Protein AF-A0AAV5B3T5-F1 (afdb_monomer)

pLDDT: mean 85.15, std 16.17, range [28.59, 98.69]

Mean predicted aligned error: 7.11 Å

Radius of gyration: 20.89 Å; Cα contacts (8 Å, |Δi|>4): 760; chains: 1; bounding box: 66×47×52 Å

Sequence (385 aa):
MLENDIAQLVRENAPTVASQIRRQPKLWEKVLDLYREVEPDVNALVGRARAAAGVLGGDTPEDGVDGTLTVVLTGSGSALDAAVSAAEGLSVSGVGGCDYLCAAAEDLARAPKDTLRDAEHVLLVALSCGDDAALGQAVAAVRANVKGLFVLGLTCDPADGIASAVVPDEDGLVIALPDVASAADGRATAEASLEPADLAGFTCLTLMANLCLGADDLRAKDNWTRIAVRMGEMVVMRETALSSLVLEPFDSLVFLASGTHFQGVAREAVVQAANFAGLGRGGVSPQVSRGDLVSAAGDGDVTHDALAVAFIGGSDDEKASQVASLKSLDGAENGCTPVAVQQDVAPVYPGRAFSFDGFAAIPAAYLALPYLMAAQVLLLMASVK

Foldseek 3Di:
DVVVVLLVVLVVQLVVLLVLLLCQLVLLVQLLVLCVVCVVVLCVLVVVLCVVQQQDDAQDPPGDGPGAEEEEEEEDDLSLLLSLQLLLQCVPFFRPRYDYYYDYLQCLLPPVCVGCVPHQGYEYEYAEAAAGPSNLSSLVSVVVPHNYYAYEAEYCDPPHCVCVSQDPDPRGDYDHRPCQPPPPPPDPDDPPDQDQDRLNSSLSSLLNSCSSTGPDDSVLSVQLSVLLSVLSVVCSVVLVLLLVLVDDDFQAEEEEEADSFCPSLRSSLLSSLVSRRQEPDDDPAHDYYYDHLQVCLPPVPVFASYAYEYEADDDQVRNVVSLVSLVSQCPDPRNGDYEYEEEPDPPDNPPHYDYNPPGDDDHSSSVSNSSSSSSSSNSSSSSSD

Secondary structure (DSSP, 8-state):
-HHHHHHHHHHHHHHHHHHHHHHHHHHHHHHHHHHHHHHHHHHHHHHHHHHHTT--S-SSTTS-----EEEEEEESHHHHHHHHHHHHHHHHHBPTTEEEEEEEHHHHHH-HHHHHTT-SEEEEEEEESS--HHHHHHHHHHHTT-SEEEEEEEES-TT-THHHHH-SSTTEEEEEPTT-S--TTS---S-TT-PPP-SSHHHHHHHHHHHHHB-S-HHHHHHHHHHHHHHHHHHHHTHHHHHHHH-S--SEEEEEEBTTBSHHHHHHHHHHGGGSTTSSSSSSSPEEEEEEHHHHHHH-GGGTTEEEEEE--SSHHHHHHHHHHHHHHHT-SS--EEEEEEESSSS---SSEEEE-S-----HHHHHHHHHHHHHHHHHHHH--

Organism: NCBI:txid2894155

Solvent-accessible surface area (backbone atoms only — not comparable to full-atom values): 20347 Å² total; per-residue (Å²): 110,70,68,64,52,50,62,45,52,27,64,69,47,47,62,58,54,50,50,50,61,66,46,38,37,61,44,48,52,52,49,52,56,50,44,70,72,46,42,68,59,45,52,51,50,54,49,51,46,31,51,75,22,44,36,47,63,69,83,49,94,85,42,77,64,84,29,58,21,38,33,38,25,19,12,60,73,56,23,26,26,17,23,40,34,25,34,42,31,38,69,79,43,31,44,65,54,51,48,67,40,63,50,48,15,61,49,31,39,74,44,32,57,80,76,49,62,86,50,45,29,37,40,38,37,42,31,37,66,48,78,58,72,43,47,40,42,15,49,53,37,42,54,76,70,36,80,40,70,29,32,44,37,39,27,28,31,84,82,31,62,55,56,71,53,43,55,86,56,97,51,35,49,74,47,64,49,74,82,50,54,79,72,85,76,79,71,93,66,98,69,89,84,77,77,81,70,72,75,40,41,35,48,48,50,24,48,51,50,42,67,70,43,36,56,67,54,71,69,59,52,50,53,41,52,56,48,30,29,54,45,33,49,44,46,64,78,40,43,68,62,49,44,60,74,49,68,66,91,54,61,24,40,28,28,22,15,48,89,72,43,48,53,17,39,26,51,37,50,42,61,52,38,73,72,31,48,63,34,76,64,84,92,81,40,40,42,66,41,63,50,47,38,61,60,39,42,72,71,38,77,86,35,53,36,11,39,32,41,32,59,53,56,66,54,59,69,52,19,45,51,52,39,50,28,48,54,46,36,60,71,43,97,46,64,35,46,52,29,39,41,33,53,65,53,80,55,64,69,87,67,57,59,53,63,50,65,98,60,79,93,65,59,48,56,48,48,42,41,33,50,39,52,46,48,53,51,44,45,51,47,59,26,72,108

Nearest PDB structures (foldseek):
  3i0z-assembly1_B  TM=8.600E-01  e=6.010E-16  Streptococcus pneumoniae TIGR4
  3c3j-assembly2_C  TM=8.311E-01  e=1.260E-15  Escherichia coli K-12
  3c3j-assembly1_A  TM=8.392E-01  e=5.251E-15  Escherichia coli K-12
  3odp-assembly1_A-2  TM=7.655E-01  e=7.969E-13  Clostridium novyi NT
  3eua-assembly4_G  TM=6.597E-01  e=1.604E-07  Bacillus subtilis

Structure (mmCIF, N/CA/C/O backbone):
data_AF-A0AAV5B3T5-F1
#
_entry.id   AF-A0AAV5B3T5-F1
#
loop_
_atom_site.group_PDB
_atom_site.id
_atom_site.type_symbol
_atom_site.label_atom_id
_atom_site.label_alt_id
_atom_site.label_comp_id
_atom_site.label_asym_id
_atom_site.label_entity_id
_atom_site.label_seq_id
_atom_site.pdbx_PDB_ins_code
_atom_site.Cartn_x
_atom_site.Cartn_y
_atom_site.Cartn_z
_atom_site.occupancy
_atom_site.B_iso_or_equiv
_atom_site.auth_seq_id
_atom_site.auth_comp_id
_atom_site.auth_asym_id
_atom_site.auth_atom_id
_atom_site.pdbx_PDB_model_num
ATOM 1 N N . MET A 1 1 ? 38.968 -11.006 -4.827 1.00 41.09 1 MET A N 1
ATOM 2 C CA . MET A 1 1 ? 38.400 -11.988 -3.877 1.00 41.09 1 MET A CA 1
ATOM 3 C C . MET A 1 1 ? 36.997 -11.532 -3.491 1.00 41.09 1 MET A C 1
ATOM 5 O O . MET A 1 1 ? 36.078 -12.171 -3.964 1.00 41.09 1 MET A O 1
ATOM 9 N N . LEU A 1 2 ? 36.824 -10.345 -2.884 1.00 48.16 2 LEU A N 1
ATOM 10 C CA . LEU A 1 2 ? 35.496 -9.795 -2.537 1.00 48.16 2 LEU A CA 1
ATOM 11 C C . LEU A 1 2 ? 34.464 -9.697 -3.685 1.00 48.16 2 LEU A C 1
ATOM 13 O O . LEU A 1 2 ? 33.303 -10.009 -3.460 1.00 48.16 2 LEU A O 1
ATOM 17 N N . GLU A 1 3 ? 34.838 -9.293 -4.905 1.00 49.03 3 GLU A N 1
ATOM 18 C CA . GLU A 1 3 ? 33.875 -9.182 -6.027 1.00 49.03 3 GLU A CA 1
ATOM 19 C C . GLU A 1 3 ? 33.295 -10.537 -6.467 1.00 49.03 3 GLU A C 1
ATOM 21 O O . GLU A 1 3 ? 32.104 -10.642 -6.753 1.00 49.03 3 GLU A O 1
ATOM 26 N N . ASN A 1 4 ? 34.116 -11.594 -6.466 1.00 53.38 4 ASN A N 1
ATOM 27 C CA . ASN A 1 4 ? 33.656 -12.947 -6.792 1.00 53.38 4 ASN A CA 1
ATOM 28 C C . ASN A 1 4 ? 32.729 -13.500 -5.700 1.00 53.38 4 ASN A C 1
ATOM 30 O O . ASN A 1 4 ? 31.787 -14.223 -6.019 1.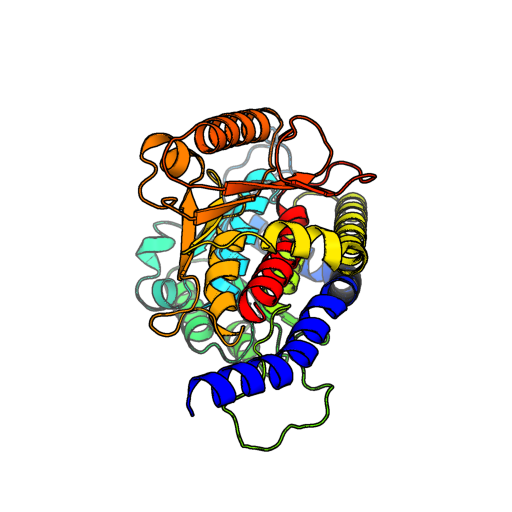00 53.38 4 ASN A O 1
ATOM 34 N N . ASP A 1 5 ? 32.971 -13.118 -4.443 1.00 59.97 5 ASP A N 1
ATOM 35 C CA . ASP A 1 5 ? 32.159 -13.521 -3.294 1.00 59.97 5 ASP A CA 1
ATOM 36 C C . ASP A 1 5 ? 30.789 -12.810 -3.312 1.00 59.97 5 ASP A C 1
ATOM 38 O O . ASP A 1 5 ? 29.760 -13.441 -3.078 1.00 59.97 5 ASP A O 1
ATOM 42 N N . ILE A 1 6 ? 30.738 -11.525 -3.693 1.00 59.88 6 ILE A N 1
ATOM 43 C CA . ILE A 1 6 ? 29.480 -10.771 -3.866 1.00 59.88 6 ILE A CA 1
ATOM 44 C C . ILE A 1 6 ? 28.654 -11.341 -5.027 1.00 59.88 6 ILE A C 1
ATOM 46 O O . ILE A 1 6 ? 27.474 -11.636 -4.851 1.00 59.88 6 ILE A O 1
ATOM 50 N N . ALA A 1 7 ? 29.265 -11.581 -6.192 1.00 61.72 7 ALA A N 1
ATOM 51 C CA . ALA A 1 7 ? 28.571 -12.157 -7.349 1.00 61.72 7 ALA A CA 1
ATOM 52 C C . ALA A 1 7 ? 28.059 -13.592 -7.103 1.00 61.72 7 ALA A C 1
ATOM 54 O O . ALA A 1 7 ? 27.155 -14.076 -7.794 1.00 61.72 7 ALA A O 1
ATOM 55 N N . GLN A 1 8 ? 28.656 -14.314 -6.154 1.00 63.12 8 GLN A N 1
ATOM 56 C CA . GLN A 1 8 ? 28.164 -15.614 -5.709 1.00 63.12 8 GLN A CA 1
ATOM 57 C C . GLN A 1 8 ? 26.963 -15.464 -4.762 1.00 63.12 8 GLN A C 1
ATOM 59 O O . GLN A 1 8 ? 25.930 -16.081 -5.014 1.00 63.12 8 GLN A O 1
ATOM 64 N N . LEU A 1 9 ? 27.049 -14.585 -3.758 1.00 59.78 9 LEU A N 1
ATOM 65 C CA . LEU A 1 9 ? 25.951 -14.299 -2.820 1.00 59.78 9 LEU A CA 1
ATOM 66 C C . LEU A 1 9 ? 24.681 -13.807 -3.531 1.00 59.78 9 LEU A C 1
ATOM 68 O O . LEU A 1 9 ? 23.573 -14.228 -3.205 1.00 59.78 9 LEU A O 1
ATOM 72 N N . VAL A 1 10 ? 24.844 -12.964 -4.553 1.00 64.00 10 VAL A N 1
ATOM 73 C CA . VAL A 1 10 ? 23.752 -12.495 -5.419 1.00 64.00 10 VAL A CA 1
ATOM 74 C C . VAL A 1 10 ? 23.033 -13.664 -6.098 1.00 64.00 10 VAL A C 1
ATOM 76 O O . VAL A 1 10 ? 21.804 -13.738 -6.077 1.00 64.00 10 VAL A O 1
ATOM 79 N N . ARG A 1 11 ? 23.786 -14.619 -6.657 1.00 64.44 11 ARG A N 1
ATOM 80 C CA . ARG A 1 11 ? 23.222 -15.796 -7.338 1.00 64.44 11 ARG A CA 1
ATOM 81 C C . ARG A 1 11 ? 22.541 -16.774 -6.385 1.00 64.44 11 ARG A C 1
ATOM 83 O O . ARG A 1 11 ? 21.599 -17.444 -6.797 1.00 64.44 11 ARG A O 1
ATOM 90 N N . GLU A 1 12 ? 23.006 -16.859 -5.144 1.00 68.06 12 GLU A N 1
ATOM 91 C CA . GLU A 1 12 ? 22.436 -17.746 -4.127 1.00 68.06 12 GLU A CA 1
ATOM 92 C C . GLU A 1 12 ? 21.145 -17.173 -3.511 1.00 68.06 12 GLU A C 1
ATOM 94 O O . GLU A 1 12 ? 20.224 -17.939 -3.237 1.00 68.06 12 GLU A O 1
ATOM 99 N N . ASN A 1 13 ? 21.028 -15.844 -3.367 1.00 70.31 13 ASN A N 1
ATOM 100 C CA . ASN A 1 13 ? 19.851 -15.196 -2.768 1.00 70.31 13 ASN A CA 1
ATOM 101 C C . ASN A 1 13 ? 18.724 -14.866 -3.775 1.00 70.31 13 ASN A C 1
ATOM 103 O O . ASN A 1 13 ? 17.543 -14.864 -3.418 1.00 70.31 13 ASN A O 1
ATOM 107 N N . ALA A 1 14 ? 19.060 -14.617 -5.047 1.00 74.88 14 ALA A N 1
ATOM 108 C CA . ALA A 1 14 ? 18.089 -14.238 -6.079 1.00 74.88 14 ALA A CA 1
ATOM 109 C C . ALA A 1 14 ? 16.910 -15.225 -6.261 1.00 74.88 14 ALA A C 1
ATOM 111 O O . ALA A 1 14 ? 15.781 -14.753 -6.415 1.00 74.88 14 ALA A O 1
ATOM 112 N N . PRO A 1 15 ? 17.088 -16.565 -6.214 1.00 78.38 15 PRO A N 1
ATOM 113 C CA . PRO A 1 15 ? 15.971 -17.503 -6.343 1.00 78.38 15 PRO A CA 1
ATOM 114 C C . PRO A 1 15 ? 14.927 -17.371 -5.229 1.00 78.38 15 PRO A C 1
ATOM 116 O O . PRO A 1 15 ? 13.728 -17.451 -5.504 1.00 78.38 15 PRO A O 1
ATOM 119 N N . THR A 1 16 ? 15.361 -17.148 -3.985 1.00 78.81 16 THR A N 1
ATOM 120 C CA . THR A 1 16 ? 14.446 -17.027 -2.843 1.00 78.81 16 THR A CA 1
ATOM 121 C C . THR A 1 16 ? 13.659 -15.724 -2.918 1.00 78.81 16 THR A C 1
ATOM 123 O O . THR A 1 16 ? 12.435 -15.738 -2.812 1.00 78.81 16 THR A O 1
ATOM 126 N N . VAL A 1 17 ? 14.337 -14.613 -3.217 1.00 81.94 17 VAL A N 1
ATOM 127 C CA . VAL A 1 17 ? 13.705 -13.305 -3.449 1.00 81.94 17 VAL A CA 1
ATOM 128 C C . VAL A 1 17 ? 12.710 -13.361 -4.615 1.00 81.94 17 VAL A C 1
ATOM 130 O O . VAL A 1 17 ? 11.571 -12.917 -4.481 1.00 81.94 17 VAL A O 1
ATOM 133 N N . ALA A 1 18 ? 13.081 -13.985 -5.736 1.00 84.88 18 ALA A N 1
ATOM 134 C CA . ALA A 1 18 ? 12.178 -14.176 -6.870 1.00 84.88 18 ALA A CA 1
ATOM 135 C C . ALA A 1 18 ? 10.935 -15.000 -6.491 1.00 84.88 18 ALA A C 1
ATOM 137 O O . ALA A 1 18 ? 9.829 -14.686 -6.932 1.00 84.88 18 ALA A O 1
ATOM 138 N N . SER A 1 19 ? 11.089 -16.035 -5.657 1.00 85.94 19 SER A N 1
ATOM 139 C CA . SER A 1 19 ? 9.964 -16.825 -5.138 1.00 85.94 19 SER A CA 1
ATOM 140 C C . SER A 1 19 ? 9.009 -15.976 -4.286 1.00 85.94 19 SER A C 1
ATOM 142 O O . SER A 1 19 ? 7.792 -16.028 -4.480 1.00 85.94 19 SER A O 1
ATOM 144 N N . GLN A 1 20 ? 9.554 -15.128 -3.404 1.00 86.12 20 GLN A N 1
ATOM 145 C CA . GLN A 1 20 ? 8.779 -14.203 -2.566 1.00 86.12 20 GLN A CA 1
ATOM 146 C C . GLN A 1 20 ? 8.002 -13.172 -3.398 1.00 86.12 20 GLN A C 1
ATOM 148 O O . GLN A 1 20 ? 6.838 -12.896 -3.109 1.00 86.12 20 GLN A O 1
ATOM 153 N N . ILE A 1 21 ? 8.593 -12.654 -4.477 1.00 90.62 21 ILE A N 1
ATOM 154 C CA . ILE A 1 21 ? 7.890 -11.767 -5.415 1.00 90.62 21 ILE A CA 1
ATOM 155 C C . ILE A 1 21 ? 6.753 -12.530 -6.111 1.00 90.62 21 ILE A C 1
ATOM 157 O O . ILE A 1 21 ? 5.603 -12.096 -6.100 1.00 90.62 21 ILE A O 1
ATOM 161 N N . ARG A 1 22 ? 7.042 -13.712 -6.669 1.00 92.50 22 ARG A N 1
ATOM 162 C CA . ARG A 1 22 ? 6.087 -14.491 -7.480 1.00 92.50 22 ARG A CA 1
ATOM 163 C C . ARG A 1 22 ? 4.849 -14.961 -6.722 1.00 92.50 22 ARG A C 1
ATOM 165 O O . ARG A 1 22 ? 3.810 -15.159 -7.346 1.00 92.50 22 ARG A O 1
ATOM 172 N N . ARG A 1 23 ? 4.938 -15.159 -5.405 1.00 91.62 23 ARG A N 1
ATOM 173 C CA . ARG A 1 23 ? 3.804 -15.636 -4.596 1.00 91.62 23 ARG A CA 1
ATOM 174 C C . ARG A 1 23 ? 2.812 -14.539 -4.193 1.00 91.62 23 ARG A C 1
ATOM 176 O O . ARG A 1 23 ? 1.702 -14.876 -3.787 1.00 91.62 23 ARG A O 1
ATOM 183 N N . GLN A 1 24 ? 3.173 -13.258 -4.304 1.00 94.75 24 GLN A N 1
ATOM 184 C CA . GLN A 1 24 ? 2.336 -12.142 -3.840 1.00 94.75 24 GLN A CA 1
ATOM 185 C C . GLN A 1 24 ? 0.917 -12.113 -4.429 1.00 94.75 24 GLN A C 1
ATOM 187 O O . GLN A 1 24 ? -0.017 -11.999 -3.636 1.00 94.75 24 GLN A O 1
ATOM 192 N N . PRO A 1 25 ? 0.687 -12.329 -5.742 1.00 97.19 25 PRO A N 1
ATOM 193 C CA . PRO A 1 25 ? -0.670 -12.357 -6.289 1.00 97.19 25 PRO A CA 1
ATOM 194 C C . PRO A 1 25 ? -1.559 -13.397 -5.602 1.00 97.19 25 PRO A C 1
ATOM 196 O O . PRO A 1 25 ? -2.713 -13.124 -5.281 1.00 97.19 25 PRO A O 1
ATOM 199 N N . LYS A 1 26 ? -0.997 -14.571 -5.283 1.00 95.38 26 LYS A N 1
ATOM 200 C CA . LYS A 1 26 ? -1.725 -15.621 -4.569 1.00 95.38 26 LYS A CA 1
ATOM 201 C C . LYS A 1 26 ? -2.009 -15.247 -3.116 1.00 95.38 26 LYS A C 1
ATOM 203 O O . LYS A 1 26 ? -3.057 -15.621 -2.594 1.00 95.38 26 LYS A O 1
ATOM 208 N N . LEU A 1 27 ? -1.097 -14.531 -2.460 1.00 94.94 27 LEU A N 1
ATOM 209 C CA . LEU A 1 27 ? -1.323 -14.015 -1.109 1.00 94.94 27 LEU A CA 1
ATOM 210 C C . LEU A 1 27 ? -2.450 -12.979 -1.095 1.00 94.94 27 LEU A C 1
ATOM 212 O O . LEU A 1 27 ? -3.307 -13.043 -0.222 1.00 94.94 27 LEU A O 1
ATOM 216 N N . TRP A 1 28 ? -2.526 -12.096 -2.090 1.00 97.94 28 TRP A N 1
ATOM 217 C CA . TRP A 1 28 ? -3.606 -11.109 -2.184 1.00 97.94 28 TRP A CA 1
ATOM 218 C C . TRP A 1 28 ? -4.984 -11.748 -2.364 1.00 97.94 28 TRP A C 1
ATOM 220 O O . TRP A 1 28 ? -5.955 -11.275 -1.780 1.00 97.94 28 TRP A O 1
ATOM 230 N N . GLU A 1 29 ? -5.080 -12.852 -3.114 1.00 97.69 29 GLU A N 1
ATOM 231 C CA . GLU A 1 29 ? -6.317 -13.640 -3.171 1.00 97.69 29 GLU A CA 1
ATOM 232 C C . GLU A 1 29 ? -6.713 -14.169 -1.789 1.00 97.69 29 GLU A C 1
ATOM 234 O O . GLU A 1 29 ? -7.870 -14.040 -1.399 1.00 97.69 29 GLU A O 1
ATOM 239 N N . LYS A 1 30 ? -5.755 -14.709 -1.022 1.00 96.31 30 LYS A N 1
ATOM 240 C CA . LYS A 1 30 ? -6.018 -15.191 0.341 1.00 96.31 30 LYS A CA 1
ATOM 241 C C . LYS A 1 30 ? -6.422 -14.058 1.289 1.00 96.31 30 LYS A C 1
ATOM 243 O O . LYS A 1 30 ? -7.293 -14.259 2.125 1.00 96.31 30 LYS A O 1
ATOM 248 N N . VAL A 1 31 ? -5.812 -12.878 1.161 1.00 97.38 31 VAL A N 1
ATOM 249 C CA . VAL A 1 31 ? -6.181 -11.675 1.928 1.00 97.38 31 VAL A CA 1
ATOM 250 C C . VAL A 1 31 ? -7.615 -11.253 1.610 1.00 97.38 31 VAL A C 1
ATOM 252 O O . VAL A 1 31 ? -8.373 -10.946 2.526 1.00 97.38 31 VAL A O 1
ATOM 255 N N . LEU A 1 32 ? -8.012 -11.281 0.334 1.00 97.81 32 LEU A N 1
ATOM 256 C CA . LEU A 1 32 ? -9.388 -10.996 -0.071 1.00 97.81 32 LEU A CA 1
ATOM 257 C C . LEU A 1 32 ? -10.372 -12.031 0.481 1.00 97.81 32 LEU A C 1
ATOM 259 O O . LEU A 1 32 ? -11.436 -11.656 0.966 1.00 97.81 32 LEU A O 1
ATOM 263 N N . ASP A 1 33 ? -10.030 -13.318 0.406 1.00 97.31 33 ASP A N 1
ATOM 264 C CA . ASP A 1 33 ? -10.860 -14.392 0.953 1.00 97.31 33 ASP A CA 1
ATOM 265 C C . ASP A 1 33 ? -11.033 -14.227 2.473 1.00 97.31 33 ASP A C 1
ATOM 267 O O . ASP A 1 33 ? -12.165 -14.251 2.950 1.00 97.31 33 ASP A O 1
ATOM 271 N N . LEU A 1 34 ? -9.949 -13.935 3.204 1.00 96.50 34 LEU A N 1
ATOM 272 C CA . LEU A 1 34 ? -9.994 -13.625 4.635 1.00 96.50 34 LEU A CA 1
ATOM 273 C C . LEU A 1 34 ? -10.870 -12.401 4.925 1.00 96.50 34 LEU A C 1
ATOM 275 O O . LEU A 1 34 ? -11.690 -12.444 5.837 1.00 96.50 34 LEU A O 1
ATOM 279 N N . TYR A 1 35 ? -10.736 -11.320 4.149 1.00 97.81 35 TYR A N 1
ATOM 280 C CA . TYR A 1 35 ? -11.566 -10.130 4.334 1.00 97.81 35 TYR A CA 1
ATOM 281 C C . TYR A 1 35 ? -13.059 -10.456 4.233 1.00 97.81 35 TYR A C 1
ATOM 283 O O . TYR A 1 35 ? -13.827 -9.998 5.070 1.00 97.81 35 TYR A O 1
ATOM 291 N N . ARG A 1 36 ? -13.481 -11.298 3.277 1.00 97.00 36 ARG A N 1
ATOM 292 C CA . ARG A 1 36 ? -14.895 -11.710 3.165 1.00 97.00 36 ARG A CA 1
ATOM 293 C C . ARG A 1 36 ? -15.409 -12.429 4.413 1.00 97.00 36 ARG A C 1
ATOM 295 O O . ARG A 1 36 ? -16.601 -12.369 4.695 1.00 97.00 36 ARG A O 1
ATOM 302 N N . GLU A 1 37 ? -14.538 -13.130 5.130 1.00 96.44 37 GLU A N 1
ATOM 303 C CA . GLU A 1 37 ? -14.900 -13.836 6.361 1.00 96.44 37 GLU A CA 1
ATOM 304 C C . GLU A 1 37 ? -15.0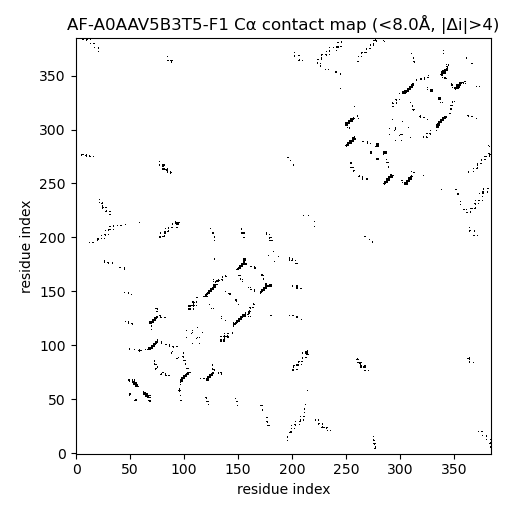44 -12.872 7.545 1.00 96.44 37 GLU A C 1
ATOM 306 O O . GLU A 1 37 ? -15.986 -13.002 8.325 1.00 96.44 37 GLU A O 1
ATOM 311 N N . VAL A 1 38 ? -14.146 -11.887 7.654 1.00 95.94 38 VAL A N 1
ATOM 312 C CA . VAL A 1 38 ? -14.077 -10.951 8.795 1.00 95.94 38 VAL A CA 1
ATOM 313 C C . VAL A 1 38 ? -14.789 -9.615 8.553 1.00 95.94 38 VAL A C 1
ATOM 315 O O . VAL A 1 38 ? -14.893 -8.801 9.470 1.00 95.94 38 VAL A O 1
ATOM 318 N N . GLU A 1 39 ? -15.305 -9.371 7.346 1.00 95.94 39 GLU A N 1
ATOM 319 C CA . GLU A 1 39 ? -16.017 -8.142 6.968 1.00 95.94 39 GLU A CA 1
ATOM 320 C C . GLU A 1 39 ? -17.121 -7.756 7.972 1.00 95.94 39 GLU A C 1
ATOM 322 O O . GLU A 1 39 ? -17.173 -6.582 8.349 1.00 95.94 39 GLU A O 1
ATOM 327 N N . PRO A 1 40 ? -17.980 -8.675 8.467 1.00 95.50 40 PRO A N 1
ATOM 328 C CA . PRO A 1 40 ? -18.997 -8.315 9.453 1.00 95.50 40 PRO A CA 1
ATOM 329 C C . PRO A 1 40 ? -18.407 -7.753 10.754 1.00 95.50 40 PRO A C 1
ATOM 331 O O . PRO A 1 40 ? -18.936 -6.778 11.291 1.00 95.50 40 PRO A O 1
ATOM 334 N N . ASP A 1 41 ? -17.303 -8.327 11.235 1.00 94.94 41 ASP A N 1
ATOM 335 C CA . ASP A 1 41 ? -16.643 -7.912 12.477 1.00 94.94 41 ASP A CA 1
ATOM 336 C C . ASP A 1 41 ? -15.933 -6.566 12.304 1.00 94.94 41 ASP A C 1
ATOM 338 O O . ASP A 1 41 ? -16.018 -5.694 13.174 1.00 94.94 41 ASP A O 1
ATOM 342 N N . VAL A 1 42 ? -15.298 -6.360 11.146 1.00 95.56 42 VAL A N 1
ATOM 343 C CA . VAL A 1 42 ? -14.691 -5.079 10.764 1.00 95.56 42 VAL A CA 1
ATOM 344 C C . VAL A 1 42 ? -15.754 -3.987 10.692 1.00 95.56 42 VAL A C 1
ATOM 346 O O . VAL A 1 42 ? -15.612 -2.946 11.336 1.00 95.56 42 VAL A O 1
ATOM 349 N N . ASN A 1 43 ? -16.851 -4.234 9.974 1.00 94.25 43 ASN A N 1
ATOM 350 C CA . ASN A 1 43 ? -17.950 -3.279 9.841 1.00 94.25 43 ASN A CA 1
ATOM 351 C C . ASN A 1 43 ? -18.582 -2.963 11.202 1.00 94.25 43 ASN A C 1
ATOM 353 O O . ASN A 1 43 ? -18.910 -1.808 11.481 1.00 94.25 43 ASN A O 1
ATOM 357 N N . ALA A 1 44 ? -18.707 -3.961 12.081 1.00 93.62 44 ALA A N 1
ATOM 358 C CA . ALA A 1 44 ? -19.187 -3.754 13.439 1.00 93.62 44 ALA A CA 1
ATOM 359 C C . ALA A 1 44 ? -18.227 -2.882 14.265 1.00 93.62 44 ALA A C 1
ATOM 361 O O . ALA A 1 44 ? -18.693 -1.989 14.974 1.00 93.62 44 ALA A O 1
ATOM 362 N N . LEU A 1 45 ? -16.911 -3.114 14.199 1.00 95.00 45 LEU A N 1
ATOM 363 C CA . LEU A 1 45 ? -15.916 -2.305 14.912 1.00 95.00 45 LEU A CA 1
ATOM 364 C C . LEU A 1 45 ? -15.916 -0.854 14.413 1.00 95.00 45 LEU A C 1
ATOM 366 O O . LEU A 1 45 ? -16.056 0.071 15.213 1.00 95.00 45 LEU A O 1
ATOM 370 N N . VAL A 1 46 ? -15.802 -0.656 13.097 1.00 94.00 46 VAL A N 1
ATOM 371 C CA . VAL A 1 46 ? -15.775 0.677 12.474 1.00 94.00 46 VAL A CA 1
ATOM 372 C C . VAL A 1 46 ? -17.083 1.421 12.745 1.00 94.00 46 VAL A C 1
ATOM 374 O O . VAL A 1 46 ? -17.062 2.601 13.092 1.00 94.00 46 VAL A O 1
ATOM 377 N N . GLY A 1 47 ? -18.226 0.731 12.672 1.00 92.38 47 GLY A N 1
ATOM 378 C CA . GLY A 1 47 ? -19.531 1.296 13.009 1.00 92.38 47 GLY A CA 1
ATOM 379 C C . GLY A 1 47 ? -19.620 1.770 14.462 1.00 92.38 47 GLY A C 1
ATOM 380 O O . GLY A 1 47 ? -20.098 2.877 14.710 1.00 92.38 47 GLY A O 1
ATOM 381 N N . ARG A 1 48 ? -19.110 0.985 15.425 1.00 92.62 48 ARG A N 1
ATOM 382 C CA . ARG A 1 48 ? -19.038 1.404 16.839 1.00 92.62 48 ARG A CA 1
ATOM 383 C C . ARG A 1 48 ? -18.120 2.610 17.030 1.00 92.62 48 ARG A C 1
ATOM 385 O O . ARG A 1 48 ? -18.509 3.541 17.732 1.00 92.62 48 ARG A O 1
ATOM 392 N N . ALA A 1 49 ? -16.961 2.631 16.371 1.00 93.50 49 ALA A N 1
ATOM 393 C CA . ALA A 1 49 ? -16.030 3.755 16.436 1.00 93.50 49 ALA A CA 1
ATOM 394 C C . ALA A 1 49 ? -16.653 5.057 15.910 1.00 93.50 49 ALA A C 1
ATOM 396 O O . ALA A 1 49 ? -16.594 6.090 16.577 1.00 93.50 49 ALA A O 1
ATOM 397 N N . ARG A 1 50 ? -17.323 4.990 14.754 1.00 92.44 50 ARG A N 1
ATOM 398 C CA . ARG A 1 50 ? -18.042 6.125 14.155 1.00 92.44 50 ARG A CA 1
ATOM 399 C C . ARG A 1 50 ? -19.182 6.609 15.051 1.00 92.44 50 ARG A C 1
ATOM 401 O O . ARG A 1 50 ? -19.284 7.804 15.317 1.00 92.44 50 ARG A O 1
ATOM 408 N N . ALA A 1 51 ? -19.989 5.688 15.579 1.00 90.88 51 ALA A N 1
ATOM 409 C CA . ALA A 1 51 ? -21.083 6.024 16.486 1.00 90.88 51 ALA A CA 1
ATOM 410 C C . ALA A 1 51 ? -20.581 6.693 17.777 1.00 90.88 51 ALA A C 1
ATOM 412 O O . ALA A 1 51 ? -21.165 7.680 18.222 1.00 90.88 51 ALA A O 1
ATOM 413 N N . ALA A 1 52 ? -19.481 6.200 18.355 1.00 90.88 52 ALA A N 1
ATOM 414 C CA . ALA A 1 52 ? -18.864 6.796 19.538 1.00 90.88 52 ALA A CA 1
ATOM 415 C C . ALA A 1 52 ? -18.345 8.219 19.275 1.00 90.88 52 ALA A C 1
ATOM 417 O O . ALA A 1 52 ? -18.439 9.067 20.156 1.00 90.88 52 ALA A O 1
ATOM 418 N N . ALA A 1 53 ? -17.855 8.487 18.062 1.00 91.19 53 ALA A N 1
ATOM 419 C CA . ALA A 1 53 ? -17.417 9.810 17.624 1.00 91.19 53 ALA A CA 1
ATOM 420 C C . ALA A 1 53 ? -18.570 10.755 17.223 1.00 91.19 53 ALA A C 1
ATOM 422 O O . ALA A 1 53 ? -18.312 11.876 16.796 1.00 91.19 53 ALA A O 1
ATOM 423 N N . GLY A 1 54 ? -19.835 10.328 17.335 1.00 87.75 54 GLY A N 1
ATOM 424 C CA . GLY A 1 54 ? -20.990 11.145 16.951 1.00 87.75 54 GLY A CA 1
ATOM 425 C C . GLY A 1 54 ? -21.175 11.300 15.438 1.00 87.75 54 GLY A C 1
ATOM 426 O O . GLY A 1 54 ? -21.908 12.186 15.002 1.00 87.75 54 GLY A O 1
ATOM 427 N N . VAL A 1 55 ? -20.543 10.441 14.632 1.00 85.06 55 VAL A N 1
ATOM 428 C CA . VAL A 1 55 ? -20.743 10.400 13.178 1.00 85.06 55 VAL A CA 1
ATOM 429 C C . VAL A 1 55 ? -22.115 9.767 12.908 1.00 85.06 55 VAL A C 1
ATOM 431 O O . VAL A 1 55 ? -22.267 8.544 12.928 1.00 85.06 55 VAL A O 1
ATOM 434 N N . LEU A 1 56 ? -23.136 10.608 12.719 1.00 65.50 56 LEU A N 1
ATOM 435 C CA . LEU A 1 56 ? -24.522 10.221 12.437 1.00 65.50 56 LEU A CA 1
ATOM 436 C C . LEU A 1 56 ? -24.851 10.549 10.969 1.00 65.50 56 LEU A C 1
ATOM 438 O O . LEU A 1 56 ? -24.843 11.715 10.602 1.00 65.50 56 LEU A O 1
ATOM 442 N N . GLY A 1 57 ? -25.140 9.543 10.136 1.00 58.91 57 GLY A N 1
ATOM 443 C CA . GLY A 1 57 ? -25.468 9.729 8.708 1.00 58.91 57 GLY A CA 1
ATOM 444 C C . GLY A 1 57 ? -24.770 8.727 7.778 1.00 58.91 57 GLY A C 1
ATOM 445 O O . GLY A 1 57 ? -23.815 8.062 8.186 1.00 58.91 57 GLY A O 1
ATOM 446 N N . GLY A 1 58 ? -25.286 8.566 6.551 1.00 52.84 58 GLY A N 1
ATOM 447 C CA . GLY A 1 58 ? -24.712 7.687 5.517 1.00 52.84 58 GLY A CA 1
ATOM 448 C C . GLY A 1 58 ? -23.402 8.217 4.909 1.00 52.84 58 GLY A C 1
ATOM 449 O O . GLY A 1 58 ? -22.865 9.226 5.351 1.00 52.84 58 GLY A O 1
ATOM 450 N N . ASP A 1 59 ? -22.879 7.559 3.867 1.00 50.78 59 ASP A N 1
ATOM 451 C CA . ASP A 1 59 ? -21.614 7.942 3.197 1.00 50.78 59 ASP A CA 1
ATOM 452 C C . ASP A 1 59 ? -21.714 9.228 2.344 1.00 50.78 59 ASP A C 1
ATOM 454 O O . ASP A 1 59 ? -20.771 9.596 1.643 1.00 50.78 59 ASP A O 1
ATOM 458 N N . THR A 1 60 ? -22.853 9.927 2.388 1.00 46.59 60 THR A N 1
ATOM 459 C CA . THR A 1 60 ? -23.099 11.164 1.638 1.00 46.59 60 THR A CA 1
ATOM 460 C C . THR A 1 60 ? -23.137 12.392 2.555 1.00 46.59 60 THR A C 1
ATOM 462 O O . THR A 1 60 ? -23.827 12.349 3.572 1.00 46.59 60 THR A O 1
ATOM 465 N N . PRO A 1 61 ? -22.507 13.523 2.174 1.00 46.66 61 PRO A N 1
ATOM 466 C CA . PRO A 1 61 ? -22.390 14.733 3.006 1.00 46.66 61 PRO A CA 1
ATOM 467 C C . PRO A 1 61 ? -23.698 15.449 3.403 1.00 46.66 61 PRO A C 1
ATOM 469 O O . PRO A 1 61 ? -23.636 16.466 4.089 1.00 46.66 61 PRO A O 1
ATOM 472 N N . GLU A 1 62 ? -24.865 14.996 2.933 1.00 49.12 62 GLU A N 1
ATOM 473 C CA . GLU A 1 62 ? -26.148 15.697 3.112 1.00 49.12 62 GLU A CA 1
ATOM 474 C C . GLU A 1 62 ? -26.918 15.294 4.386 1.00 49.12 62 GLU A C 1
ATOM 476 O O . GLU A 1 62 ? -27.840 16.008 4.784 1.00 49.12 62 GLU A O 1
ATOM 481 N N . ASP A 1 63 ? -26.511 14.225 5.076 1.00 50.28 63 ASP A N 1
ATOM 482 C CA . ASP A 1 63 ? -27.071 13.848 6.378 1.00 50.28 63 ASP A CA 1
ATOM 483 C C . ASP A 1 63 ? -26.218 14.469 7.494 1.00 50.28 63 ASP A C 1
ATOM 485 O O . ASP A 1 63 ? -25.051 14.126 7.647 1.00 50.28 63 ASP A O 1
ATOM 489 N N . GLY A 1 64 ? -26.785 15.425 8.238 1.00 48.44 64 GLY A N 1
ATOM 490 C CA . GLY A 1 64 ? -26.081 16.274 9.208 1.00 48.44 64 GLY A CA 1
ATOM 491 C C . GLY A 1 64 ? -25.108 15.539 10.140 1.00 48.44 64 GLY A C 1
ATOM 492 O O . GLY A 1 64 ? -25.525 14.869 11.082 1.00 48.44 64 GLY A O 1
ATOM 493 N N . VAL A 1 65 ? -23.810 15.739 9.895 1.00 57.19 65 VAL A N 1
ATOM 494 C CA . VAL A 1 65 ? -22.709 15.210 10.705 1.00 57.19 65 VAL A CA 1
ATOM 495 C C . VAL A 1 65 ? -22.336 16.228 11.786 1.00 57.19 65 VAL A C 1
ATOM 497 O O . VAL A 1 65 ? -21.878 17.321 11.461 1.00 57.19 65 VAL A O 1
ATOM 500 N N . ASP A 1 66 ? -22.486 15.858 13.062 1.00 66.94 66 ASP A N 1
ATOM 501 C CA . ASP A 1 66 ? -22.071 16.683 14.212 1.00 66.94 66 ASP A CA 1
ATOM 502 C C . ASP A 1 66 ? -20.742 16.207 14.860 1.00 66.94 66 ASP A C 1
ATOM 504 O O . ASP A 1 66 ? -20.275 16.823 15.819 1.00 66.94 66 ASP A O 1
ATOM 508 N N . GLY A 1 67 ? -20.083 15.157 14.341 1.00 75.81 67 GLY A N 1
ATOM 509 C CA . GLY A 1 67 ? -18.808 14.643 14.873 1.00 75.81 67 GLY A CA 1
ATOM 510 C C . GLY A 1 67 ? -17.880 14.014 13.824 1.00 75.81 67 GLY A C 1
ATOM 511 O O . GLY A 1 67 ? -18.327 13.634 12.747 1.00 75.81 67 GLY A O 1
ATOM 512 N N . THR A 1 68 ? -16.588 13.893 14.143 1.00 88.62 68 THR A N 1
ATOM 513 C CA . THR A 1 68 ? -15.553 13.330 13.253 1.00 88.62 68 THR A CA 1
ATOM 514 C C . THR A 1 68 ? -14.753 12.263 13.991 1.00 88.62 68 THR A C 1
ATOM 516 O O . THR A 1 68 ? -14.285 12.496 15.107 1.00 88.62 68 THR A O 1
ATOM 519 N N . LEU A 1 69 ? -14.565 11.097 13.368 1.00 93.38 69 LEU A N 1
ATOM 520 C CA . LEU A 1 69 ? -13.684 10.046 13.879 1.00 93.38 69 LEU A CA 1
ATOM 521 C C . LEU A 1 69 ? -12.256 10.265 13.369 1.00 93.38 69 LEU A C 1
ATOM 523 O O . LEU A 1 69 ? -12.027 10.297 12.164 1.00 93.38 69 LEU A O 1
ATOM 527 N N . THR A 1 70 ? -11.269 10.344 14.259 1.00 96.00 70 THR A N 1
ATOM 528 C CA . THR A 1 70 ? -9.863 10.335 13.835 1.00 96.00 70 THR A CA 1
ATOM 529 C C . THR A 1 70 ? -9.402 8.893 13.628 1.00 96.00 70 THR A C 1
ATOM 531 O O . THR A 1 70 ? -9.406 8.092 14.563 1.00 96.00 70 THR A O 1
ATOM 534 N N . VAL A 1 71 ? -8.991 8.551 12.410 1.00 97.50 71 VAL A N 1
ATOM 535 C CA . VAL A 1 71 ? -8.448 7.233 12.065 1.00 97.50 71 VAL A CA 1
ATOM 536 C C . VAL A 1 71 ? -6.939 7.359 11.916 1.00 97.50 71 VAL A C 1
ATOM 538 O O . VAL A 1 71 ? -6.455 8.034 11.011 1.00 97.50 71 VAL A O 1
ATOM 541 N N . VAL A 1 72 ? -6.182 6.714 12.799 1.00 97.94 72 VAL A N 1
ATOM 542 C CA . VAL A 1 72 ? -4.715 6.760 12.775 1.00 97.94 72 VAL A CA 1
ATOM 543 C C . VAL A 1 72 ? -4.184 5.411 12.326 1.00 97.94 72 VAL A C 1
ATOM 545 O O . VAL A 1 72 ? -4.321 4.425 13.045 1.00 97.94 72 VAL A O 1
ATOM 548 N N . LEU A 1 73 ? -3.560 5.368 11.154 1.00 98.12 73 LEU A N 1
ATOM 549 C CA . LEU A 1 73 ? -2.810 4.209 10.690 1.00 98.12 73 LEU A CA 1
ATOM 550 C C . LEU A 1 73 ? -1.386 4.280 11.246 1.00 98.12 73 LEU A C 1
ATOM 552 O O . LEU A 1 73 ? -0.738 5.327 11.190 1.00 98.12 73 LEU A O 1
ATOM 556 N N . THR A 1 74 ? -0.903 3.180 11.812 1.00 97.38 74 THR A N 1
ATOM 557 C CA . THR A 1 74 ? 0.400 3.141 12.477 1.00 97.38 74 THR A CA 1
ATOM 558 C C . THR A 1 74 ? 1.093 1.795 12.320 1.00 97.38 74 THR A C 1
ATOM 560 O O . THR A 1 74 ? 0.447 0.785 12.064 1.00 97.38 74 THR A O 1
ATOM 563 N N . GLY A 1 75 ? 2.411 1.800 12.477 1.00 94.44 75 GLY A N 1
ATOM 564 C CA . GLY A 1 75 ? 3.310 0.655 12.385 1.00 94.44 75 GLY A CA 1
ATOM 565 C C . GLY A 1 75 ? 4.759 1.132 12.459 1.00 94.44 75 GLY A C 1
ATOM 566 O O . GLY A 1 75 ? 5.006 2.339 12.592 1.00 94.44 75 GLY A O 1
ATOM 567 N N . SER A 1 76 ? 5.696 0.200 12.303 1.00 90.75 76 SER A N 1
ATOM 568 C CA . SER A 1 76 ? 7.131 0.477 12.171 1.00 90.75 76 SER A CA 1
ATOM 569 C C . SER A 1 76 ? 7.713 -0.148 10.898 1.00 90.75 76 SER A C 1
ATOM 571 O O . SER A 1 76 ? 7.186 -1.120 10.354 1.00 90.75 76 SER A O 1
ATOM 573 N N . GLY A 1 77 ? 8.802 0.432 10.380 1.00 89.75 77 GLY A N 1
ATOM 574 C CA . GLY A 1 77 ? 9.480 -0.060 9.170 1.00 89.75 77 GLY A CA 1
ATOM 575 C C . GLY A 1 77 ? 8.531 -0.227 7.974 1.00 89.75 77 GLY A C 1
ATOM 576 O O . GLY A 1 77 ? 7.755 0.677 7.667 1.00 89.75 77 GLY A O 1
ATOM 577 N N . SER A 1 78 ? 8.548 -1.399 7.333 1.00 90.44 78 SER A N 1
ATOM 578 C CA . SER A 1 78 ? 7.668 -1.707 6.194 1.00 90.44 78 SER A CA 1
ATOM 579 C C . SER A 1 78 ? 6.174 -1.648 6.526 1.00 90.44 78 SER A C 1
ATOM 581 O O . SER A 1 78 ? 5.363 -1.317 5.662 1.00 90.44 78 SER A O 1
ATOM 583 N N . ALA A 1 79 ? 5.781 -1.915 7.777 1.00 93.06 79 ALA A N 1
ATOM 584 C CA . ALA A 1 79 ? 4.387 -1.776 8.194 1.00 93.06 79 ALA A CA 1
ATOM 585 C C . ALA A 1 79 ? 3.960 -0.298 8.275 1.00 93.06 79 ALA A C 1
ATOM 587 O O . ALA A 1 79 ? 2.820 0.031 7.946 1.00 93.06 79 ALA A O 1
ATOM 588 N N . LEU A 1 80 ? 4.881 0.609 8.629 1.00 95.56 80 LEU A N 1
ATOM 589 C CA . LEU A 1 80 ? 4.644 2.053 8.538 1.00 95.56 80 LEU A CA 1
ATOM 590 C C . LEU A 1 80 ? 4.502 2.499 7.082 1.00 95.56 80 LEU A C 1
ATOM 592 O O . LEU A 1 80 ? 3.602 3.270 6.763 1.00 95.56 80 LEU A O 1
ATOM 596 N N . ASP A 1 81 ? 5.362 2.018 6.188 1.00 95.56 81 ASP A N 1
ATOM 597 C CA . ASP A 1 81 ? 5.262 2.369 4.770 1.00 95.56 81 ASP A CA 1
ATOM 598 C C . ASP A 1 81 ? 3.947 1.834 4.162 1.00 95.56 81 ASP A C 1
ATOM 600 O O . ASP A 1 81 ? 3.292 2.539 3.385 1.00 95.56 81 ASP A O 1
ATOM 604 N N . ALA A 1 82 ? 3.484 0.656 4.599 1.00 96.69 82 ALA A N 1
ATOM 605 C CA . ALA A 1 82 ? 2.169 0.116 4.254 1.00 96.69 82 ALA A CA 1
ATOM 606 C C . ALA A 1 82 ? 1.016 0.980 4.794 1.00 96.69 82 ALA A C 1
ATOM 608 O O . ALA A 1 82 ? 0.041 1.222 4.075 1.00 96.69 82 ALA A O 1
ATOM 609 N N . ALA A 1 83 ? 1.143 1.481 6.030 1.00 97.38 83 ALA A N 1
ATOM 610 C CA . ALA A 1 83 ? 0.203 2.414 6.650 1.00 97.38 83 ALA A CA 1
ATOM 611 C C . ALA A 1 83 ? 0.143 3.750 5.896 1.00 97.38 83 ALA A C 1
ATOM 613 O O . ALA A 1 83 ? -0.949 4.263 5.661 1.00 97.38 83 ALA A O 1
ATOM 614 N N . VAL A 1 84 ? 1.289 4.287 5.454 1.00 96.56 84 VAL A N 1
ATOM 615 C CA . VAL A 1 84 ? 1.349 5.470 4.579 1.00 96.56 84 VAL A CA 1
ATOM 616 C C . VAL A 1 84 ? 0.590 5.194 3.283 1.00 96.56 84 VAL A C 1
ATOM 618 O O . VAL A 1 84 ? -0.324 5.942 2.952 1.00 96.56 84 VAL A O 1
ATOM 621 N N . SER A 1 85 ? 0.893 4.090 2.592 1.00 96.44 85 SER A N 1
ATOM 622 C CA . SER A 1 85 ? 0.225 3.751 1.328 1.00 96.44 85 SER A CA 1
ATOM 623 C C . SER A 1 85 ? -1.287 3.554 1.482 1.00 96.44 85 SER A C 1
ATOM 625 O O . SER A 1 85 ? -2.047 3.890 0.575 1.00 96.44 85 SER A O 1
ATOM 627 N N . ALA A 1 86 ? -1.740 2.995 2.606 1.00 96.62 86 ALA A N 1
ATOM 628 C CA . ALA A 1 86 ? -3.161 2.844 2.890 1.00 96.62 86 ALA A CA 1
ATOM 629 C C . ALA A 1 86 ? -3.821 4.195 3.205 1.00 96.62 86 ALA A C 1
ATOM 631 O O . ALA A 1 86 ? -4.875 4.494 2.651 1.00 96.62 86 ALA A O 1
ATOM 632 N N . ALA A 1 87 ? -3.190 5.042 4.023 1.00 95.56 87 ALA A N 1
ATOM 633 C CA . ALA A 1 87 ? -3.706 6.369 4.359 1.00 95.56 87 ALA A CA 1
ATOM 634 C C . ALA A 1 87 ? -3.882 7.259 3.116 1.00 95.56 87 ALA A C 1
ATOM 636 O O . ALA A 1 87 ? -4.890 7.951 2.996 1.00 95.56 87 ALA A O 1
ATOM 637 N N . GLU A 1 88 ? -2.947 7.196 2.163 1.00 93.44 88 GLU A N 1
ATOM 638 C CA . GLU A 1 88 ? -3.049 7.875 0.865 1.00 93.44 88 GLU A CA 1
ATOM 639 C C . GLU A 1 88 ? -4.332 7.486 0.116 1.00 93.44 88 GLU A C 1
ATOM 641 O O . GLU A 1 88 ? -5.096 8.350 -0.312 1.00 93.44 88 GLU A O 1
ATOM 646 N N . GLY A 1 89 ? -4.606 6.183 0.002 1.00 91.38 89 GLY A N 1
ATOM 647 C CA . GLY A 1 89 ? -5.806 5.670 -0.662 1.00 91.38 89 GLY A CA 1
ATOM 648 C C . GLY A 1 89 ? -7.102 6.019 0.073 1.00 91.38 89 GLY A C 1
ATOM 649 O O . GLY A 1 89 ? -8.089 6.443 -0.540 1.00 91.38 89 GLY A O 1
ATOM 650 N N . LEU A 1 90 ? -7.090 5.885 1.398 1.00 94.06 90 LEU A N 1
ATOM 651 C CA . LEU A 1 90 ? -8.240 6.138 2.265 1.00 94.06 90 LEU A CA 1
ATOM 652 C C . LEU A 1 90 ? -8.571 7.626 2.398 1.00 94.06 90 LEU A C 1
ATOM 654 O O . LEU A 1 90 ? -9.726 7.968 2.622 1.00 94.06 90 LEU A O 1
ATOM 658 N N . SER A 1 91 ? -7.608 8.521 2.170 1.00 89.81 91 SER A N 1
ATOM 659 C CA . SER A 1 91 ? -7.885 9.961 2.105 1.00 89.81 91 SER A CA 1
ATOM 660 C C . SER A 1 91 ? -8.841 10.338 0.962 1.00 89.81 91 SER A C 1
ATOM 662 O O . SER A 1 91 ? -9.505 11.369 1.030 1.00 89.81 91 SER A O 1
ATOM 664 N N . VAL A 1 92 ? -8.932 9.489 -0.071 1.00 87.06 92 VAL A N 1
ATOM 665 C CA . VAL A 1 92 ? -9.811 9.672 -1.237 1.00 87.06 92 VAL A CA 1
ATOM 666 C C . VAL A 1 92 ? -11.056 8.784 -1.168 1.00 87.06 92 VAL A C 1
ATOM 668 O O . VAL A 1 92 ? -12.127 9.199 -1.598 1.00 87.06 92 VAL A O 1
ATOM 671 N N . SER A 1 93 ? -10.913 7.556 -0.663 1.00 88.50 93 SER A N 1
ATOM 672 C CA . SER A 1 93 ? -11.935 6.496 -0.759 1.00 88.50 93 SER A CA 1
ATOM 673 C C . SER A 1 93 ? -12.388 5.925 0.586 1.00 88.50 93 SER A C 1
ATOM 675 O O . SER A 1 93 ? -13.124 4.941 0.626 1.00 88.50 93 SER A O 1
ATOM 677 N N . GLY A 1 94 ? -11.932 6.493 1.700 1.00 88.06 94 GLY A N 1
ATOM 678 C CA . GLY A 1 94 ? -12.265 6.013 3.034 1.00 88.06 94 GLY A CA 1
ATOM 679 C C . GLY A 1 94 ? -13.722 6.272 3.417 1.00 88.06 94 GLY A C 1
ATOM 680 O O . GLY A 1 94 ? -14.395 7.130 2.847 1.00 88.06 94 GLY A O 1
ATOM 681 N N . VAL A 1 95 ? -14.204 5.539 4.423 1.00 86.94 95 VAL A N 1
ATOM 682 C CA . VAL A 1 95 ? -15.534 5.743 5.023 1.00 86.94 95 VAL A CA 1
ATOM 683 C C . VAL A 1 95 ? -15.737 7.207 5.439 1.00 86.94 95 VAL A C 1
ATOM 685 O O . VAL A 1 95 ? -14.826 7.821 6.000 1.00 86.94 95 VAL A O 1
ATOM 688 N N . GLY A 1 96 ? -16.934 7.750 5.193 1.00 84.81 96 GLY A N 1
ATOM 689 C CA . GLY A 1 96 ? -17.267 9.151 5.464 1.00 84.81 96 GLY A CA 1
ATOM 690 C C . GLY A 1 96 ? -17.296 9.524 6.954 1.00 84.81 96 GLY A C 1
ATOM 691 O O . GLY A 1 96 ? -17.631 8.710 7.821 1.00 84.81 96 GLY A O 1
ATOM 692 N N . GLY A 1 97 ? -16.987 10.792 7.253 1.00 86.69 97 GLY A N 1
ATOM 693 C CA . GLY A 1 97 ? -16.915 11.313 8.627 1.00 86.69 97 GLY A CA 1
ATOM 694 C C . GLY A 1 97 ? -15.650 10.893 9.387 1.00 86.69 97 GLY A C 1
ATOM 695 O O . GLY A 1 97 ? -15.634 10.926 10.618 1.00 86.69 97 GLY A O 1
ATOM 696 N N . CYS A 1 98 ? -14.610 10.481 8.657 1.00 91.44 98 CYS A N 1
ATOM 697 C CA . CYS A 1 98 ? -13.328 10.052 9.199 1.00 91.44 98 CYS A CA 1
ATOM 698 C C . CYS A 1 98 ? -12.185 10.935 8.681 1.00 91.44 98 CYS A C 1
ATOM 700 O O . CYS A 1 98 ? -12.070 11.148 7.475 1.00 91.44 98 CYS A O 1
ATOM 702 N N . ASP A 1 99 ? -11.301 11.356 9.584 1.00 92.69 99 ASP A N 1
ATOM 703 C CA . ASP A 1 99 ? -10.032 12.004 9.247 1.00 92.69 99 ASP A CA 1
ATOM 704 C C . ASP A 1 99 ? -8.906 10.968 9.306 1.00 92.69 99 ASP A C 1
ATOM 706 O O . ASP A 1 99 ? -8.562 10.480 10.386 1.00 92.69 99 ASP A O 1
ATOM 710 N N . TYR A 1 100 ? -8.334 10.627 8.150 1.00 94.19 100 TYR A N 1
ATOM 711 C CA . TYR A 1 100 ? -7.263 9.634 8.040 1.00 94.19 100 TYR A CA 1
ATOM 712 C C . TYR A 1 100 ? -5.891 10.282 8.219 1.00 94.19 100 TYR A C 1
ATOM 714 O O . TYR A 1 100 ? -5.509 11.195 7.488 1.00 94.19 100 TYR A O 1
ATOM 722 N N . LEU A 1 101 ? -5.129 9.771 9.180 1.00 94.31 101 LEU A N 1
ATOM 723 C CA . LEU A 1 101 ? -3.768 10.188 9.488 1.00 94.31 101 LEU A CA 1
ATOM 724 C C . LEU A 1 101 ? -2.854 8.964 9.516 1.00 94.31 101 LEU A C 1
ATOM 726 O O . LEU A 1 101 ? -3.295 7.847 9.782 1.00 94.31 101 LEU A O 1
ATOM 730 N N . CYS A 1 102 ? -1.562 9.183 9.293 1.00 95.19 102 CYS A N 1
ATOM 731 C CA . CYS A 1 102 ? -0.538 8.162 9.469 1.00 95.19 102 CYS A CA 1
ATOM 732 C C . CYS A 1 102 ? 0.540 8.673 10.427 1.00 95.19 102 CYS A C 1
ATOM 734 O O . CYS A 1 102 ? 0.966 9.826 10.316 1.00 95.19 102 CYS A O 1
ATOM 736 N N . ALA A 1 103 ? 0.971 7.828 11.362 1.00 96.50 103 ALA A N 1
ATOM 737 C CA . ALA A 1 103 ? 2.047 8.140 12.296 1.00 96.50 103 ALA A CA 1
ATOM 738 C C . ALA A 1 103 ? 2.858 6.892 12.653 1.00 96.50 103 ALA A C 1
ATOM 740 O O . ALA A 1 103 ? 2.308 5.799 12.799 1.00 96.50 103 ALA A O 1
ATOM 741 N N . ALA A 1 104 ? 4.167 7.069 12.836 1.00 96.75 104 ALA A N 1
ATOM 742 C CA . ALA A 1 104 ? 5.042 6.005 13.314 1.00 96.75 104 ALA A CA 1
ATOM 743 C C . ALA A 1 104 ? 4.628 5.553 14.722 1.00 96.75 104 ALA A C 1
ATOM 745 O O . ALA A 1 104 ? 4.242 6.381 15.558 1.00 96.75 104 ALA A O 1
ATOM 746 N N . ALA A 1 105 ? 4.729 4.251 14.995 1.00 95.31 105 ALA A N 1
ATOM 747 C CA . ALA A 1 105 ? 4.385 3.701 16.302 1.00 95.31 105 ALA A CA 1
ATOM 748 C C . ALA A 1 105 ? 5.237 4.333 17.417 1.00 95.31 105 ALA A C 1
ATOM 750 O O . ALA A 1 105 ? 4.728 4.675 18.484 1.00 95.31 105 ALA A O 1
ATOM 751 N N . GLU A 1 106 ? 6.519 4.589 17.152 1.00 95.00 106 GLU A N 1
ATOM 752 C CA . GLU A 1 106 ? 7.450 5.221 18.089 1.00 95.00 106 GLU A CA 1
ATOM 753 C C . GLU A 1 106 ? 7.058 6.667 18.416 1.00 95.00 106 GLU A C 1
ATOM 755 O O . GLU A 1 106 ? 7.217 7.117 19.555 1.00 95.00 106 GLU A O 1
ATOM 760 N N . ASP A 1 107 ? 6.528 7.401 17.436 1.00 96.25 107 ASP A N 1
ATOM 761 C CA . ASP A 1 107 ? 6.073 8.777 17.634 1.00 96.25 107 ASP A CA 1
ATOM 762 C C . ASP A 1 107 ? 4.793 8.817 18.468 1.00 96.25 107 ASP A C 1
ATOM 764 O O . ASP A 1 107 ? 4.703 9.606 19.411 1.00 96.25 107 ASP A O 1
ATOM 768 N N . LEU A 1 108 ? 3.847 7.912 18.203 1.00 95.38 108 LEU A N 1
ATOM 769 C CA . LEU A 1 108 ? 2.645 7.759 19.025 1.00 95.38 108 LEU A CA 1
ATOM 770 C C . LEU A 1 108 ? 2.964 7.293 20.449 1.00 95.38 108 LEU A C 1
ATOM 772 O O . LEU A 1 108 ? 2.351 7.779 21.397 1.00 95.38 108 LEU A O 1
ATOM 776 N N . ALA A 1 109 ? 3.927 6.387 20.619 1.00 94.69 109 ALA A N 1
ATOM 777 C CA . ALA A 1 109 ? 4.368 5.923 21.932 1.00 94.69 109 ALA A CA 1
ATOM 778 C C . ALA A 1 109 ? 5.021 7.050 22.750 1.00 94.69 109 ALA A C 1
ATOM 780 O O . ALA A 1 109 ? 4.804 7.162 23.958 1.00 94.69 109 ALA A O 1
ATOM 781 N N . ARG A 1 110 ? 5.820 7.901 22.093 1.00 96.06 110 ARG A N 1
ATOM 782 C CA . ARG A 1 110 ? 6.601 8.968 22.732 1.00 96.06 110 ARG A CA 1
ATOM 783 C C . ARG A 1 110 ? 5.798 10.242 22.986 1.00 96.06 110 ARG A C 1
ATOM 785 O O . ARG A 1 110 ? 5.952 10.853 24.042 1.00 96.06 110 ARG A O 1
ATOM 792 N N . ALA A 1 111 ? 5.001 10.675 22.015 1.00 94.25 111 ALA A N 1
ATOM 793 C CA . ALA A 1 111 ? 4.325 11.969 22.019 1.00 94.25 111 ALA A CA 1
ATOM 794 C C . ALA A 1 111 ? 2.962 11.894 21.300 1.00 94.25 111 ALA A C 1
ATOM 796 O O . ALA A 1 111 ? 2.748 12.564 20.288 1.00 94.25 111 ALA A O 1
ATOM 797 N N . PRO A 1 112 ? 1.989 11.128 21.832 1.00 93.31 112 PRO A N 1
ATOM 798 C CA . PRO A 1 112 ? 0.712 10.894 21.152 1.00 93.31 112 PRO A CA 1
ATOM 799 C C . PRO A 1 112 ? -0.045 12.195 20.850 1.00 93.31 112 PRO A C 1
ATOM 801 O O . PRO A 1 112 ? -0.679 12.311 19.807 1.00 93.31 112 PRO A O 1
ATOM 804 N N . LYS A 1 113 ? 0.063 13.215 21.711 1.00 93.44 113 LYS A N 1
ATOM 805 C CA . LYS A 1 113 ? -0.622 14.507 21.532 1.00 93.44 113 LYS A CA 1
ATOM 806 C C . LYS A 1 113 ? -0.148 15.308 20.318 1.00 93.44 113 LYS A C 1
ATOM 808 O O . LYS A 1 113 ? -0.935 16.090 19.796 1.00 93.44 113 LYS A O 1
ATOM 813 N N . ASP A 1 114 ? 1.080 15.101 19.845 1.00 93.94 114 ASP A N 1
ATOM 814 C CA . ASP A 1 114 ? 1.588 15.808 18.661 1.00 93.94 114 ASP A CA 1
ATOM 815 C C . ASP A 1 114 ? 0.851 15.351 17.392 1.00 93.94 114 ASP A C 1
ATOM 817 O O . ASP A 1 114 ? 0.593 16.150 16.489 1.00 93.94 114 ASP A O 1
ATOM 821 N N . THR A 1 115 ? 0.457 14.072 17.359 1.00 91.19 115 THR A N 1
ATOM 822 C CA . THR A 1 115 ? -0.341 13.486 16.273 1.00 91.19 115 THR A CA 1
ATOM 823 C C . THR A 1 115 ? -1.836 13.674 16.512 1.00 91.19 115 THR A C 1
ATOM 825 O O . THR A 1 115 ? -2.545 14.162 15.637 1.00 91.19 115 THR A O 1
ATOM 828 N N . LEU A 1 116 ? -2.321 13.297 17.699 1.00 92.00 116 LEU A N 1
ATOM 829 C CA . LEU A 1 116 ? -3.750 13.252 18.014 1.00 92.00 116 LEU A CA 1
ATOM 830 C C . LEU A 1 116 ? -4.363 14.639 18.212 1.00 92.00 116 LEU A C 1
ATOM 832 O O . LEU A 1 116 ? -5.560 14.804 18.004 1.00 92.00 116 LEU A O 1
ATOM 836 N N . ARG A 1 117 ? -3.560 15.639 18.599 1.00 90.00 117 ARG A N 1
ATOM 837 C CA . ARG A 1 117 ? -4.025 16.995 18.920 1.00 90.00 117 ARG A CA 1
ATOM 838 C C . ARG A 1 117 ? -5.202 16.945 19.905 1.00 90.00 117 ARG A C 1
ATOM 840 O O . ARG A 1 117 ? -5.024 16.479 21.028 1.00 90.00 117 ARG A O 1
ATOM 847 N N . ASP A 1 118 ? -6.380 17.383 19.465 1.00 87.88 118 ASP A N 1
ATOM 848 C CA . ASP A 1 118 ? -7.616 17.448 20.247 1.00 87.88 118 ASP A CA 1
ATOM 849 C C . ASP A 1 118 ? -8.579 16.276 19.950 1.00 87.88 118 ASP A C 1
ATOM 851 O O . ASP A 1 118 ? -9.750 16.331 20.321 1.00 87.88 118 ASP A O 1
ATOM 855 N N . ALA A 1 119 ? -8.119 15.215 19.271 1.00 91.38 119 ALA A N 1
ATOM 856 C CA . ALA A 1 119 ? -8.942 14.052 18.948 1.00 91.38 119 ALA A CA 1
ATOM 857 C C . ALA A 1 119 ? -9.422 13.331 20.219 1.00 91.38 119 ALA A C 1
ATOM 859 O O . ALA A 1 119 ? -8.632 12.774 20.983 1.00 91.38 119 ALA A O 1
ATOM 860 N N . GLU A 1 120 ? -10.738 13.313 20.436 1.00 90.12 120 GLU A N 1
ATOM 861 C CA . GLU A 1 120 ? -11.342 12.653 21.599 1.00 90.12 120 GLU A CA 1
ATOM 862 C C . GLU A 1 120 ? -11.677 11.176 21.342 1.00 90.12 120 GLU A C 1
ATOM 864 O O . GLU A 1 120 ? -11.622 10.368 22.274 1.00 90.12 120 GLU A O 1
ATOM 869 N N . HIS A 1 121 ? -11.994 10.824 20.092 1.00 93.69 121 HIS A N 1
ATOM 870 C CA . HIS A 1 121 ? -12.353 9.475 19.656 1.00 93.69 121 HIS A CA 1
ATOM 871 C C . HIS A 1 121 ? -11.452 9.035 18.505 1.00 93.69 121 HIS A C 1
ATOM 873 O O . HIS A 1 121 ? -11.390 9.697 17.468 1.00 93.69 121 HIS A O 1
ATOM 879 N N . VAL A 1 122 ? -10.757 7.914 18.699 1.00 96.44 122 VAL A N 1
ATOM 880 C CA . VAL A 1 122 ? -9.752 7.414 17.760 1.00 96.44 122 VAL A CA 1
ATOM 881 C C . VAL A 1 122 ? -10.035 5.966 17.385 1.00 96.44 122 VAL A C 1
ATOM 883 O O . VAL A 1 122 ? -10.262 5.123 18.254 1.00 96.44 122 VAL A O 1
ATOM 886 N N . LEU A 1 123 ? -9.961 5.675 16.087 1.00 96.81 123 LEU A N 1
ATOM 887 C CA . LEU A 1 123 ? -9.746 4.326 15.574 1.00 96.81 123 LEU A CA 1
ATOM 888 C C . LEU A 1 123 ? -8.265 4.185 15.221 1.00 96.81 123 LEU A C 1
ATOM 890 O O . LEU A 1 123 ? -7.786 4.778 14.255 1.00 96.81 123 LEU A O 1
ATOM 894 N N . LEU A 1 124 ? -7.535 3.414 16.019 1.00 97.19 124 LEU A N 1
ATOM 895 C CA . LEU A 1 124 ? -6.128 3.121 15.784 1.00 97.19 124 LEU A CA 1
ATOM 896 C C . LEU A 1 124 ? -6.013 1.845 14.950 1.00 97.19 124 LEU A C 1
ATOM 898 O O . LEU A 1 124 ? -6.433 0.772 15.379 1.00 97.19 124 LEU A O 1
ATOM 902 N N . VAL A 1 125 ? -5.438 1.960 13.762 1.00 97.56 125 VAL A N 1
ATOM 903 C CA . VAL A 1 125 ? -5.217 0.851 12.835 1.00 97.56 125 VAL A CA 1
ATOM 904 C C . VAL A 1 125 ? -3.741 0.490 12.923 1.00 97.56 125 VAL A C 1
ATOM 906 O O . VAL A 1 125 ? -2.888 1.181 12.368 1.00 97.56 125 VAL A O 1
ATOM 909 N N . ALA A 1 126 ? -3.438 -0.544 13.696 1.00 95.44 126 ALA A N 1
ATOM 910 C CA . ALA A 1 126 ? -2.081 -0.942 14.037 1.00 95.44 126 ALA A CA 1
ATOM 911 C C . ALA A 1 126 ? -1.623 -2.076 13.111 1.00 95.44 126 ALA A C 1
ATOM 913 O O . ALA A 1 126 ? -2.138 -3.190 13.185 1.00 95.44 126 ALA A O 1
ATOM 914 N N . LEU A 1 127 ? -0.690 -1.769 12.212 1.00 95.25 127 LEU A N 1
ATOM 915 C CA . LEU A 1 127 ? -0.142 -2.674 11.208 1.00 95.25 127 LEU A CA 1
ATOM 916 C C . LEU A 1 127 ? 1.207 -3.205 11.682 1.00 95.25 127 LEU A C 1
ATOM 918 O O . LEU A 1 127 ? 2.058 -2.423 12.097 1.00 95.25 127 LEU A O 1
ATOM 922 N N . SER A 1 128 ? 1.430 -4.509 11.542 1.00 91.31 128 SER A N 1
ATOM 923 C CA . SER A 1 128 ? 2.680 -5.155 11.934 1.00 91.31 128 SER A CA 1
ATOM 924 C C . SER A 1 128 ? 3.093 -6.250 10.956 1.00 91.31 128 SER A C 1
ATOM 926 O O . SER A 1 128 ? 2.280 -7.081 10.548 1.00 91.31 128 SER A O 1
ATOM 928 N N . CYS A 1 129 ? 4.381 -6.289 10.615 1.00 86.12 129 CYS A N 1
ATOM 929 C CA . CYS A 1 129 ? 4.978 -7.431 9.917 1.00 86.12 129 CYS A CA 1
ATOM 930 C C . CYS A 1 129 ? 5.463 -8.532 10.887 1.00 86.12 129 CYS A C 1
ATOM 932 O O . CYS A 1 129 ? 5.932 -9.568 10.423 1.00 86.12 129 CYS A O 1
ATOM 934 N N . GLY A 1 130 ? 5.346 -8.321 12.204 1.00 80.06 130 GLY A N 1
ATOM 935 C CA . GLY A 1 130 ? 5.781 -9.231 13.269 1.00 80.06 130 GLY A CA 1
ATOM 936 C C . GLY A 1 130 ? 6.711 -8.556 14.290 1.00 80.06 130 GLY A C 1
ATOM 937 O O . GLY A 1 130 ? 7.492 -7.680 13.929 1.00 80.06 130 GLY A O 1
ATOM 938 N N . ASP A 1 131 ? 6.615 -8.993 15.553 1.00 73.50 131 ASP A N 1
ATOM 939 C CA . ASP A 1 131 ? 7.441 -8.588 16.712 1.00 73.50 131 ASP A CA 1
ATOM 940 C C . ASP A 1 131 ? 7.712 -7.073 16.840 1.00 73.50 131 ASP A C 1
ATOM 942 O O . ASP A 1 131 ? 8.856 -6.613 16.875 1.00 73.50 131 ASP A O 1
ATOM 946 N N . ASP A 1 132 ? 6.641 -6.276 16.926 1.00 79.06 132 ASP A N 1
ATOM 947 C CA . ASP A 1 132 ? 6.730 -4.820 17.065 1.00 79.06 132 ASP A CA 1
ATOM 948 C C . ASP A 1 132 ? 6.378 -4.357 18.491 1.00 79.06 132 ASP A C 1
ATOM 950 O O . ASP A 1 132 ? 5.222 -4.133 18.869 1.00 79.06 132 ASP A O 1
ATOM 954 N N . ALA A 1 133 ? 7.413 -4.176 19.313 1.00 80.69 133 ALA A N 1
ATOM 955 C CA . ALA A 1 133 ? 7.258 -3.688 20.681 1.00 80.69 133 ALA A CA 1
ATOM 956 C C . ALA A 1 133 ? 6.798 -2.217 20.764 1.00 80.69 133 ALA A C 1
ATOM 958 O O . ALA A 1 133 ? 6.246 -1.812 21.796 1.00 80.69 133 ALA A O 1
ATOM 959 N N . ALA A 1 134 ? 7.033 -1.406 19.725 1.00 87.75 134 ALA A N 1
ATOM 960 C CA . ALA A 1 134 ? 6.640 0.001 19.706 1.00 87.75 134 ALA A CA 1
ATOM 961 C C . ALA A 1 134 ? 5.124 0.143 19.532 1.00 87.75 134 ALA A C 1
ATOM 963 O O . ALA A 1 134 ? 4.518 0.998 20.182 1.00 87.75 134 ALA A O 1
ATOM 964 N N . LEU A 1 135 ? 4.487 -0.745 18.763 1.00 89.06 135 LEU A N 1
ATOM 965 C CA . LEU A 1 135 ? 3.030 -0.774 18.602 1.00 89.06 135 LEU A CA 1
ATOM 966 C C . LEU A 1 135 ? 2.286 -0.959 19.922 1.00 89.06 135 LEU A C 1
ATOM 968 O O . LEU A 1 135 ? 1.334 -0.229 20.203 1.00 89.06 135 LEU A O 1
ATOM 972 N N . GLY A 1 136 ? 2.731 -1.887 20.773 1.00 88.69 136 GLY A N 1
ATOM 973 C CA . GLY A 1 136 ? 2.113 -2.081 22.087 1.00 88.69 136 GLY A CA 1
ATOM 974 C C . GLY A 1 136 ? 2.174 -0.816 22.952 1.00 88.69 136 GLY A C 1
ATOM 975 O O . GLY A 1 136 ? 1.199 -0.453 23.617 1.00 88.69 136 GLY A O 1
ATOM 976 N N . GLN A 1 137 ? 3.299 -0.096 22.894 1.00 91.62 137 GLN A N 1
ATOM 977 C CA . GLN A 1 137 ? 3.477 1.175 23.598 1.00 91.62 137 GLN A CA 1
ATOM 978 C C . GLN A 1 137 ? 2.619 2.289 22.991 1.00 91.62 137 GLN A C 1
ATOM 980 O O . GLN A 1 137 ? 2.032 3.067 23.740 1.00 91.62 137 GLN A O 1
ATOM 985 N N . ALA A 1 138 ? 2.491 2.337 21.664 1.00 93.94 138 ALA A N 1
ATOM 986 C CA . ALA A 1 138 ? 1.628 3.280 20.964 1.00 93.94 138 ALA A CA 1
ATOM 987 C C . ALA A 1 138 ? 0.162 3.099 21.374 1.00 93.94 138 ALA A C 1
ATOM 989 O O . ALA A 1 138 ? -0.483 4.065 21.775 1.00 93.94 138 ALA A O 1
ATOM 990 N N . VAL A 1 139 ? -0.350 1.862 21.367 1.00 92.25 139 VAL A N 1
ATOM 991 C CA . VAL A 1 139 ? -1.729 1.559 21.788 1.00 92.25 139 VAL A CA 1
ATOM 992 C C . VAL A 1 139 ? -1.970 2.016 23.229 1.00 92.25 139 VAL A C 1
ATOM 994 O O . VAL A 1 139 ? -2.967 2.685 23.508 1.00 92.25 139 VAL A O 1
ATOM 997 N N . ALA A 1 140 ? -1.047 1.710 24.146 1.00 91.56 140 ALA A N 1
ATOM 998 C CA . ALA A 1 140 ? -1.146 2.137 25.541 1.00 91.56 140 ALA A CA 1
ATOM 999 C C . ALA A 1 140 ? -1.102 3.670 25.690 1.00 91.56 140 ALA A C 1
ATOM 1001 O O . ALA A 1 140 ? -1.889 4.245 26.446 1.00 91.56 140 ALA A O 1
ATOM 1002 N N . ALA A 1 141 ? -0.213 4.339 24.952 1.00 93.81 141 ALA A N 1
ATOM 1003 C CA . ALA A 1 141 ? -0.061 5.788 24.973 1.00 93.81 141 ALA A CA 1
ATOM 1004 C C . ALA A 1 141 ? -1.306 6.498 24.423 1.00 93.81 141 ALA A C 1
ATOM 1006 O O . ALA A 1 141 ? -1.808 7.424 25.061 1.00 93.81 141 ALA A O 1
ATOM 1007 N N . VAL A 1 142 ? -1.855 6.041 23.294 1.00 94.62 142 VAL A N 1
ATOM 1008 C CA . VAL A 1 142 ? -3.099 6.577 22.723 1.00 94.62 142 VAL A CA 1
ATOM 1009 C C . VAL A 1 142 ? -4.252 6.379 23.707 1.00 94.62 142 VAL A C 1
ATOM 1011 O O . VAL A 1 142 ? -4.946 7.344 24.020 1.00 94.62 142 VAL A O 1
ATOM 1014 N N . ARG A 1 143 ? -4.404 5.177 24.286 1.00 92.75 143 ARG A N 1
ATOM 1015 C CA . ARG A 1 143 ? -5.467 4.864 25.261 1.00 92.75 143 ARG A CA 1
ATOM 1016 C C . ARG A 1 143 ? -5.461 5.805 26.464 1.00 92.75 143 ARG A C 1
ATOM 1018 O O . ARG A 1 143 ? -6.518 6.164 26.966 1.00 92.75 143 ARG A O 1
ATOM 1025 N N . ALA A 1 144 ? -4.281 6.221 26.917 1.00 92.81 144 ALA A N 1
ATOM 1026 C CA . ALA A 1 144 ? -4.139 7.148 28.034 1.00 92.81 144 ALA A CA 1
ATOM 1027 C C . ALA A 1 144 ? -4.470 8.616 27.686 1.00 92.81 144 ALA A C 1
ATOM 1029 O O . ALA A 1 144 ? -4.560 9.441 28.596 1.00 92.81 144 ALA A O 1
ATOM 1030 N N . ASN A 1 145 ? -4.614 8.964 26.401 1.00 94.19 145 ASN A N 1
ATOM 1031 C CA . ASN A 1 145 ? -4.750 10.349 25.933 1.00 94.19 145 ASN A CA 1
ATOM 1032 C C . ASN A 1 145 ? -6.079 10.668 25.231 1.00 94.19 145 ASN A C 1
ATOM 1034 O O . ASN A 1 145 ? -6.338 11.844 24.989 1.00 94.19 145 ASN A O 1
ATOM 1038 N N . VAL A 1 146 ? -6.918 9.672 24.940 1.00 93.75 146 VAL A N 1
ATOM 1039 C CA . VAL A 1 146 ? -8.214 9.858 24.263 1.00 93.75 146 VAL A CA 1
ATOM 1040 C C . VAL A 1 146 ? -9.367 9.388 25.144 1.00 93.75 146 VAL A C 1
ATOM 1042 O O . VAL A 1 146 ? -9.172 8.597 26.066 1.00 93.75 146 VAL A O 1
ATOM 1045 N N . LYS A 1 147 ? -10.585 9.870 24.876 1.00 91.19 147 LYS A N 1
ATOM 1046 C CA . LYS A 1 147 ? -11.787 9.450 25.613 1.00 91.19 147 LYS A CA 1
ATOM 1047 C C . LYS A 1 147 ? -12.310 8.102 25.127 1.00 91.19 147 LYS A C 1
ATOM 1049 O O . LYS A 1 147 ? -12.777 7.312 25.941 1.00 91.19 147 LYS A O 1
ATOM 1054 N N . GLY A 1 148 ? -12.243 7.852 23.819 1.00 91.94 148 GLY A N 1
ATOM 1055 C CA . GLY A 1 148 ? -12.633 6.584 23.206 1.00 91.94 148 GLY A CA 1
ATOM 1056 C C . GLY A 1 148 ? -11.557 6.077 22.256 1.00 91.94 148 GLY A C 1
ATOM 1057 O O . GLY A 1 148 ? -11.121 6.812 21.372 1.00 91.94 148 GLY A O 1
ATOM 1058 N N . LEU A 1 149 ? -11.147 4.823 22.435 1.00 94.50 149 LEU A N 1
ATOM 1059 C CA . LEU A 1 149 ? -10.174 4.159 21.577 1.00 94.50 149 LEU A CA 1
ATOM 1060 C C . LEU A 1 149 ? -10.737 2.830 21.086 1.00 94.50 149 LEU A C 1
ATOM 1062 O O . LEU A 1 149 ? -10.972 1.931 21.890 1.00 94.50 149 LEU A O 1
ATOM 1066 N N . PHE A 1 150 ? -10.839 2.703 19.770 1.00 95.69 150 PHE A N 1
ATOM 1067 C CA . PHE A 1 150 ? -11.043 1.437 19.080 1.00 95.69 150 PHE A CA 1
ATOM 1068 C C . PHE A 1 150 ? -9.741 1.037 18.405 1.00 95.69 150 PHE A C 1
ATOM 1070 O O . PHE A 1 150 ? -9.016 1.903 17.912 1.00 95.69 150 PHE A O 1
ATOM 1077 N N . VAL A 1 151 ? -9.428 -0.256 18.377 1.00 95.38 151 VAL A N 1
ATOM 1078 C CA . VAL A 1 151 ? -8.172 -0.723 17.783 1.00 95.38 151 VAL A CA 1
ATOM 1079 C C . VAL A 1 151 ? -8.421 -1.850 16.792 1.00 95.38 151 VAL A C 1
ATOM 1081 O O . VAL A 1 151 ? -8.992 -2.881 17.138 1.00 95.38 151 VAL A O 1
ATOM 1084 N N . LEU A 1 152 ? -7.957 -1.656 15.559 1.00 96.12 152 LEU A N 1
ATOM 1085 C CA . LEU A 1 152 ? -7.895 -2.679 14.522 1.00 96.12 152 LEU A CA 1
ATOM 1086 C C . LEU A 1 152 ? -6.431 -3.089 14.331 1.00 96.12 152 LEU A C 1
ATOM 1088 O O . LEU A 1 152 ? -5.652 -2.348 13.738 1.00 96.12 152 LEU A O 1
ATOM 1092 N N . GLY A 1 153 ? -6.051 -4.251 14.854 1.00 94.56 153 GLY A N 1
ATOM 1093 C CA . GLY A 1 153 ? -4.729 -4.839 14.656 1.00 94.56 153 GLY A CA 1
ATOM 1094 C C . GLY A 1 153 ? -4.686 -5.684 13.385 1.00 94.56 153 GLY A C 1
ATOM 1095 O O . GLY A 1 153 ? -5.465 -6.623 13.250 1.00 94.56 153 GLY A O 1
ATOM 1096 N N . LEU A 1 154 ? -3.766 -5.382 12.473 1.00 94.75 154 LEU A N 1
ATOM 1097 C CA . LEU A 1 154 ? -3.496 -6.159 11.263 1.00 94.75 154 LEU A CA 1
ATOM 1098 C C . LEU A 1 154 ? -2.061 -6.679 11.346 1.00 94.75 154 LEU A C 1
ATOM 1100 O O . LEU A 1 154 ? -1.129 -5.880 11.399 1.00 94.75 154 LEU A O 1
ATOM 1104 N N . THR A 1 155 ? -1.867 -7.997 11.366 1.00 91.50 155 THR A N 1
ATOM 1105 C CA . THR A 1 155 ? -0.524 -8.575 11.534 1.00 91.50 155 THR A CA 1
ATOM 1106 C C . THR A 1 155 ? -0.219 -9.683 10.538 1.00 91.50 155 THR A C 1
ATOM 1108 O O . THR A 1 155 ? -1.090 -10.483 10.204 1.00 91.50 155 THR A O 1
ATOM 1111 N N . CYS A 1 156 ? 1.025 -9.742 10.070 1.00 88.38 156 CYS A N 1
ATOM 1112 C CA . CYS A 1 156 ? 1.548 -10.853 9.272 1.00 88.38 156 CYS A CA 1
ATOM 1113 C C . CYS A 1 156 ? 1.956 -12.071 10.119 1.00 88.38 156 CYS A C 1
ATOM 1115 O O . CYS A 1 156 ? 2.188 -13.141 9.549 1.00 88.38 156 CYS A O 1
ATOM 1117 N N . ASP A 1 157 ? 2.049 -11.921 11.445 1.00 83.25 157 ASP A N 1
ATOM 1118 C CA . ASP A 1 157 ? 2.467 -12.974 12.371 1.00 83.25 157 ASP A CA 1
ATOM 1119 C C . ASP A 1 157 ? 1.399 -13.208 13.459 1.00 83.25 157 ASP A C 1
ATOM 1121 O O . ASP A 1 157 ? 1.178 -12.350 14.313 1.00 83.25 157 ASP A O 1
ATOM 1125 N N . PRO A 1 158 ? 0.738 -14.378 13.490 1.00 76.06 158 PRO A N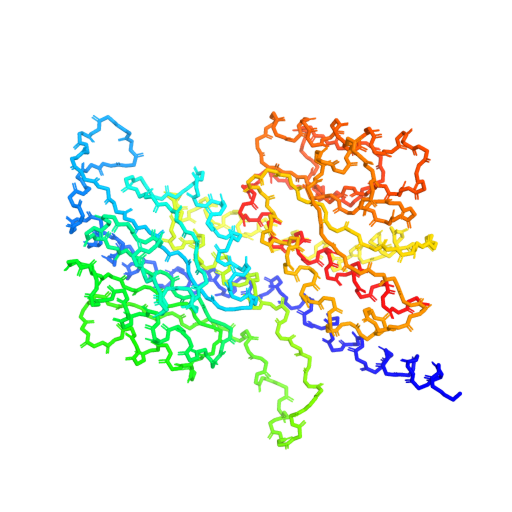 1
ATOM 1126 C CA . PRO A 1 158 ? -0.202 -14.723 14.556 1.00 76.06 158 PRO A CA 1
ATOM 1127 C C . PRO A 1 158 ? 0.405 -14.726 15.969 1.00 76.06 158 PRO A C 1
ATOM 1129 O O . PRO A 1 158 ? -0.344 -14.643 16.943 1.00 76.06 158 PRO A O 1
ATOM 1132 N N . ALA A 1 159 ? 1.728 -14.876 16.098 1.00 74.00 159 ALA A N 1
ATOM 1133 C CA . ALA A 1 159 ? 2.443 -14.841 17.374 1.00 74.00 159 ALA A CA 1
ATOM 1134 C C . ALA A 1 159 ? 2.815 -13.418 17.826 1.00 74.00 159 ALA A C 1
ATOM 1136 O O . ALA A 1 159 ? 3.361 -13.251 18.919 1.00 74.00 159 ALA A O 1
ATOM 1137 N N . ASP A 1 160 ? 2.515 -12.404 17.014 1.00 75.00 160 ASP A N 1
ATOM 1138 C CA . ASP A 1 160 ? 2.770 -11.007 17.327 1.00 75.00 160 ASP A CA 1
ATOM 1139 C C . ASP A 1 160 ? 2.084 -10.579 18.636 1.00 75.00 160 ASP A C 1
ATOM 1141 O O . ASP A 1 160 ? 0.901 -10.841 18.890 1.00 75.00 160 ASP A O 1
ATOM 1145 N N . GLY A 1 161 ? 2.838 -9.862 19.470 1.00 70.44 161 GLY A N 1
ATOM 1146 C CA . GLY A 1 161 ? 2.372 -9.315 20.738 1.00 70.44 161 GLY A CA 1
ATOM 1147 C C . GLY A 1 161 ? 1.232 -8.302 20.600 1.00 70.44 161 GLY A C 1
ATOM 1148 O O . GLY A 1 161 ? 0.595 -7.989 21.610 1.00 70.44 161 GLY A O 1
ATOM 1149 N N . ILE A 1 162 ? 0.921 -7.826 19.387 1.00 78.25 162 ILE A N 1
ATOM 1150 C CA . ILE A 1 162 ? -0.171 -6.878 19.123 1.00 78.25 162 ILE A CA 1
ATOM 1151 C C . ILE A 1 162 ? -1.513 -7.332 19.717 1.00 78.25 162 ILE A C 1
ATOM 1153 O O . ILE A 1 162 ? -2.247 -6.511 20.267 1.00 78.25 162 ILE A O 1
ATOM 1157 N N . ALA A 1 163 ? -1.807 -8.638 19.721 1.00 76.25 163 ALA A N 1
ATOM 1158 C CA . ALA A 1 163 ? -3.044 -9.172 20.293 1.00 76.25 163 ALA A CA 1
ATOM 1159 C C . ALA A 1 163 ? -3.211 -8.831 21.780 1.00 76.25 163 ALA A C 1
ATOM 1161 O O . ALA A 1 163 ? -4.306 -8.478 22.219 1.00 76.25 163 ALA A O 1
ATOM 1162 N N . SER A 1 164 ? -2.114 -8.852 22.539 1.00 76.25 164 SER A N 1
ATOM 1163 C CA . SER A 1 164 ? -2.123 -8.496 23.961 1.00 76.25 164 SER A CA 1
ATOM 1164 C C . SER A 1 164 ? -2.345 -7.000 24.211 1.00 76.25 164 SER A C 1
ATOM 1166 O O . SER A 1 164 ? -2.877 -6.626 25.254 1.00 76.25 164 SER A O 1
ATOM 1168 N N . ALA A 1 165 ? -1.974 -6.143 23.253 1.00 74.06 165 ALA A N 1
ATOM 1169 C CA . ALA A 1 165 ? -2.177 -4.699 23.334 1.00 74.06 165 ALA A CA 1
ATOM 1170 C C . ALA A 1 165 ? -3.584 -4.276 22.873 1.00 74.06 165 ALA A C 1
ATOM 1172 O O . ALA A 1 165 ? -4.149 -3.313 23.398 1.00 74.06 165 ALA A O 1
ATOM 1173 N N . VAL A 1 166 ? -4.151 -4.999 21.902 1.00 73.19 166 VAL A N 1
ATOM 1174 C CA . VAL A 1 166 ? -5.459 -4.711 21.292 1.00 73.19 166 VAL A CA 1
ATOM 1175 C C . VAL A 1 166 ? -6.619 -5.229 22.143 1.00 73.19 166 VAL A C 1
ATOM 1177 O O . VAL A 1 166 ? -7.630 -4.538 22.257 1.00 73.19 166 VAL A O 1
ATOM 1180 N N . VAL A 1 167 ? -6.476 -6.407 22.767 1.00 62.78 167 VAL A N 1
ATOM 1181 C CA . VAL A 1 167 ? -7.587 -7.134 23.406 1.00 62.78 167 VAL A CA 1
ATOM 1182 C C . VAL A 1 167 ? -7.518 -7.138 24.946 1.00 62.78 167 VAL A C 1
ATOM 1184 O O . VAL A 1 167 ? -7.277 -8.184 25.552 1.00 62.78 167 VAL A O 1
ATOM 1187 N N . PRO A 1 168 ? -7.768 -6.000 25.622 1.00 53.06 168 PRO A N 1
ATOM 1188 C CA . PRO A 1 168 ? -8.278 -6.042 26.995 1.00 53.06 168 PRO A CA 1
ATOM 1189 C C . PRO A 1 168 ? -9.819 -6.069 27.089 1.00 53.06 168 PRO A C 1
ATOM 1191 O O . PRO A 1 168 ? -10.313 -6.592 28.080 1.00 53.06 168 PRO A O 1
ATOM 1194 N N . ASP A 1 169 ? -10.561 -5.561 26.083 1.00 55.75 169 ASP A N 1
ATOM 1195 C CA . ASP A 1 169 ? -12.029 -5.320 26.101 1.00 55.75 169 ASP A CA 1
ATOM 1196 C C . ASP A 1 169 ? -12.693 -5.425 24.689 1.00 55.75 169 ASP A C 1
ATOM 1198 O O . ASP A 1 169 ? -12.004 -5.663 23.697 1.00 55.75 169 ASP A O 1
ATOM 1202 N N . GLU A 1 170 ? -14.022 -5.219 24.573 1.00 64.12 170 GLU A N 1
ATOM 1203 C CA . GLU A 1 170 ? -14.860 -5.317 23.340 1.00 64.12 170 GLU A CA 1
ATOM 1204 C C . GLU A 1 170 ? -14.548 -4.292 22.208 1.00 64.12 170 GLU A C 1
ATOM 1206 O O . GLU A 1 170 ? -15.180 -4.309 21.142 1.00 64.12 170 GLU A O 1
ATOM 1211 N N . ASP A 1 171 ? -13.565 -3.408 22.403 1.00 84.38 171 ASP A N 1
ATOM 1212 C CA . ASP A 1 171 ? -13.214 -2.307 21.485 1.00 84.38 171 ASP A CA 1
ATOM 1213 C C . ASP A 1 171 ? -12.020 -2.624 20.561 1.00 84.38 171 ASP A C 1
ATOM 1215 O O . ASP A 1 171 ? -11.492 -1.743 19.877 1.00 84.38 171 ASP A O 1
ATOM 1219 N N . GLY A 1 172 ? -11.576 -3.883 20.542 1.00 90.94 172 GLY A N 1
ATOM 1220 C CA . GLY A 1 172 ? -10.454 -4.356 19.733 1.00 90.94 172 GLY A CA 1
ATOM 1221 C C . GLY A 1 172 ? -10.837 -5.469 18.755 1.00 90.94 172 GLY A C 1
ATOM 1222 O O . GLY A 1 172 ? -11.621 -6.354 19.088 1.00 90.94 172 GLY A O 1
ATOM 1223 N N . LEU A 1 173 ? -10.234 -5.461 17.565 1.00 93.31 173 LEU A N 1
ATOM 1224 C CA . LEU A 1 173 ? -10.246 -6.576 16.613 1.00 93.31 173 LEU A CA 1
ATOM 1225 C C . LEU A 1 173 ? -8.821 -6.823 16.123 1.00 93.31 173 LEU A C 1
ATOM 1227 O O . LEU A 1 173 ? -8.136 -5.876 15.745 1.00 93.31 173 LEU A O 1
ATOM 1231 N N . VAL A 1 174 ? -8.385 -8.082 16.095 1.00 92.50 174 VAL A N 1
ATOM 1232 C CA . VAL A 1 174 ? -7.093 -8.467 15.512 1.00 92.50 174 VAL A CA 1
ATOM 1233 C C . VAL A 1 174 ? -7.315 -9.449 14.381 1.00 92.50 174 VAL A C 1
ATOM 1235 O O . VAL A 1 174 ? -8.002 -10.453 14.551 1.00 92.50 174 VAL A O 1
ATOM 1238 N N . ILE A 1 175 ? -6.705 -9.156 13.238 1.00 93.00 175 ILE A N 1
ATOM 1239 C CA . ILE A 1 175 ? -6.765 -9.962 12.027 1.00 93.00 175 ILE A CA 1
ATOM 1240 C C . ILE A 1 175 ? -5.335 -10.368 11.672 1.00 93.00 175 ILE A C 1
ATOM 1242 O O . ILE A 1 175 ? -4.504 -9.529 11.318 1.00 93.00 175 ILE A O 1
ATOM 1246 N N . ALA A 1 176 ? -5.057 -11.666 11.770 1.00 90.81 176 ALA A N 1
ATOM 1247 C CA . ALA A 1 176 ? -3.803 -12.245 11.308 1.00 90.81 176 ALA A CA 1
ATOM 1248 C C . ALA A 1 176 ? -3.917 -12.610 9.822 1.00 90.81 176 ALA A C 1
ATOM 1250 O O . ALA A 1 176 ? -4.830 -13.333 9.419 1.00 90.81 176 ALA A O 1
ATOM 1251 N N . LEU A 1 177 ? -2.995 -12.104 9.008 1.00 89.56 177 LEU A N 1
ATOM 1252 C CA . LEU A 1 177 ? -2.945 -12.356 7.575 1.00 89.56 177 LEU A CA 1
ATOM 1253 C C . LEU A 1 177 ? -2.381 -13.758 7.285 1.00 89.56 177 LEU A C 1
ATOM 1255 O O . LEU A 1 177 ? -1.472 -14.223 7.975 1.00 89.56 177 LEU A O 1
ATOM 1259 N N . PRO A 1 178 ? -2.890 -14.450 6.254 1.00 77.38 178 PRO A N 1
ATOM 1260 C CA . PRO A 1 178 ? -2.526 -15.835 5.991 1.00 77.38 178 PRO A CA 1
ATOM 1261 C C . PRO A 1 178 ? -1.164 -15.949 5.293 1.00 77.38 178 PRO A C 1
ATOM 1263 O O . PRO A 1 178 ? -0.952 -15.345 4.243 1.00 77.38 178 PRO A O 1
ATOM 1266 N N . ASP A 1 179 ? -0.284 -16.808 5.820 1.00 70.25 179 ASP A N 1
ATOM 1267 C CA . ASP A 1 179 ? 0.951 -17.286 5.170 1.00 70.25 179 ASP A CA 1
ATOM 1268 C C . ASP A 1 179 ? 1.903 -16.185 4.646 1.00 70.25 179 ASP A C 1
ATOM 1270 O O . ASP A 1 179 ? 2.670 -16.414 3.702 1.00 70.25 179 ASP A O 1
ATOM 1274 N N . VAL A 1 180 ? 1.854 -14.986 5.239 1.00 66.12 180 VAL A N 1
ATOM 1275 C CA . VAL A 1 180 ? 2.723 -13.862 4.861 1.00 66.12 180 VAL A CA 1
ATOM 1276 C C . VAL A 1 180 ? 4.118 -14.056 5.466 1.00 66.12 180 VAL A C 1
ATOM 1278 O O . VAL A 1 180 ? 5.100 -14.113 4.727 1.00 66.12 180 VAL A O 1
ATOM 1281 N N . ALA A 1 181 ? 4.219 -14.339 6.768 1.00 56.53 181 ALA A N 1
ATOM 1282 C CA . ALA A 1 181 ? 5.462 -14.814 7.369 1.00 56.53 181 ALA A CA 1
ATOM 1283 C C . ALA A 1 181 ? 5.808 -16.222 6.840 1.00 56.53 181 ALA A C 1
ATOM 1285 O O . ALA A 1 181 ? 5.034 -17.174 6.962 1.00 56.53 181 ALA A O 1
ATOM 1286 N N . SER A 1 182 ? 6.975 -16.371 6.211 1.00 44.06 182 SER A N 1
ATOM 1287 C CA . SER A 1 182 ? 7.434 -17.627 5.606 1.00 44.06 182 SER A CA 1
ATOM 1288 C C . SER A 1 182 ? 7.868 -18.664 6.657 1.00 44.06 182 SER A C 1
ATOM 1290 O O . SER A 1 182 ? 9.031 -19.038 6.730 1.00 44.06 182 SER A O 1
ATOM 1292 N N . ALA A 1 183 ? 6.941 -19.189 7.459 1.00 38.75 183 ALA A N 1
ATOM 1293 C CA . ALA A 1 183 ? 7.201 -20.392 8.261 1.00 38.75 183 ALA A CA 1
ATOM 1294 C C . ALA A 1 183 ? 7.108 -21.691 7.424 1.00 38.75 183 ALA A C 1
ATOM 1296 O O . ALA A 1 183 ? 7.500 -22.767 7.879 1.00 38.75 183 ALA A O 1
ATOM 1297 N N . ALA A 1 184 ? 6.604 -21.608 6.186 1.00 35.62 184 ALA A N 1
ATOM 1298 C CA . ALA A 1 184 ? 6.260 -22.766 5.358 1.00 35.62 184 ALA A CA 1
ATOM 1299 C C . ALA A 1 184 ? 7.430 -23.417 4.585 1.00 35.62 184 ALA A C 1
ATOM 1301 O O . ALA A 1 184 ? 7.206 -24.448 3.955 1.00 35.62 184 ALA A O 1
ATOM 1302 N N . ASP A 1 185 ? 8.667 -22.911 4.686 1.00 36.50 185 ASP A N 1
ATOM 1303 C CA . ASP A 1 185 ? 9.853 -23.542 4.066 1.00 36.50 185 ASP A CA 1
ATOM 1304 C C . ASP A 1 185 ? 10.700 -24.385 5.046 1.00 36.50 185 ASP A C 1
ATOM 1306 O O . ASP A 1 185 ? 11.826 -24.784 4.743 1.00 36.50 185 ASP A O 1
ATOM 1310 N N . GLY A 1 186 ? 10.162 -24.728 6.224 1.00 33.50 186 GLY A N 1
ATOM 1311 C CA . GLY A 1 186 ? 10.683 -25.829 7.050 1.00 33.50 186 GLY A CA 1
ATOM 1312 C C . GLY A 1 186 ? 12.122 -25.676 7.565 1.00 33.50 186 GLY A C 1
ATOM 1313 O O . GLY A 1 186 ? 12.754 -26.680 7.897 1.00 33.50 186 GLY A O 1
ATOM 1314 N N . ARG A 1 187 ? 12.656 -24.452 7.658 1.00 32.28 187 ARG A N 1
ATOM 1315 C CA . ARG A 1 187 ? 13.997 -24.172 8.202 1.00 32.28 187 ARG A CA 1
ATOM 1316 C C . ARG A 1 187 ? 13.971 -23.143 9.328 1.00 32.28 187 ARG A C 1
ATOM 1318 O O . ARG A 1 187 ? 14.720 -22.182 9.333 1.00 32.28 187 ARG A O 1
ATOM 1325 N N . ALA A 1 188 ? 13.160 -23.390 10.351 1.00 31.81 188 ALA A N 1
ATOM 1326 C CA . ALA A 1 188 ? 13.384 -22.761 11.649 1.00 31.81 188 ALA A CA 1
ATOM 1327 C C . ALA A 1 188 ? 14.581 -23.442 12.345 1.00 31.81 188 ALA A C 1
ATOM 1329 O O . ALA A 1 188 ? 14.409 -24.310 13.199 1.00 31.81 188 ALA A O 1
ATOM 1330 N N . THR A 1 189 ? 15.809 -23.075 11.968 1.00 28.59 189 THR A N 1
ATOM 1331 C CA . THR A 1 189 ? 17.010 -23.371 12.765 1.00 28.59 189 THR A CA 1
ATOM 1332 C C . THR A 1 189 ? 17.864 -22.118 12.920 1.00 28.59 189 THR A C 1
ATOM 1334 O O . THR A 1 189 ? 18.609 -21.777 12.016 1.00 28.59 189 THR A O 1
ATOM 1337 N N . ALA A 1 190 ? 17.714 -21.463 14.075 1.00 30.19 190 ALA A N 1
ATOM 1338 C CA . ALA A 1 190 ? 18.690 -20.793 14.953 1.00 30.19 190 ALA A CA 1
ATOM 1339 C C . ALA A 1 190 ? 19.968 -20.078 14.429 1.00 30.19 190 ALA A C 1
ATOM 1341 O O . ALA A 1 190 ? 20.764 -19.646 15.258 1.00 30.19 190 ALA A O 1
ATOM 1342 N N . GLU A 1 191 ? 20.169 -19.861 13.132 1.00 29.16 191 GLU A N 1
ATOM 1343 C CA . GLU A 1 191 ? 21.181 -18.937 12.594 1.00 29.16 191 GLU A CA 1
ATOM 1344 C C . GLU A 1 191 ? 20.476 -17.792 11.858 1.00 29.16 191 GLU A C 1
ATOM 1346 O O . GLU A 1 191 ? 20.521 -17.640 10.640 1.00 29.16 191 GLU A O 1
ATOM 1351 N N . ALA A 1 192 ? 19.777 -16.975 12.645 1.00 34.22 192 ALA A N 1
ATOM 1352 C CA . ALA A 1 192 ? 19.175 -15.728 12.205 1.00 34.22 192 ALA A CA 1
ATOM 1353 C C . ALA A 1 192 ? 20.271 -14.731 11.801 1.00 34.22 192 ALA A C 1
ATOM 1355 O O . ALA A 1 192 ? 20.819 -14.031 12.651 1.00 34.22 192 ALA A O 1
ATOM 1356 N N . SER A 1 193 ? 20.619 -14.680 10.514 1.00 31.31 193 SER A N 1
ATOM 1357 C CA . SER A 1 193 ? 21.315 -13.530 9.904 1.00 31.31 193 SER A CA 1
ATOM 1358 C C . SER A 1 193 ? 21.148 -13.396 8.381 1.00 31.31 193 SER A C 1
ATOM 1360 O O . SER A 1 193 ? 21.653 -12.421 7.837 1.00 31.31 193 SER A O 1
ATOM 1362 N N . LEU A 1 194 ? 20.450 -14.306 7.684 1.00 35.12 194 LEU A N 1
ATOM 1363 C CA . LEU A 1 194 ? 20.305 -14.281 6.212 1.00 35.12 194 LEU A CA 1
ATOM 1364 C C . LEU A 1 194 ? 18.955 -14.846 5.703 1.00 35.12 194 LEU A C 1
ATOM 1366 O O . LEU A 1 194 ? 18.867 -15.289 4.562 1.00 35.12 194 LEU A O 1
ATOM 1370 N N . GLU A 1 195 ? 17.898 -14.843 6.521 1.00 42.75 195 GLU A N 1
ATOM 1371 C CA . GLU A 1 195 ? 16.538 -15.109 6.017 1.00 42.75 195 GLU A CA 1
ATOM 1372 C C . GLU A 1 195 ? 16.091 -13.917 5.146 1.00 42.75 195 GLU A C 1
ATOM 1374 O O . GLU A 1 195 ? 16.204 -12.776 5.607 1.00 42.75 195 GLU A O 1
ATOM 1379 N N . PRO A 1 196 ? 15.617 -14.107 3.898 1.00 47.53 196 PRO A N 1
ATOM 1380 C CA . PRO A 1 196 ? 15.150 -12.990 3.083 1.00 47.53 196 PRO A CA 1
ATOM 1381 C C . PRO A 1 196 ? 13.937 -12.351 3.749 1.00 47.53 196 PRO A C 1
ATOM 1383 O O . PRO A 1 196 ? 12.989 -13.050 4.110 1.00 47.53 196 PRO A O 1
ATOM 1386 N N . ALA A 1 197 ? 13.977 -11.029 3.910 1.00 56.91 197 ALA A N 1
ATOM 1387 C CA . ALA A 1 197 ? 12.884 -10.291 4.520 1.00 56.91 197 ALA A CA 1
ATOM 1388 C C . ALA A 1 197 ? 11.559 -10.523 3.777 1.00 56.91 197 ALA A C 1
ATOM 1390 O O . ALA A 1 197 ? 11.526 -10.729 2.561 1.00 56.91 197 ALA A O 1
ATOM 1391 N N . ASP A 1 198 ? 10.465 -10.461 4.529 1.00 72.69 198 ASP A N 1
ATOM 1392 C CA . ASP A 1 198 ? 9.105 -10.536 4.012 1.00 72.69 198 ASP A CA 1
ATOM 1393 C C . ASP A 1 198 ? 8.827 -9.385 3.026 1.00 72.69 198 ASP A C 1
ATOM 1395 O O . ASP A 1 198 ? 8.609 -8.242 3.418 1.00 72.69 198 ASP A O 1
ATOM 1399 N N . LEU A 1 199 ? 8.834 -9.696 1.726 1.00 84.75 199 LEU A N 1
ATOM 1400 C CA . LEU A 1 199 ? 8.544 -8.732 0.655 1.00 84.75 199 LEU A CA 1
ATOM 1401 C C . LEU A 1 199 ? 7.040 -8.534 0.414 1.00 84.75 199 LEU A C 1
ATOM 1403 O O . LEU A 1 199 ? 6.650 -7.622 -0.319 1.00 84.75 199 LEU A O 1
ATOM 1407 N N . ALA A 1 200 ? 6.201 -9.407 0.981 1.00 89.25 200 ALA A N 1
ATOM 1408 C CA . ALA A 1 200 ? 4.756 -9.409 0.785 1.00 89.25 200 ALA A CA 1
ATOM 1409 C C . ALA A 1 200 ? 4.006 -8.695 1.918 1.00 89.25 200 ALA A C 1
ATOM 1411 O O . ALA A 1 200 ? 2.859 -8.295 1.710 1.00 89.25 200 ALA A O 1
ATOM 1412 N N . GLY A 1 201 ? 4.644 -8.511 3.079 1.00 90.56 201 GLY A N 1
ATOM 1413 C CA . GLY A 1 201 ? 4.082 -7.837 4.248 1.00 90.56 201 GLY A CA 1
ATOM 1414 C C . GLY A 1 201 ? 3.450 -6.496 3.903 1.00 90.56 201 GLY A C 1
ATOM 1415 O O . GLY A 1 201 ? 2.263 -6.299 4.157 1.00 90.56 201 GLY A O 1
ATOM 1416 N N . PHE A 1 202 ? 4.192 -5.626 3.207 1.00 94.31 202 PHE A N 1
ATOM 1417 C CA . PHE A 1 202 ? 3.666 -4.341 2.741 1.00 94.31 202 PHE A CA 1
ATOM 1418 C C . PHE A 1 202 ? 2.387 -4.510 1.912 1.00 94.31 202 PHE A C 1
ATOM 1420 O O . PHE A 1 202 ? 1.353 -3.933 2.241 1.00 94.31 202 PHE A O 1
ATOM 1427 N N . THR A 1 203 ? 2.424 -5.318 0.845 1.00 96.94 203 THR A N 1
ATOM 1428 C CA . THR A 1 203 ? 1.305 -5.386 -0.108 1.00 96.94 203 THR A CA 1
ATOM 1429 C C . THR A 1 203 ? 0.069 -6.032 0.511 1.00 96.94 203 THR A C 1
ATOM 1431 O O . THR A 1 203 ? -1.051 -5.602 0.232 1.00 96.94 203 THR A O 1
ATOM 1434 N N . CYS A 1 204 ? 0.251 -7.012 1.398 1.00 96.69 204 CYS A N 1
ATOM 1435 C CA . CYS A 1 204 ? -0.843 -7.674 2.104 1.00 96.69 204 CYS A CA 1
ATOM 1436 C C . CYS A 1 204 ? -1.472 -6.769 3.176 1.00 96.69 204 CYS A C 1
ATOM 1438 O O . CYS A 1 204 ? -2.700 -6.699 3.260 1.00 96.69 204 CYS A O 1
ATOM 1440 N N . LEU A 1 205 ? -0.660 -6.039 3.951 1.00 96.56 205 LEU A N 1
ATOM 1441 C CA . LEU A 1 205 ? -1.147 -5.089 4.956 1.00 96.56 205 LEU A CA 1
ATOM 1442 C C . LEU A 1 205 ? -1.858 -3.896 4.308 1.00 96.56 205 LEU A C 1
ATOM 1444 O O . LEU A 1 205 ? -2.963 -3.549 4.728 1.00 96.56 205 LEU A O 1
ATOM 1448 N N . THR A 1 206 ? -1.283 -3.308 3.252 1.00 97.69 206 THR A N 1
ATOM 1449 C CA . THR A 1 206 ? -1.927 -2.226 2.494 1.00 97.69 206 THR A CA 1
ATOM 1450 C C . THR A 1 206 ? -3.261 -2.683 1.911 1.00 97.69 206 THR A C 1
ATOM 1452 O O . THR A 1 206 ? -4.248 -1.953 2.013 1.00 97.69 206 THR A O 1
ATOM 1455 N N . LEU A 1 207 ? -3.332 -3.893 1.343 1.00 98.31 207 LEU A N 1
ATOM 1456 C CA . LEU A 1 207 ? -4.584 -4.443 0.828 1.00 98.31 207 LEU A CA 1
ATOM 1457 C C . LEU A 1 207 ? -5.631 -4.596 1.932 1.00 98.31 207 LEU A C 1
ATOM 1459 O O . LEU A 1 207 ? -6.738 -4.084 1.786 1.00 98.31 207 LEU A O 1
ATOM 1463 N N . MET A 1 208 ? -5.286 -5.267 3.035 1.00 98.19 208 MET A N 1
ATOM 1464 C CA . MET A 1 208 ? -6.234 -5.505 4.124 1.00 98.19 208 MET A CA 1
ATOM 1465 C C . MET A 1 208 ? -6.733 -4.189 4.733 1.00 98.19 208 MET A C 1
ATOM 1467 O O . MET A 1 208 ? -7.932 -4.033 4.944 1.00 98.19 208 MET A O 1
ATOM 1471 N N . ALA A 1 209 ? -5.852 -3.206 4.947 1.00 98.00 209 ALA A N 1
ATOM 1472 C CA . ALA A 1 209 ? -6.247 -1.897 5.465 1.00 98.00 209 ALA A CA 1
ATOM 1473 C C . ALA A 1 209 ? -7.251 -1.180 4.540 1.00 98.00 209 ALA A C 1
ATOM 1475 O O . ALA A 1 209 ? -8.266 -0.670 5.014 1.00 98.00 209 ALA A O 1
ATOM 1476 N N . ASN A 1 210 ? -7.014 -1.190 3.222 1.00 97.50 210 ASN A N 1
ATOM 1477 C CA . ASN A 1 210 ? -7.938 -0.598 2.248 1.00 97.50 210 ASN A CA 1
ATOM 1478 C C . ASN A 1 210 ? -9.269 -1.358 2.156 1.00 97.50 210 ASN A C 1
ATOM 1480 O O . ASN A 1 210 ? -10.322 -0.734 2.034 1.00 97.50 210 ASN A O 1
ATOM 1484 N N . LEU A 1 211 ? -9.254 -2.691 2.251 1.00 98.12 211 LEU A N 1
ATOM 1485 C CA . LEU A 1 211 ? -10.482 -3.487 2.291 1.00 98.12 211 LEU A CA 1
ATOM 1486 C C . LEU A 1 211 ? -11.317 -3.150 3.535 1.00 98.12 211 LEU A C 1
ATOM 1488 O O . LEU A 1 211 ? -12.523 -2.930 3.420 1.00 98.12 211 LEU A O 1
ATOM 1492 N N . CYS A 1 212 ? -10.676 -3.034 4.699 1.00 97.44 212 CYS A N 1
ATOM 1493 C CA . CYS A 1 212 ? -11.348 -2.746 5.964 1.00 97.44 212 CYS A CA 1
ATOM 1494 C C . CYS A 1 212 ? -11.942 -1.334 6.054 1.00 97.44 212 CYS A C 1
ATOM 1496 O O . CYS A 1 212 ? -12.972 -1.156 6.698 1.00 97.44 212 CYS A O 1
ATOM 1498 N N . LEU A 1 213 ? -11.292 -0.336 5.449 1.00 96.75 213 LEU A N 1
ATOM 1499 C CA . LEU A 1 213 ? -11.607 1.083 5.671 1.00 96.75 213 LEU A CA 1
ATOM 1500 C C . LEU A 1 213 ? -12.100 1.820 4.417 1.00 96.75 213 LEU A C 1
ATOM 1502 O O . LEU A 1 213 ? -12.513 2.973 4.518 1.00 96.75 213 LEU A O 1
ATOM 1506 N N . GLY A 1 214 ? -12.069 1.190 3.242 1.00 94.75 214 GLY A N 1
ATOM 1507 C CA . GLY A 1 214 ? -12.648 1.760 2.026 1.00 94.75 214 GLY A CA 1
ATOM 1508 C C . GLY A 1 214 ? -14.176 1.803 2.099 1.00 94.75 214 GLY A C 1
ATOM 1509 O O . GLY A 1 214 ? -14.797 0.845 2.565 1.00 94.75 214 GLY A O 1
ATOM 1510 N N . ALA A 1 215 ? -14.779 2.888 1.616 1.00 92.44 215 ALA A N 1
ATOM 1511 C CA . ALA A 1 215 ? -16.229 3.091 1.577 1.00 92.44 215 ALA A CA 1
ATOM 1512 C C . ALA A 1 215 ? -16.935 2.236 0.509 1.00 92.44 215 ALA A C 1
ATOM 1514 O O . ALA A 1 215 ? -18.146 2.041 0.566 1.00 92.44 215 ALA A O 1
ATOM 1515 N N . ASP A 1 216 ? -16.187 1.730 -0.472 1.00 94.12 216 ASP A N 1
ATOM 1516 C CA . ASP A 1 216 ? -16.748 0.957 -1.575 1.00 94.12 216 ASP A CA 1
ATOM 1517 C C . ASP A 1 216 ? -17.354 -0.378 -1.126 1.00 94.12 216 ASP A C 1
ATOM 1519 O O . ASP A 1 216 ? -16.911 -1.012 -0.162 1.00 94.12 216 ASP A O 1
ATOM 1523 N N . ASP A 1 217 ? -18.355 -0.844 -1.875 1.00 93.56 217 ASP A N 1
ATOM 1524 C CA . ASP A 1 217 ? -18.983 -2.130 -1.603 1.00 93.56 217 ASP A CA 1
ATOM 1525 C C . ASP A 1 217 ? -18.031 -3.313 -1.864 1.00 93.56 217 ASP A C 1
ATOM 1527 O O . ASP A 1 217 ? -17.039 -3.226 -2.601 1.00 93.56 217 ASP A O 1
ATOM 1531 N N . LEU A 1 218 ? -18.357 -4.465 -1.272 1.00 94.81 218 LEU A N 1
ATOM 1532 C CA . LEU A 1 218 ? -17.553 -5.677 -1.414 1.00 94.81 218 LEU A CA 1
ATOM 1533 C C . LEU A 1 218 ? -17.346 -6.082 -2.883 1.00 94.81 218 LEU A C 1
ATOM 1535 O O . LEU A 1 218 ? -16.310 -6.644 -3.228 1.00 94.81 218 LEU A O 1
ATOM 1539 N N . ARG A 1 219 ? -18.311 -5.806 -3.768 1.00 96.81 219 ARG A N 1
ATOM 1540 C CA . ARG A 1 219 ? -18.229 -6.192 -5.181 1.00 96.81 219 ARG A CA 1
ATOM 1541 C C . ARG A 1 219 ? -17.188 -5.354 -5.925 1.00 96.81 219 ARG A C 1
ATOM 1543 O O . ARG A 1 219 ? -16.451 -5.908 -6.743 1.00 96.81 219 ARG A O 1
ATOM 1550 N N . ALA A 1 220 ? -17.135 -4.050 -5.673 1.00 97.12 220 ALA A N 1
ATOM 1551 C CA . ALA A 1 220 ? -16.126 -3.156 -6.225 1.00 97.12 220 ALA A CA 1
ATOM 1552 C C . ALA A 1 220 ? -14.733 -3.530 -5.703 1.00 97.12 220 ALA A C 1
ATOM 1554 O O . ALA A 1 220 ? -13.832 -3.776 -6.511 1.00 97.12 220 ALA A O 1
ATOM 1555 N N . LYS A 1 221 ? -14.603 -3.695 -4.378 1.00 97.56 221 LYS A N 1
ATOM 1556 C CA . LYS A 1 221 ? -13.379 -4.159 -3.706 1.00 97.56 221 LYS A CA 1
ATOM 1557 C C . LYS A 1 221 ? -12.861 -5.471 -4.306 1.00 97.56 221 LYS A C 1
ATOM 1559 O O . LYS A 1 221 ? -11.718 -5.534 -4.751 1.00 97.56 221 LYS A O 1
ATOM 1564 N N . ASP A 1 222 ? -13.722 -6.486 -4.421 1.00 98.06 222 ASP A N 1
ATOM 1565 C CA . ASP A 1 222 ? -13.398 -7.786 -5.027 1.00 98.06 222 ASP A CA 1
ATOM 1566 C C . ASP A 1 222 ? -12.870 -7.637 -6.456 1.00 98.06 222 ASP A C 1
ATOM 1568 O O . ASP A 1 222 ? -11.808 -8.163 -6.802 1.00 98.06 222 ASP A O 1
ATOM 1572 N N . ASN A 1 223 ? -13.587 -6.876 -7.285 1.00 98.31 223 ASN A N 1
ATOM 1573 C CA . ASN A 1 223 ? -13.213 -6.674 -8.674 1.00 98.31 223 ASN A CA 1
ATOM 1574 C C . ASN A 1 223 ? -11.845 -5.986 -8.804 1.00 98.31 223 ASN A C 1
ATOM 1576 O O . ASN A 1 223 ? -11.012 -6.433 -9.596 1.00 98.31 223 ASN A O 1
ATOM 1580 N N . TRP A 1 224 ? -11.589 -4.932 -8.026 1.00 98.44 224 TRP A N 1
ATOM 1581 C CA . TRP A 1 224 ? -10.306 -4.228 -8.055 1.00 98.44 224 TRP A CA 1
ATOM 1582 C C . TRP A 1 224 ? -9.160 -5.096 -7.555 1.00 98.44 224 TRP A C 1
ATOM 1584 O O . TRP A 1 224 ? -8.130 -5.162 -8.227 1.00 98.44 224 TRP A O 1
ATOM 1594 N N . THR A 1 225 ? -9.347 -5.845 -6.465 1.00 98.62 225 THR A N 1
ATOM 1595 C CA . THR A 1 225 ? -8.334 -6.796 -5.992 1.00 98.62 225 THR A CA 1
ATOM 1596 C C . THR A 1 225 ? -8.037 -7.860 -7.046 1.00 98.62 225 THR A C 1
ATOM 1598 O O . THR A 1 225 ? -6.873 -8.138 -7.316 1.00 98.62 225 THR A O 1
ATOM 1601 N N . ARG A 1 226 ? -9.045 -8.411 -7.735 1.00 98.56 226 ARG A N 1
ATOM 1602 C CA . ARG A 1 226 ? -8.822 -9.383 -8.824 1.00 98.56 226 ARG A CA 1
ATOM 1603 C C . ARG A 1 226 ? -8.129 -8.786 -10.044 1.00 98.56 226 ARG A C 1
ATOM 1605 O O . ARG A 1 226 ? -7.456 -9.503 -10.785 1.00 98.56 226 ARG A O 1
ATOM 1612 N N . ILE A 1 227 ? -8.318 -7.498 -10.322 1.00 98.69 227 ILE A N 1
ATOM 1613 C CA . ILE A 1 2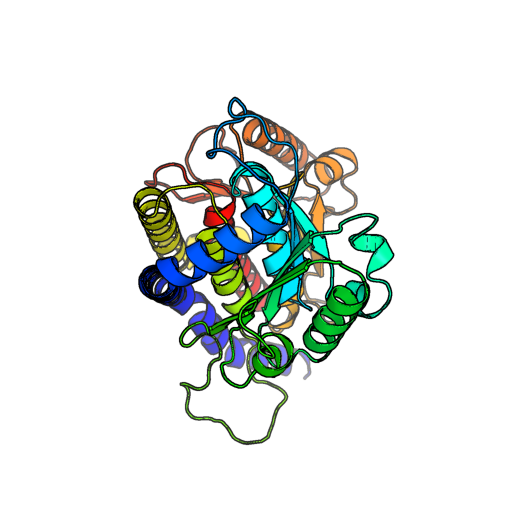27 ? -7.528 -6.808 -11.348 1.00 98.69 227 ILE A CA 1
ATOM 1614 C C . ILE A 1 227 ? -6.077 -6.669 -10.871 1.00 98.69 227 ILE A C 1
ATOM 1616 O O . ILE A 1 227 ? -5.183 -7.053 -11.618 1.00 98.69 227 ILE A O 1
ATOM 1620 N N . ALA A 1 228 ? -5.844 -6.226 -9.631 1.00 98.69 228 ALA A N 1
ATOM 1621 C CA . ALA A 1 228 ? -4.504 -6.110 -9.055 1.00 98.69 228 ALA A CA 1
ATOM 1622 C C . ALA A 1 228 ? -3.755 -7.456 -9.044 1.00 98.69 228 ALA A C 1
ATOM 1624 O O . ALA A 1 228 ? -2.600 -7.506 -9.454 1.00 98.69 228 ALA A O 1
ATOM 1625 N N . VAL A 1 229 ? -4.424 -8.562 -8.693 1.00 98.69 229 VAL A N 1
ATOM 1626 C CA . VAL A 1 229 ? -3.879 -9.932 -8.787 1.00 98.69 229 VAL A CA 1
ATOM 1627 C C . VAL A 1 229 ? -3.390 -10.236 -10.201 1.00 98.69 229 VAL A C 1
ATOM 1629 O O . VAL A 1 229 ? -2.226 -10.582 -10.382 1.00 98.69 229 VAL A O 1
ATOM 1632 N N . ARG A 1 230 ? -4.233 -10.030 -11.220 1.00 98.62 230 ARG A N 1
ATOM 1633 C CA . ARG A 1 230 ? -3.857 -10.282 -12.622 1.00 98.62 230 ARG A CA 1
ATOM 1634 C C . ARG A 1 230 ? -2.745 -9.353 -13.116 1.00 98.62 230 ARG A C 1
ATOM 1636 O O . ARG A 1 230 ? -1.922 -9.759 -13.933 1.00 98.62 230 ARG A O 1
ATOM 1643 N N . MET A 1 231 ? -2.690 -8.119 -12.619 1.00 98.62 231 MET A N 1
ATOM 1644 C CA . MET A 1 231 ? -1.564 -7.217 -12.867 1.00 98.62 231 MET A CA 1
ATOM 1645 C C . MET A 1 231 ? -0.273 -7.748 -12.229 1.00 98.62 231 MET A C 1
ATOM 1647 O O . MET A 1 231 ? 0.764 -7.760 -12.883 1.00 98.62 231 MET A O 1
ATOM 1651 N N . GLY A 1 232 ? -0.322 -8.253 -10.995 1.00 98.19 232 GLY A N 1
ATOM 1652 C CA . GLY A 1 232 ? 0.824 -8.897 -10.347 1.00 98.19 232 GLY A CA 1
ATOM 1653 C C . GLY A 1 232 ? 1.295 -10.154 -11.089 1.00 98.19 232 GLY A C 1
ATOM 1654 O O . GLY A 1 232 ? 2.492 -10.347 -11.290 1.00 98.19 232 GLY A O 1
ATOM 1655 N N . GLU A 1 233 ? 0.371 -10.973 -11.598 1.00 98.06 233 GLU A N 1
ATOM 1656 C CA . GLU A 1 233 ? 0.700 -12.090 -12.495 1.00 98.06 233 GLU A CA 1
ATOM 1657 C C . GLU A 1 233 ? 1.364 -11.599 -13.791 1.00 98.06 233 GLU A C 1
ATOM 1659 O O . GLU A 1 233 ? 2.330 -12.200 -14.262 1.00 98.06 233 GLU A O 1
ATOM 1664 N N . MET A 1 234 ? 0.906 -10.472 -14.350 1.00 98.06 234 MET A N 1
ATOM 1665 C CA . MET A 1 234 ? 1.539 -9.844 -15.510 1.00 98.06 234 MET A CA 1
ATOM 1666 C C . MET A 1 234 ? 2.980 -9.399 -15.219 1.00 98.06 234 MET A C 1
ATOM 1668 O O . MET A 1 234 ? 3.827 -9.580 -16.093 1.00 98.06 234 MET A O 1
ATOM 1672 N N . VAL A 1 235 ? 3.286 -8.879 -14.022 1.00 97.31 235 VAL A N 1
ATOM 1673 C CA . VAL A 1 235 ? 4.671 -8.563 -13.610 1.00 97.31 235 VAL A CA 1
ATOM 1674 C C . VAL A 1 235 ? 5.555 -9.804 -13.722 1.00 97.31 235 VAL A C 1
ATOM 1676 O O . VAL A 1 235 ? 6.626 -9.745 -14.324 1.00 97.31 235 VAL A O 1
ATOM 1679 N N . VAL A 1 236 ? 5.080 -10.945 -13.214 1.00 93.75 236 VAL A N 1
ATOM 1680 C CA . VAL A 1 236 ? 5.809 -12.221 -13.282 1.00 93.75 236 VAL A CA 1
ATOM 1681 C C . VAL A 1 236 ? 5.965 -12.699 -14.729 1.00 93.75 236 VAL A C 1
ATOM 1683 O O . VAL A 1 236 ? 7.056 -13.090 -15.138 1.00 93.75 236 VAL A O 1
ATOM 1686 N N . MET A 1 237 ? 4.898 -12.655 -15.530 1.00 95.00 237 MET A N 1
ATOM 1687 C CA . MET A 1 237 ? 4.941 -13.103 -16.929 1.00 95.00 237 MET A CA 1
ATOM 1688 C C . MET A 1 237 ? 5.818 -12.217 -17.821 1.00 95.00 237 MET A C 1
ATOM 1690 O O . MET A 1 237 ? 6.377 -12.699 -18.806 1.00 95.00 237 MET A O 1
ATOM 1694 N N . ARG A 1 238 ? 5.917 -10.920 -17.510 1.00 94.50 238 ARG A N 1
ATOM 1695 C CA . ARG A 1 238 ? 6.645 -9.916 -18.301 1.00 94.50 238 ARG A CA 1
ATOM 1696 C C . ARG A 1 238 ? 7.927 -9.451 -17.615 1.00 94.50 238 ARG A C 1
ATOM 1698 O O . ARG A 1 238 ? 8.385 -8.342 -17.887 1.00 94.50 238 ARG A O 1
ATOM 1705 N N . GLU A 1 239 ? 8.540 -10.310 -16.802 1.00 89.31 239 GLU A N 1
ATOM 1706 C CA . GLU A 1 239 ? 9.823 -10.050 -16.134 1.00 89.31 239 GLU A CA 1
ATOM 1707 C C . GLU A 1 239 ? 10.868 -9.513 -17.129 1.00 89.31 239 GLU A C 1
ATOM 1709 O O . GLU A 1 239 ? 11.486 -8.485 -16.881 1.00 89.31 239 GLU A O 1
ATOM 1714 N N . THR A 1 240 ? 10.958 -10.099 -18.331 1.00 88.19 240 THR A N 1
ATOM 1715 C CA . THR A 1 240 ? 11.889 -9.658 -19.386 1.00 88.19 240 THR A CA 1
ATOM 1716 C C . THR A 1 240 ? 11.649 -8.228 -19.871 1.00 88.19 240 THR A C 1
ATOM 1718 O O . THR A 1 240 ? 12.592 -7.553 -20.283 1.00 88.19 240 THR A O 1
ATOM 1721 N N . ALA A 1 241 ? 10.399 -7.752 -19.853 1.00 91.69 241 ALA A N 1
ATOM 1722 C CA . ALA A 1 241 ? 10.092 -6.370 -20.209 1.00 91.69 241 ALA A CA 1
ATOM 1723 C C . ALA A 1 241 ? 10.656 -5.416 -19.149 1.00 91.69 241 ALA A C 1
ATOM 1725 O O . ALA A 1 241 ? 11.290 -4.432 -19.515 1.00 91.69 241 ALA A O 1
ATOM 1726 N N . LEU A 1 242 ? 10.523 -5.747 -17.861 1.00 90.25 242 LEU A N 1
ATOM 1727 C CA . LEU A 1 242 ? 11.132 -4.991 -16.760 1.00 90.25 242 LEU A CA 1
ATOM 1728 C C . LEU A 1 242 ? 12.664 -5.073 -16.800 1.00 90.25 242 LEU A C 1
ATOM 1730 O O . LEU A 1 242 ? 13.332 -4.047 -16.699 1.00 90.25 242 LEU A O 1
ATOM 1734 N N . SER A 1 243 ? 13.237 -6.251 -17.071 1.00 86.94 243 SER A N 1
ATOM 1735 C CA . SER A 1 243 ? 14.686 -6.413 -17.259 1.00 86.94 243 SER A CA 1
ATOM 1736 C C . SER A 1 243 ? 15.226 -5.537 -18.388 1.00 86.94 243 SER A C 1
ATOM 1738 O O . SER A 1 243 ? 16.356 -5.068 -18.305 1.00 86.94 243 SER A O 1
ATOM 1740 N N . SER A 1 244 ? 14.436 -5.282 -19.438 1.00 90.06 244 SER A N 1
ATOM 1741 C CA . SER A 1 244 ? 14.850 -4.401 -20.536 1.00 90.06 244 SER A CA 1
ATOM 1742 C C . SER A 1 244 ? 14.961 -2.929 -20.120 1.00 90.06 244 SER A C 1
ATOM 1744 O O . SER A 1 244 ? 15.772 -2.193 -20.678 1.00 90.06 244 SER A O 1
ATOM 1746 N N . LEU A 1 245 ? 14.202 -2.502 -19.103 1.00 89.88 245 LEU A N 1
ATOM 1747 C CA . LEU A 1 245 ? 14.300 -1.171 -18.478 1.00 89.88 245 LEU A CA 1
ATOM 1748 C C . LEU A 1 245 ? 15.598 -1.039 -17.674 1.00 89.88 245 LEU A C 1
ATOM 1750 O O . LEU A 1 245 ? 16.207 0.021 -17.623 1.00 89.88 245 LEU A O 1
ATOM 1754 N N . VAL A 1 246 ? 16.038 -2.190 -17.171 1.00 86.44 246 VAL A N 1
ATOM 1755 C CA . VAL A 1 246 ? 17.342 -2.515 -16.609 1.00 86.44 246 VAL A CA 1
ATOM 1756 C C . VAL A 1 246 ? 18.562 -2.057 -17.381 1.00 86.44 246 VAL A C 1
ATOM 1758 O O . VAL A 1 246 ? 19.546 -1.666 -16.786 1.00 86.44 246 VAL A O 1
ATOM 1761 N N . LEU A 1 247 ? 18.559 -2.292 -18.701 1.00 82.38 247 LEU A N 1
ATOM 1762 C CA . LEU A 1 247 ? 19.755 -2.738 -19.440 1.00 82.38 247 LEU A CA 1
ATOM 1763 C C . LEU A 1 247 ? 20.898 -1.732 -19.515 1.00 82.38 247 LEU A C 1
ATOM 1765 O O . LEU A 1 247 ? 22.060 -2.137 -19.444 1.00 82.38 247 LEU A O 1
ATOM 1769 N N . GLU A 1 248 ? 20.584 -0.453 -19.623 1.00 82.75 248 GLU A N 1
ATOM 1770 C CA . GLU A 1 248 ? 21.590 0.604 -19.690 1.00 82.75 248 GLU A CA 1
ATOM 1771 C C . GLU A 1 248 ? 22.274 0.782 -18.323 1.00 82.75 248 GLU A C 1
ATOM 1773 O O . GLU A 1 248 ? 21.688 0.442 -17.291 1.00 82.75 248 GLU A O 1
ATOM 1778 N N . PRO A 1 249 ? 23.551 1.194 -18.286 1.00 80.75 249 PRO A N 1
ATOM 1779 C CA . PRO A 1 249 ? 24.215 1.519 -17.030 1.00 80.75 249 PRO A CA 1
ATOM 1780 C C . PRO A 1 249 ? 23.606 2.793 -16.430 1.00 80.75 249 PRO A C 1
ATOM 1782 O O . PRO A 1 249 ? 23.274 3.722 -17.161 1.00 80.75 249 PRO A O 1
ATOM 1785 N N . PHE A 1 250 ? 23.481 2.823 -15.108 1.00 85.62 250 PHE A N 1
ATOM 1786 C CA . PHE A 1 250 ? 23.034 3.980 -14.336 1.00 85.62 250 PHE A CA 1
ATOM 1787 C C . PHE A 1 250 ? 23.749 3.983 -12.984 1.00 85.62 250 PHE A C 1
ATOM 1789 O O . PHE A 1 250 ? 24.041 2.916 -12.436 1.00 85.62 250 PHE A O 1
ATOM 1796 N N . ASP A 1 251 ? 23.990 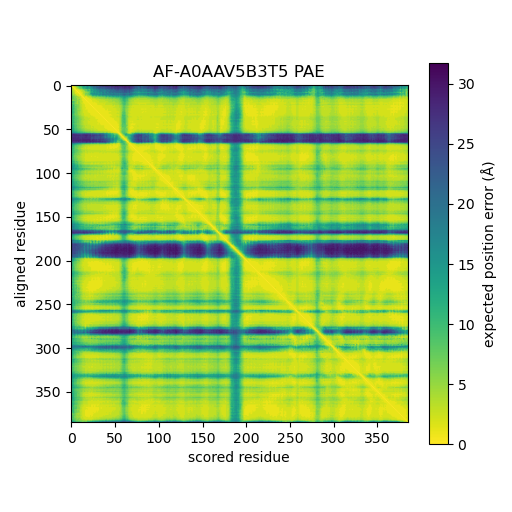5.172 -12.438 1.00 83.81 251 ASP A N 1
ATOM 1797 C CA . ASP A 1 251 ? 24.688 5.335 -11.157 1.00 83.81 251 ASP A CA 1
ATOM 1798 C C . ASP A 1 251 ? 23.715 5.272 -9.971 1.00 83.81 251 ASP A C 1
ATOM 1800 O O . ASP A 1 251 ? 24.082 4.917 -8.844 1.00 83.81 251 ASP A O 1
ATOM 1804 N N . SER A 1 252 ? 22.442 5.584 -10.222 1.00 88.12 252 SER A N 1
ATOM 1805 C CA . SER A 1 252 ? 21.386 5.524 -9.218 1.00 88.12 252 SER A CA 1
ATOM 1806 C C . SER A 1 252 ? 20.045 5.063 -9.791 1.00 88.12 252 SER A C 1
ATOM 1808 O O . SER A 1 252 ? 19.725 5.292 -10.954 1.00 88.12 252 SER A O 1
ATOM 1810 N N . LEU A 1 253 ? 19.264 4.379 -8.959 1.00 91.44 253 LEU A N 1
ATOM 1811 C CA . LEU A 1 253 ? 17.876 4.007 -9.196 1.00 91.44 253 LEU A CA 1
ATOM 1812 C C . LEU A 1 253 ? 16.999 4.841 -8.264 1.00 91.44 253 LEU A C 1
ATOM 1814 O O . LEU A 1 253 ? 17.122 4.748 -7.042 1.00 91.44 253 LEU A O 1
ATOM 1818 N N . VAL A 1 254 ? 16.108 5.646 -8.831 1.00 93.50 254 VAL A N 1
ATOM 1819 C CA . VAL A 1 254 ? 15.317 6.611 -8.063 1.00 93.50 254 VAL A CA 1
ATOM 1820 C C . VAL A 1 254 ? 13.839 6.337 -8.266 1.00 93.50 254 VAL A C 1
ATOM 1822 O O . VAL A 1 254 ? 13.335 6.433 -9.381 1.00 93.50 254 VAL A O 1
ATOM 1825 N N . PHE A 1 255 ? 13.130 6.013 -7.188 1.00 95.75 255 PHE A N 1
ATOM 1826 C CA . PHE A 1 255 ? 11.681 5.829 -7.220 1.00 95.75 255 PHE A CA 1
ATOM 1827 C C . PHE A 1 255 ? 10.973 7.165 -6.992 1.00 95.75 255 PHE A C 1
ATOM 1829 O O . PHE A 1 255 ? 11.099 7.784 -5.933 1.00 95.75 255 PHE A O 1
ATOM 1836 N N . LEU A 1 256 ? 10.234 7.620 -7.999 1.00 94.88 256 LEU A N 1
ATOM 1837 C CA . LEU A 1 256 ? 9.520 8.887 -7.992 1.00 94.88 256 LEU A CA 1
ATOM 1838 C C . LEU A 1 256 ? 8.025 8.651 -7.772 1.00 94.88 256 LEU A C 1
ATOM 1840 O O . LEU A 1 256 ? 7.350 7.979 -8.554 1.00 94.88 256 LEU A O 1
ATOM 1844 N N . ALA A 1 257 ? 7.516 9.252 -6.706 1.00 91.94 257 ALA A N 1
ATOM 1845 C CA . ALA A 1 257 ? 6.092 9.396 -6.439 1.00 91.94 257 ALA A CA 1
ATOM 1846 C C . ALA A 1 257 ? 5.682 10.856 -6.684 1.00 91.94 257 ALA A C 1
ATOM 1848 O O . ALA A 1 257 ? 6.539 11.725 -6.829 1.00 91.94 257 ALA A O 1
ATOM 1849 N N . SER A 1 258 ? 4.387 11.150 -6.754 1.00 81.19 258 SER A N 1
ATOM 1850 C CA . SER A 1 258 ? 3.906 12.520 -6.950 1.00 81.19 258 SER A CA 1
ATOM 1851 C C . SER A 1 258 ? 2.770 12.816 -5.991 1.00 81.19 258 SER A C 1
ATOM 1853 O O . SER A 1 258 ? 1.812 12.046 -5.900 1.00 81.19 258 SER A O 1
ATOM 1855 N N . GLY A 1 259 ? 2.878 13.943 -5.286 1.00 74.75 259 GLY A N 1
ATOM 1856 C CA . GLY A 1 259 ? 1.820 14.410 -4.398 1.00 74.75 259 GLY A CA 1
ATOM 1857 C C . GLY A 1 259 ? 1.473 13.379 -3.322 1.00 74.75 259 GLY A C 1
ATOM 1858 O O . GLY A 1 259 ? 2.351 12.901 -2.601 1.00 74.75 259 GLY A O 1
ATOM 1859 N N . THR A 1 260 ? 0.186 13.053 -3.223 1.00 75.88 260 THR A N 1
ATOM 1860 C CA . THR A 1 260 ? -0.414 12.196 -2.190 1.00 75.88 260 THR A CA 1
ATOM 1861 C C . THR A 1 260 ? -0.545 10.728 -2.600 1.00 75.88 260 THR A C 1
ATOM 1863 O O . THR A 1 260 ? -1.228 9.972 -1.918 1.00 75.88 260 THR A O 1
ATOM 1866 N N . HIS A 1 261 ? 0.078 10.298 -3.700 1.00 86.81 261 HIS A N 1
ATOM 1867 C CA . HIS A 1 261 ? -0.002 8.916 -4.169 1.00 86.81 261 HIS A CA 1
ATOM 1868 C C . HIS A 1 261 ? 1.371 8.262 -4.274 1.00 86.81 261 HIS A C 1
ATOM 1870 O O . HIS A 1 261 ? 2.330 8.858 -4.766 1.00 86.81 261 HIS A O 1
ATOM 1876 N N . PHE A 1 262 ? 1.423 6.992 -3.878 1.00 94.75 262 PHE A N 1
ATOM 1877 C CA . PHE A 1 262 ? 2.566 6.095 -4.013 1.00 94.75 262 PHE A CA 1
ATOM 1878 C C . PHE A 1 262 ? 3.805 6.503 -3.200 1.00 94.75 262 PHE A C 1
ATOM 1880 O O . PHE A 1 262 ? 4.874 5.934 -3.434 1.00 94.75 262 PHE A O 1
ATOM 1887 N N . GLN A 1 263 ? 3.710 7.414 -2.217 1.00 93.88 263 GLN A N 1
ATOM 1888 C CA . GLN A 1 263 ? 4.866 7.707 -1.353 1.00 93.88 263 GLN A CA 1
ATOM 1889 C C . GLN A 1 263 ? 5.197 6.485 -0.503 1.00 93.88 263 GLN A C 1
ATOM 1891 O O . GLN A 1 263 ? 6.371 6.155 -0.357 1.00 93.88 263 GLN A O 1
ATOM 1896 N N . GLY A 1 264 ? 4.179 5.777 -0.000 1.00 94.19 264 GLY A N 1
ATOM 1897 C CA . GLY A 1 264 ? 4.370 4.495 0.686 1.00 94.19 264 GLY A CA 1
ATOM 1898 C C . GLY A 1 264 ? 5.092 3.466 -0.193 1.00 94.19 264 GLY A C 1
ATOM 1899 O O . GLY A 1 264 ? 6.057 2.852 0.249 1.00 94.19 264 GLY A O 1
ATOM 1900 N N . VAL A 1 265 ? 4.708 3.356 -1.471 1.00 96.88 265 VAL A N 1
ATOM 1901 C CA . VAL A 1 265 ? 5.348 2.446 -2.442 1.00 96.88 265 VAL A CA 1
ATOM 1902 C C . VAL A 1 265 ? 6.807 2.829 -2.702 1.00 96.88 265 VAL A C 1
ATOM 1904 O O . VAL A 1 265 ? 7.682 1.968 -2.666 1.00 96.88 265 VAL A O 1
ATOM 1907 N N . ALA A 1 266 ? 7.094 4.111 -2.944 1.00 96.00 266 ALA A N 1
ATOM 1908 C CA . ALA A 1 266 ? 8.457 4.579 -3.191 1.00 96.00 266 ALA A CA 1
ATOM 1909 C C . ALA A 1 266 ? 9.357 4.428 -1.953 1.00 96.00 266 ALA A C 1
ATOM 1911 O O . ALA A 1 266 ? 10.533 4.091 -2.085 1.00 96.00 266 ALA A O 1
ATOM 1912 N N . ARG A 1 267 ? 8.817 4.655 -0.749 1.00 94.06 267 ARG A N 1
ATOM 1913 C CA . ARG A 1 267 ? 9.521 4.419 0.521 1.00 94.06 267 ARG A CA 1
ATOM 1914 C C . ARG A 1 267 ? 9.854 2.943 0.700 1.00 94.06 267 ARG A C 1
ATOM 1916 O O . ARG A 1 267 ? 11.028 2.621 0.883 1.00 94.06 267 ARG A O 1
ATOM 1923 N N . GLU A 1 268 ? 8.867 2.071 0.520 1.00 94.12 268 GLU A N 1
ATOM 1924 C CA . GLU A 1 268 ? 9.060 0.632 0.673 1.00 94.12 268 GLU A CA 1
ATOM 1925 C C . GLU A 1 268 ? 10.040 0.076 -0.364 1.00 94.12 268 GLU A C 1
ATOM 1927 O O . GLU A 1 268 ? 10.891 -0.738 -0.024 1.00 94.12 268 GLU A O 1
ATOM 1932 N N . ALA A 1 269 ? 10.000 0.544 -1.615 1.00 93.56 269 ALA A N 1
ATOM 1933 C CA . ALA A 1 269 ? 10.965 0.125 -2.631 1.00 93.56 269 ALA A CA 1
ATOM 1934 C C . ALA A 1 269 ? 12.418 0.439 -2.213 1.00 93.56 269 ALA A C 1
ATOM 1936 O O . ALA A 1 269 ? 13.313 -0.387 -2.395 1.00 93.56 269 ALA A O 1
ATOM 1937 N N . VAL A 1 270 ? 12.659 1.601 -1.593 1.00 91.44 270 VAL A N 1
ATOM 1938 C CA . VAL A 1 270 ? 13.980 1.959 -1.048 1.00 91.44 270 VAL A CA 1
ATOM 1939 C C . VAL A 1 270 ? 14.346 1.085 0.154 1.00 91.44 270 VAL A C 1
ATOM 1941 O O . VAL A 1 270 ? 15.479 0.616 0.231 1.00 91.44 270 VAL A O 1
ATOM 1944 N N . VAL A 1 271 ? 13.410 0.836 1.077 1.00 88.62 271 VAL A N 1
ATOM 1945 C CA . VAL A 1 271 ? 13.639 -0.040 2.241 1.00 88.62 271 VAL A CA 1
ATOM 1946 C C . VAL A 1 271 ? 13.988 -1.457 1.785 1.00 88.62 271 VAL A C 1
ATOM 1948 O O . VAL A 1 271 ? 14.991 -2.029 2.219 1.00 88.62 271 VAL A O 1
ATOM 1951 N N . GLN A 1 272 ? 13.214 -2.008 0.850 1.00 88.31 272 GLN A N 1
ATOM 1952 C CA . GLN A 1 272 ? 13.407 -3.363 0.357 1.00 88.31 272 GLN A CA 1
ATOM 1953 C C . GLN A 1 272 ? 14.675 -3.528 -0.472 1.00 88.31 272 GLN A C 1
ATOM 1955 O O . GLN A 1 272 ? 15.169 -4.650 -0.550 1.00 88.31 272 GLN A O 1
ATOM 1960 N N . ALA A 1 273 ? 15.248 -2.454 -1.030 1.00 86.94 273 ALA A N 1
ATOM 1961 C CA . ALA A 1 273 ? 16.525 -2.507 -1.743 1.00 86.94 273 ALA A CA 1
ATOM 1962 C C . ALA A 1 273 ? 17.637 -3.180 -0.915 1.00 86.94 273 ALA A C 1
ATOM 1964 O O . ALA A 1 273 ? 18.486 -3.868 -1.479 1.00 86.94 273 ALA A O 1
ATOM 1965 N N . ALA A 1 274 ? 17.595 -3.062 0.418 1.00 81.62 274 ALA A N 1
ATOM 1966 C CA . ALA A 1 274 ? 18.539 -3.714 1.328 1.00 81.62 274 ALA A CA 1
ATOM 1967 C C . ALA A 1 274 ? 18.489 -5.258 1.292 1.00 81.62 274 ALA A C 1
ATOM 1969 O O . ALA A 1 274 ? 19.466 -5.906 1.669 1.00 81.62 274 ALA A O 1
ATOM 1970 N N . ASN A 1 275 ? 17.384 -5.847 0.820 1.00 77.00 275 ASN A N 1
ATOM 1971 C CA . ASN A 1 275 ? 17.204 -7.298 0.690 1.00 77.00 275 ASN A CA 1
ATOM 1972 C C . ASN A 1 275 ? 17.818 -7.870 -0.595 1.00 77.00 275 ASN A C 1
ATOM 1974 O O . ASN A 1 275 ? 17.956 -9.088 -0.734 1.00 77.00 275 ASN A O 1
ATOM 1978 N N . PHE A 1 276 ? 18.196 -7.006 -1.537 1.00 78.06 276 PHE A N 1
ATOM 1979 C CA . PHE A 1 276 ? 18.788 -7.401 -2.806 1.00 78.06 276 PHE A CA 1
ATOM 1980 C C . PHE A 1 276 ? 20.305 -7.230 -2.713 1.00 78.06 276 PHE A C 1
ATOM 1982 O O . PHE A 1 276 ? 20.838 -6.123 -2.619 1.00 78.06 276 PHE A O 1
ATOM 1989 N N . ALA A 1 277 ? 21.016 -8.358 -2.693 1.00 66.31 277 ALA A N 1
ATOM 1990 C CA . ALA A 1 277 ? 22.470 -8.369 -2.604 1.00 66.31 277 ALA A CA 1
ATOM 1991 C C . ALA A 1 277 ? 23.081 -7.564 -3.761 1.00 66.31 277 ALA A C 1
ATOM 1993 O O . ALA A 1 277 ? 22.623 -7.669 -4.891 1.00 66.31 277 ALA A O 1
ATOM 1994 N N . GLY A 1 278 ? 24.113 -6.768 -3.484 1.00 63.28 278 GLY A N 1
ATOM 1995 C CA . GLY A 1 278 ? 24.728 -5.923 -4.509 1.00 63.28 278 GLY A CA 1
ATOM 1996 C C . GLY A 1 278 ? 24.004 -4.599 -4.761 1.00 63.28 278 GLY A C 1
ATOM 1997 O O . GLY A 1 278 ? 24.410 -3.890 -5.669 1.00 63.28 278 GLY A O 1
ATOM 1998 N N . LEU A 1 279 ? 23.006 -4.217 -3.956 1.00 65.69 279 LEU A N 1
ATOM 1999 C CA . LEU A 1 279 ? 22.510 -2.838 -3.865 1.00 65.69 279 LEU A CA 1
ATOM 2000 C C . LEU A 1 279 ? 22.968 -2.184 -2.547 1.00 65.69 279 LEU A C 1
ATOM 2002 O O . LEU A 1 279 ? 23.114 -2.848 -1.520 1.00 65.69 279 LEU A O 1
ATOM 2006 N N . GLY A 1 280 ? 23.242 -0.873 -2.569 1.00 53.12 280 G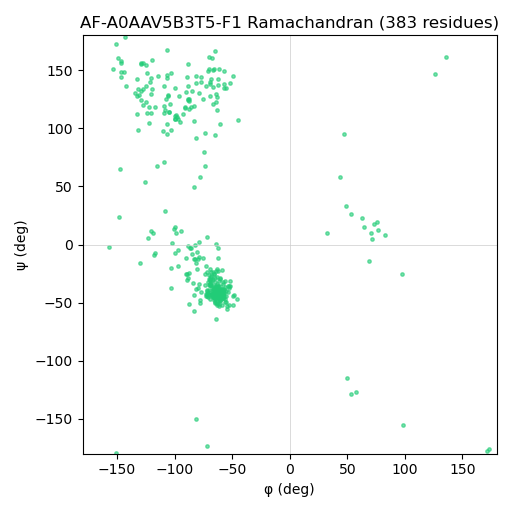LY A N 1
ATOM 2007 C CA . GLY A 1 280 ? 23.435 -0.072 -1.348 1.00 53.12 280 GLY A CA 1
ATOM 2008 C C . GLY A 1 280 ? 24.713 -0.311 -0.521 1.00 53.12 280 GLY A C 1
ATOM 2009 O O . GLY A 1 280 ? 24.821 0.231 0.579 1.00 53.12 280 GLY A O 1
ATOM 2010 N N . ARG A 1 281 ? 25.711 -1.069 -1.007 1.00 42.53 281 ARG A N 1
ATOM 2011 C CA . ARG A 1 281 ? 27.017 -1.228 -0.330 1.00 42.53 281 ARG A CA 1
ATOM 2012 C C . ARG A 1 281 ? 28.186 -0.796 -1.220 1.00 42.53 281 ARG A C 1
ATOM 2014 O O . ARG A 1 281 ? 28.599 -1.536 -2.095 1.00 42.53 281 ARG A O 1
ATOM 2021 N N . GLY A 1 282 ? 28.739 0.385 -0.929 1.00 42.09 282 GLY A N 1
ATOM 2022 C CA . GLY A 1 282 ? 30.105 0.810 -1.269 1.00 42.09 282 GLY A CA 1
ATOM 2023 C C . GLY A 1 282 ? 30.608 0.570 -2.702 1.00 42.09 282 GLY A C 1
ATOM 2024 O O . GLY A 1 282 ? 31.237 -0.444 -2.976 1.00 42.09 282 GLY A O 1
ATOM 2025 N N . GLY A 1 283 ? 30.481 1.591 -3.554 1.00 44.94 283 GLY A N 1
ATOM 2026 C CA . GLY A 1 283 ? 31.463 1.927 -4.597 1.00 44.94 283 GLY A CA 1
ATOM 2027 C C . GLY A 1 283 ? 31.209 1.442 -6.027 1.00 44.94 283 GLY A C 1
ATOM 2028 O O . GLY A 1 283 ? 31.707 2.093 -6.938 1.00 44.94 283 GLY A O 1
ATOM 2029 N N . VAL A 1 284 ? 30.454 0.357 -6.243 1.00 51.81 284 VAL A N 1
ATOM 2030 C CA . VAL A 1 284 ? 30.195 -0.189 -7.604 1.00 51.81 284 VAL A CA 1
ATOM 2031 C C . VAL A 1 284 ? 28.704 -0.449 -7.882 1.00 51.81 284 VAL A C 1
ATOM 2033 O O . VAL A 1 284 ? 28.295 -0.572 -9.030 1.00 51.81 284 VAL A O 1
ATOM 2036 N N . SER A 1 285 ? 27.873 -0.488 -6.841 1.00 61.22 285 SER A N 1
ATOM 2037 C CA . SER A 1 285 ? 26.430 -0.732 -6.929 1.00 61.22 285 SER A CA 1
ATOM 2038 C C . SER A 1 285 ? 25.625 0.557 -7.105 1.00 61.22 285 SER A C 1
ATOM 2040 O O . SER A 1 285 ? 25.965 1.546 -6.444 1.00 61.22 285 SER A O 1
ATOM 2042 N N . PRO A 1 286 ? 24.519 0.550 -7.876 1.00 63.06 286 PRO A N 1
ATOM 2043 C CA . PRO A 1 286 ? 23.679 1.729 -8.007 1.00 63.06 286 PRO A CA 1
ATOM 2044 C C . PRO A 1 286 ? 23.074 2.122 -6.655 1.00 63.06 286 PRO A C 1
ATOM 2046 O O . PRO A 1 286 ? 22.634 1.273 -5.868 1.00 63.06 286 PRO A O 1
ATOM 2049 N N . GLN A 1 287 ? 23.070 3.423 -6.369 1.00 79.44 287 GLN A N 1
ATOM 2050 C CA . GLN A 1 287 ? 22.408 3.961 -5.180 1.00 79.44 287 GLN A CA 1
ATOM 20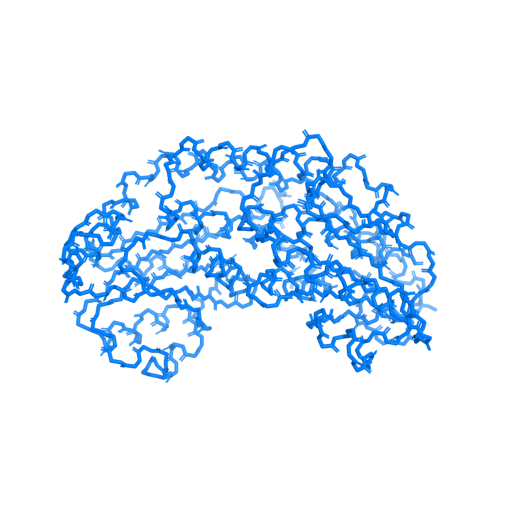51 C C . GLN A 1 287 ? 20.893 3.913 -5.370 1.00 79.44 287 GLN A C 1
ATOM 2053 O O . GLN A 1 287 ? 20.407 4.280 -6.433 1.00 79.44 287 GLN A O 1
ATOM 2058 N N . VAL A 1 288 ? 20.144 3.493 -4.350 1.00 78.00 288 VAL A N 1
ATOM 2059 C CA . VAL A 1 288 ? 18.676 3.477 -4.406 1.00 78.00 288 VAL A CA 1
ATOM 2060 C C . VAL A 1 288 ? 18.122 4.592 -3.531 1.00 78.00 288 VAL A C 1
ATOM 2062 O O . VAL A 1 288 ? 18.456 4.676 -2.348 1.00 78.00 288 VAL A O 1
ATOM 2065 N N . SER A 1 289 ? 17.290 5.456 -4.104 1.00 85.06 289 SER A N 1
ATOM 2066 C CA . SER A 1 289 ? 16.674 6.576 -3.390 1.00 85.06 289 SER A CA 1
ATOM 2067 C C . SER A 1 289 ? 15.233 6.815 -3.853 1.00 85.06 289 SER A C 1
ATOM 2069 O O . SER A 1 289 ? 14.707 6.111 -4.718 1.00 85.06 289 SER A O 1
ATOM 2071 N N . ARG A 1 290 ? 14.568 7.794 -3.23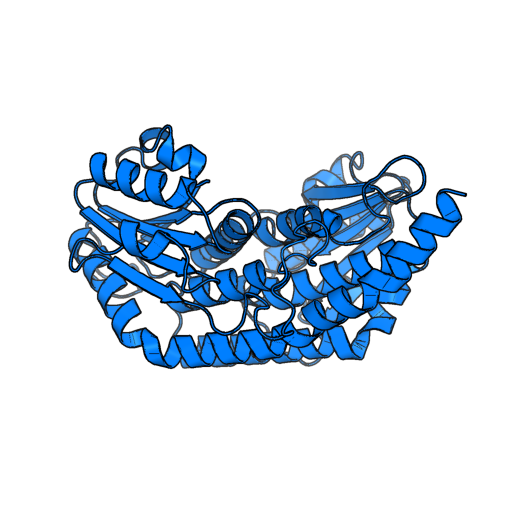5 1.00 87.50 290 ARG A N 1
ATOM 2072 C CA . ARG A 1 290 ? 13.218 8.229 -3.602 1.00 87.50 290 ARG A CA 1
ATOM 2073 C C . ARG A 1 290 ? 13.175 9.737 -3.785 1.00 87.50 290 ARG A C 1
ATOM 2075 O O . ARG A 1 290 ? 13.938 10.455 -3.138 1.00 87.50 290 ARG A O 1
ATOM 2082 N N . GLY A 1 291 ? 12.227 10.209 -4.581 1.00 83.31 291 GLY A N 1
ATOM 2083 C CA . GLY A 1 291 ? 11.992 11.633 -4.793 1.00 83.31 291 GLY A CA 1
ATOM 2084 C C . GLY A 1 291 ? 10.538 11.946 -5.117 1.00 83.31 291 GLY A C 1
ATOM 2085 O O . GLY A 1 291 ? 9.722 11.047 -5.326 1.00 83.31 291 GLY A O 1
ATOM 2086 N N . ASP A 1 292 ? 10.231 13.239 -5.160 1.00 88.44 292 ASP A N 1
ATOM 2087 C CA . ASP A 1 292 ? 8.988 13.730 -5.746 1.00 88.44 292 ASP A CA 1
ATOM 2088 C C . ASP A 1 292 ? 9.212 14.015 -7.236 1.00 88.44 292 ASP A C 1
ATOM 2090 O O . ASP A 1 292 ? 10.189 14.665 -7.613 1.00 88.44 292 ASP A O 1
ATOM 2094 N N . LEU A 1 293 ? 8.315 13.518 -8.084 1.00 85.75 293 LEU A N 1
ATOM 2095 C CA . LEU A 1 293 ? 8.406 13.631 -9.538 1.00 85.75 293 LEU A CA 1
ATOM 2096 C C . LEU A 1 293 ? 8.403 15.088 -10.016 1.00 85.75 293 LEU A C 1
ATOM 2098 O O . LEU A 1 293 ? 9.120 15.432 -10.956 1.00 85.75 293 LEU A O 1
ATOM 2102 N N . VAL A 1 294 ? 7.601 15.946 -9.384 1.00 82.50 294 VAL A N 1
ATOM 2103 C CA . VAL A 1 294 ? 7.475 17.353 -9.775 1.00 82.50 294 VAL A CA 1
ATOM 2104 C C . VAL A 1 294 ? 8.735 18.111 -9.375 1.00 82.50 294 VAL A C 1
ATOM 2106 O O . VAL A 1 294 ? 9.281 18.852 -10.190 1.00 82.50 294 VAL A O 1
ATOM 2109 N N . SER A 1 295 ? 9.240 17.886 -8.157 1.00 83.69 295 SER A N 1
ATOM 2110 C CA . SER A 1 295 ? 10.515 18.462 -7.711 1.00 83.69 295 SER A CA 1
ATOM 2111 C C . SER A 1 295 ? 11.694 17.984 -8.562 1.00 83.69 295 SER A C 1
ATOM 2113 O O . SER A 1 295 ? 12.521 18.797 -8.971 1.00 83.69 295 SER A O 1
ATOM 2115 N N . ALA A 1 296 ? 11.748 16.688 -8.887 1.00 81.75 296 ALA A N 1
ATOM 2116 C CA . ALA A 1 296 ? 12.781 16.123 -9.749 1.00 81.75 296 ALA A CA 1
ATOM 2117 C C . ALA A 1 296 ? 12.782 16.779 -11.138 1.00 81.75 296 ALA A C 1
ATOM 2119 O O . ALA A 1 296 ? 13.844 17.124 -11.646 1.00 81.75 296 ALA A O 1
ATOM 2120 N N . ALA A 1 297 ? 11.604 17.011 -11.725 1.00 77.12 297 ALA A N 1
ATOM 2121 C CA . ALA A 1 297 ? 11.473 17.684 -13.017 1.00 77.12 297 ALA A CA 1
ATOM 2122 C C . ALA A 1 297 ? 11.922 19.157 -13.007 1.00 77.12 297 ALA A C 1
ATOM 2124 O O . ALA A 1 297 ? 12.269 19.681 -14.064 1.00 77.12 297 ALA A O 1
ATOM 2125 N N . GLY A 1 298 ? 11.883 19.822 -11.848 1.00 73.88 298 GLY A N 1
ATOM 2126 C CA . GLY A 1 298 ? 12.285 21.221 -11.693 1.00 73.88 298 GLY A CA 1
ATOM 2127 C C . GLY A 1 298 ? 13.791 21.402 -11.508 1.00 73.88 298 GLY A C 1
ATOM 2128 O O . GLY A 1 298 ? 14.418 22.112 -12.292 1.00 73.88 298 GLY A O 1
ATOM 2129 N N . ASP A 1 299 ? 14.357 20.756 -10.485 1.00 70.88 299 ASP A N 1
ATOM 2130 C CA . ASP A 1 299 ? 15.738 21.013 -10.048 1.00 70.88 299 ASP A CA 1
ATOM 2131 C C . ASP A 1 299 ? 16.730 19.929 -10.509 1.00 70.88 299 ASP A C 1
ATOM 2133 O O . ASP A 1 299 ? 17.928 20.180 -10.578 1.00 70.88 299 ASP A O 1
ATOM 2137 N N . GLY A 1 300 ? 16.259 18.722 -10.853 1.00 66.00 300 GLY A N 1
ATOM 2138 C CA . GLY A 1 300 ? 17.061 17.651 -11.466 1.00 66.00 300 GLY A CA 1
ATOM 2139 C C . GLY A 1 300 ? 18.135 16.990 -10.586 1.00 66.00 300 GLY A C 1
ATOM 2140 O O . GLY A 1 300 ? 18.600 15.906 -10.948 1.00 66.00 300 GLY A O 1
ATOM 2141 N N . ASP A 1 301 ? 18.488 17.581 -9.439 1.00 68.50 301 ASP A N 1
ATOM 2142 C CA . ASP A 1 301 ? 19.602 17.170 -8.566 1.00 68.50 301 ASP A CA 1
ATOM 2143 C C . ASP A 1 301 ? 19.517 15.712 -8.093 1.00 68.50 301 ASP A C 1
ATOM 2145 O O . ASP A 1 301 ? 20.524 15.010 -8.030 1.00 68.50 301 ASP A O 1
ATOM 2149 N N . VAL A 1 302 ? 18.313 15.221 -7.789 1.00 74.31 302 VAL A N 1
ATOM 2150 C CA . VAL A 1 302 ? 18.110 13.840 -7.312 1.00 74.31 302 VAL A CA 1
ATOM 2151 C C . VAL A 1 302 ? 18.107 12.799 -8.435 1.00 74.31 302 VAL A C 1
ATOM 2153 O O . VAL A 1 302 ? 18.056 11.613 -8.140 1.00 74.31 302 VAL A O 1
ATOM 2156 N N . THR A 1 303 ? 18.143 13.223 -9.703 1.00 77.88 303 THR A N 1
ATOM 2157 C CA . THR A 1 303 ? 18.008 12.350 -10.887 1.00 77.88 303 THR A CA 1
ATOM 2158 C C . THR A 1 303 ? 19.210 12.387 -11.835 1.00 77.88 303 THR A C 1
ATOM 2160 O O . THR A 1 303 ? 19.114 11.897 -12.958 1.00 77.88 303 THR A O 1
ATOM 2163 N N . HIS A 1 304 ? 20.332 12.975 -11.421 1.00 82.25 304 HIS A N 1
ATOM 2164 C CA . HIS A 1 304 ? 21.532 13.024 -12.257 1.00 82.25 304 HIS A CA 1
ATOM 2165 C C . HIS A 1 304 ? 22.066 11.610 -12.531 1.00 82.25 304 HIS A C 1
ATOM 2167 O O . HIS A 1 304 ? 22.244 10.839 -11.587 1.00 82.25 304 HIS A O 1
ATOM 2173 N N . ASP A 1 305 ? 22.271 11.267 -13.807 1.00 85.12 305 ASP A N 1
ATOM 2174 C CA . ASP A 1 305 ? 22.718 9.936 -14.262 1.00 85.12 305 ASP A CA 1
ATOM 2175 C C . ASP A 1 305 ? 21.918 8.761 -13.645 1.00 85.12 305 ASP A C 1
ATOM 2177 O O . ASP A 1 305 ? 22.436 7.671 -13.365 1.00 85.12 305 ASP A O 1
ATOM 2181 N N . ALA A 1 306 ? 20.627 9.002 -13.394 1.00 89.25 306 ALA A N 1
ATOM 2182 C CA . ALA A 1 306 ? 19.733 8.081 -12.708 1.00 89.25 306 ALA A CA 1
ATOM 2183 C C . ALA A 1 306 ? 18.796 7.344 -13.668 1.00 89.25 306 ALA A C 1
ATOM 2185 O O . ALA A 1 306 ? 18.285 7.917 -14.629 1.00 89.25 306 ALA A O 1
ATOM 2186 N N . LEU A 1 307 ? 18.440 6.106 -13.332 1.00 92.75 307 LEU A N 1
ATOM 2187 C CA . LEU A 1 307 ? 17.200 5.501 -13.802 1.00 92.75 307 LEU A CA 1
ATOM 2188 C C . LEU A 1 307 ? 16.060 5.957 -12.881 1.00 92.75 307 LEU A C 1
ATOM 2190 O O . LEU A 1 307 ? 15.956 5.506 -11.739 1.00 92.75 307 LEU A O 1
ATOM 2194 N N . ALA A 1 308 ? 15.206 6.856 -13.365 1.00 94.38 308 ALA A N 1
ATOM 2195 C CA . ALA A 1 308 ? 14.109 7.421 -12.587 1.00 94.38 308 ALA A CA 1
ATOM 2196 C C . ALA A 1 308 ? 12.797 6.678 -12.874 1.00 94.38 308 ALA A C 1
ATOM 2198 O O . ALA A 1 308 ? 12.204 6.829 -13.939 1.00 94.38 308 ALA A O 1
ATOM 2199 N N . VAL A 1 309 ? 12.325 5.881 -11.919 1.00 96.81 309 VAL A N 1
ATOM 2200 C CA . VAL A 1 309 ? 11.095 5.088 -12.031 1.00 96.81 309 VAL A CA 1
ATOM 2201 C C . VAL A 1 309 ? 9.938 5.859 -11.406 1.00 96.81 309 VAL A C 1
ATOM 2203 O O . VAL A 1 309 ? 9.837 5.944 -10.186 1.00 96.81 309 VAL A O 1
ATOM 2206 N N . ALA A 1 310 ? 9.059 6.412 -12.234 1.00 96.50 310 ALA A N 1
ATOM 2207 C CA . ALA A 1 310 ? 7.893 7.174 -11.810 1.00 96.50 310 ALA A CA 1
ATOM 2208 C C . ALA A 1 310 ? 6.627 6.310 -11.762 1.00 96.50 310 ALA A C 1
ATOM 2210 O O . ALA A 1 310 ? 6.259 5.673 -12.752 1.00 96.50 310 ALA A O 1
ATOM 2211 N N . PHE A 1 311 ? 5.929 6.332 -10.628 1.00 97.50 311 PHE A N 1
ATOM 2212 C CA . PHE A 1 311 ? 4.622 5.695 -10.474 1.00 97.50 311 PHE A CA 1
ATOM 2213 C C . PHE A 1 311 ? 3.511 6.642 -10.938 1.00 97.50 311 PHE A C 1
ATOM 2215 O O . PHE A 1 311 ? 3.339 7.721 -10.373 1.00 97.50 311 PHE A O 1
ATOM 2222 N N . ILE A 1 312 ? 2.757 6.240 -11.965 1.00 96.00 312 ILE A N 1
ATOM 2223 C CA . ILE A 1 312 ? 1.701 7.063 -12.573 1.00 96.00 312 ILE A CA 1
ATOM 2224 C C . ILE A 1 312 ? 0.324 6.546 -12.154 1.00 96.00 312 ILE A C 1
ATOM 2226 O O . ILE A 1 312 ? 0.023 5.362 -12.320 1.00 96.00 312 ILE A O 1
ATOM 2230 N N . GLY A 1 313 ? -0.536 7.421 -11.640 1.00 93.75 313 GLY A N 1
ATOM 2231 C CA . GLY A 1 313 ? -1.877 7.056 -11.183 1.00 93.75 313 GLY A CA 1
ATOM 2232 C C . GLY A 1 313 ? -2.593 8.189 -10.451 1.00 93.75 313 GLY A C 1
ATOM 2233 O O . GLY A 1 313 ? -2.065 9.292 -10.333 1.00 93.75 313 GLY A O 1
ATOM 2234 N N . GLY A 1 314 ? -3.801 7.895 -9.967 1.00 90.75 314 GLY A N 1
ATOM 2235 C CA . GLY A 1 314 ? -4.730 8.894 -9.430 1.00 90.75 314 GLY A CA 1
ATOM 2236 C C . GLY A 1 314 ? -5.779 9.305 -10.465 1.00 90.75 314 GLY A C 1
ATOM 2237 O O . GLY A 1 314 ? -6.099 8.540 -11.384 1.00 90.75 314 GLY A O 1
ATOM 2238 N N . SER A 1 315 ? -6.324 10.507 -10.306 1.00 91.12 315 SER A N 1
ATOM 2239 C CA . SER A 1 315 ? -7.261 11.127 -11.246 1.00 91.12 315 SER A CA 1
ATOM 2240 C C . SER A 1 315 ? -6.618 11.423 -12.609 1.00 91.12 315 SER A C 1
ATOM 2242 O O . SER A 1 315 ? -5.397 11.390 -12.779 1.00 91.12 315 SER A O 1
ATOM 2244 N N . ASP A 1 316 ? -7.443 11.728 -13.613 1.00 92.75 316 ASP A N 1
ATOM 2245 C CA . ASP A 1 316 ? -6.945 12.080 -14.947 1.00 92.75 316 ASP A CA 1
ATOM 2246 C C . ASP A 1 316 ? -6.082 13.351 -14.937 1.00 92.75 316 ASP A C 1
ATOM 2248 O O . ASP A 1 316 ? -5.070 13.397 -15.640 1.00 92.75 316 ASP A O 1
ATOM 2252 N N . ASP A 1 317 ? -6.416 14.337 -14.101 1.00 92.38 317 ASP A N 1
ATOM 2253 C CA . ASP A 1 317 ? -5.640 15.574 -13.960 1.00 92.38 317 ASP A CA 1
ATOM 2254 C C . ASP A 1 317 ? -4.279 15.322 -13.291 1.00 92.38 317 ASP A C 1
ATOM 2256 O O . ASP A 1 317 ? -3.253 15.838 -13.744 1.00 92.38 317 ASP A O 1
ATOM 2260 N N . GLU A 1 318 ? -4.238 14.473 -12.260 1.00 91.69 318 GLU A N 1
ATOM 2261 C CA . GLU A 1 318 ? -2.988 14.073 -11.599 1.00 91.69 318 GLU A CA 1
ATOM 2262 C C . GLU A 1 318 ? -2.086 13.289 -12.551 1.00 91.69 318 GLU A C 1
ATOM 2264 O O . GLU A 1 318 ? -0.912 13.632 -12.705 1.00 91.69 318 GLU A O 1
ATOM 2269 N N . LYS A 1 319 ? -2.637 12.305 -13.275 1.00 93.69 319 LYS A N 1
ATOM 2270 C CA . LYS A 1 319 ? -1.898 11.577 -14.316 1.00 93.69 319 LYS A CA 1
ATOM 2271 C C . LYS A 1 319 ? -1.373 12.524 -15.394 1.00 93.69 319 LYS A C 1
ATOM 2273 O O . LYS A 1 319 ? -0.225 12.393 -15.811 1.00 93.69 319 LYS A O 1
ATOM 2278 N N . ALA A 1 320 ? -2.174 13.489 -15.853 1.00 94.38 320 ALA A N 1
ATOM 2279 C CA . ALA A 1 320 ? -1.735 14.467 -16.850 1.00 94.38 320 ALA A CA 1
ATOM 2280 C C . ALA A 1 320 ? -0.551 15.308 -16.345 1.00 94.38 320 ALA A C 1
ATOM 2282 O O . ALA A 1 320 ? 0.410 15.518 -17.090 1.00 94.38 320 ALA A O 1
ATOM 2283 N N . SER A 1 321 ? -0.600 15.745 -15.082 1.00 93.38 321 SER A N 1
ATOM 2284 C CA . SER A 1 321 ? 0.489 16.473 -14.426 1.00 93.38 321 SER A CA 1
ATOM 2285 C C . SER A 1 321 ? 1.756 15.618 -14.315 1.00 93.38 321 SER A C 1
ATOM 2287 O O . SER A 1 321 ? 2.815 16.032 -14.787 1.00 93.38 321 SER A O 1
ATOM 2289 N N . GLN A 1 322 ? 1.636 14.386 -13.812 1.00 94.69 322 GLN A N 1
ATOM 2290 C CA . GLN A 1 322 ? 2.745 13.434 -13.699 1.00 94.69 322 GLN A CA 1
ATOM 2291 C C . GLN A 1 322 ? 3.391 13.147 -15.064 1.00 94.69 322 GLN A C 1
ATOM 2293 O O . GLN A 1 322 ? 4.612 13.202 -15.206 1.00 94.69 322 GLN A O 1
ATOM 2298 N N . VAL A 1 323 ? 2.582 12.904 -16.102 1.00 95.38 323 VAL A N 1
ATOM 2299 C CA . VAL A 1 323 ? 3.059 12.679 -17.476 1.00 95.38 323 VAL A CA 1
ATOM 2300 C C . VAL A 1 323 ? 3.789 13.908 -18.022 1.00 95.38 323 VAL A C 1
ATOM 2302 O O . VAL A 1 323 ? 4.781 13.757 -18.735 1.00 95.38 323 VAL A O 1
ATOM 2305 N N . ALA A 1 324 ? 3.325 15.122 -17.716 1.00 94.62 324 ALA A N 1
ATOM 2306 C CA . ALA A 1 324 ? 4.008 16.348 -18.120 1.00 94.62 324 ALA A CA 1
ATOM 2307 C C . ALA A 1 324 ? 5.368 16.503 -17.417 1.00 94.62 324 ALA A C 1
ATOM 2309 O O . ALA A 1 324 ? 6.362 16.780 -18.089 1.00 94.62 324 ALA A O 1
ATOM 2310 N N . SER A 1 325 ? 5.437 16.255 -16.105 1.00 93.31 325 SER A N 1
ATOM 2311 C CA . SER A 1 325 ? 6.694 16.267 -15.344 1.00 93.31 325 SER A CA 1
ATOM 2312 C C . SER A 1 325 ? 7.682 15.218 -15.851 1.00 93.31 325 SER A C 1
ATOM 2314 O O . SER A 1 325 ? 8.855 15.524 -16.049 1.00 93.31 325 SER A O 1
ATOM 2316 N N . LEU A 1 326 ? 7.212 14.006 -16.154 1.00 93.31 326 LEU A N 1
ATOM 2317 C CA . LEU A 1 326 ? 8.069 12.941 -16.671 1.00 93.31 326 LEU A CA 1
ATOM 2318 C C . LEU A 1 326 ? 8.611 13.256 -18.075 1.00 93.31 326 LEU A C 1
ATOM 2320 O O . LEU A 1 326 ? 9.782 13.013 -18.344 1.00 93.31 326 LEU A O 1
ATOM 2324 N N . LYS A 1 327 ? 7.803 13.875 -18.950 1.00 93.44 327 LYS A N 1
ATOM 2325 C CA . LYS A 1 327 ? 8.273 14.395 -20.251 1.00 93.44 327 LYS A CA 1
ATOM 2326 C C . LYS A 1 327 ? 9.327 15.492 -20.097 1.00 93.44 327 LYS A C 1
ATOM 2328 O O . LYS A 1 327 ? 10.220 15.588 -20.930 1.00 93.44 327 LYS A O 1
ATOM 2333 N N . SER A 1 328 ? 9.206 16.328 -19.066 1.00 91.19 328 SER A N 1
ATOM 2334 C CA . SER A 1 328 ? 10.207 17.355 -18.764 1.00 91.19 328 SER A CA 1
ATOM 2335 C C . SER A 1 328 ? 11.540 16.728 -18.353 1.00 91.19 328 SER A C 1
ATOM 2337 O O . SER A 1 328 ? 12.582 17.184 -18.810 1.00 91.19 328 SER A O 1
ATOM 2339 N N . LEU A 1 329 ? 11.504 15.660 -17.546 1.00 89.62 329 LEU A N 1
ATOM 2340 C CA . LEU A 1 329 ? 12.696 14.890 -17.172 1.00 89.62 329 LEU A CA 1
ATOM 2341 C C . LEU A 1 329 ? 13.356 14.206 -18.375 1.00 89.62 329 LEU A C 1
ATOM 2343 O O . LEU A 1 329 ? 14.573 14.232 -18.485 1.00 89.62 329 LEU A O 1
ATOM 2347 N N . ASP A 1 330 ? 12.568 13.643 -19.292 1.00 87.56 330 ASP A N 1
ATOM 2348 C CA . ASP A 1 330 ? 13.077 12.952 -20.492 1.00 87.56 330 ASP A CA 1
ATOM 2349 C C . ASP A 1 330 ? 13.815 13.893 -21.451 1.00 87.56 330 ASP A C 1
ATOM 2351 O O . ASP A 1 330 ? 14.719 13.492 -22.177 1.00 87.56 330 ASP A O 1
ATOM 2355 N N . GLY A 1 331 ? 13.433 15.173 -21.448 1.00 79.12 331 GLY A N 1
ATOM 2356 C CA . GLY A 1 331 ? 14.093 16.218 -22.224 1.00 79.12 331 GLY A CA 1
ATOM 2357 C C . GLY A 1 331 ? 15.262 16.905 -21.513 1.00 79.12 331 GLY A C 1
ATOM 2358 O O . GLY A 1 331 ? 15.845 17.818 -22.100 1.00 79.12 331 GLY A O 1
ATOM 2359 N N . ALA A 1 332 ? 15.581 16.539 -20.267 1.00 80.69 332 ALA A N 1
ATOM 2360 C CA . ALA A 1 332 ? 16.613 17.208 -19.480 1.00 80.69 332 ALA A CA 1
ATOM 2361 C C . ALA A 1 332 ? 18.027 16.713 -19.838 1.00 80.69 332 ALA A C 1
ATOM 2363 O O . ALA A 1 332 ? 18.279 15.520 -19.986 1.00 80.69 332 ALA A O 1
ATOM 2364 N N . GLU A 1 333 ? 18.995 17.630 -19.915 1.00 79.94 333 GLU A N 1
ATOM 2365 C CA . GLU A 1 333 ? 20.414 17.308 -20.140 1.00 79.94 333 GLU A CA 1
ATOM 2366 C C . GLU A 1 333 ? 21.127 16.918 -18.826 1.00 79.94 333 GLU A C 1
ATOM 2368 O O . GLU A 1 333 ? 22.177 17.462 -18.491 1.00 79.94 333 GLU A O 1
ATOM 2373 N N . ASN A 1 334 ? 20.544 16.010 -18.039 1.00 78.38 334 ASN A N 1
ATOM 2374 C CA . ASN A 1 334 ? 21.092 15.571 -16.745 1.00 78.38 334 ASN A CA 1
ATOM 2375 C C . ASN A 1 334 ? 21.427 14.069 -16.687 1.00 78.38 334 ASN A C 1
ATOM 2377 O O . ASN A 1 334 ? 21.674 13.552 -15.601 1.00 78.38 334 ASN A O 1
ATOM 2381 N N . GLY A 1 335 ? 21.391 13.367 -17.824 1.00 81.19 335 GLY A N 1
ATOM 2382 C CA . GLY A 1 335 ? 21.671 11.927 -17.891 1.00 81.19 335 GLY A CA 1
ATOM 2383 C C . GLY A 1 335 ? 20.585 11.038 -17.272 1.00 81.19 335 GL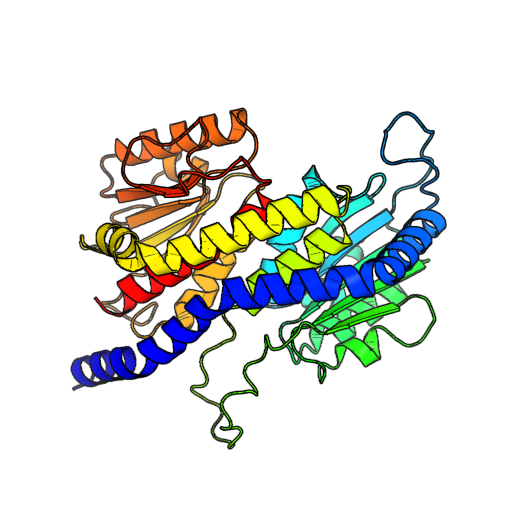Y A C 1
ATOM 2384 O O . GLY A 1 335 ? 20.748 9.820 -17.220 1.00 81.19 335 GLY A O 1
ATOM 2385 N N . CYS A 1 336 ? 19.465 11.619 -16.827 1.00 88.81 336 CYS A N 1
ATOM 2386 C CA . CYS A 1 336 ? 18.325 10.875 -16.311 1.00 88.81 336 CYS A CA 1
ATOM 2387 C C . CYS A 1 336 ? 17.671 10.048 -17.421 1.00 88.81 336 CYS A C 1
ATOM 2389 O O . CYS A 1 336 ? 17.398 10.536 -18.515 1.00 88.81 336 CYS A O 1
ATOM 2391 N N . THR A 1 337 ? 17.355 8.799 -17.104 1.00 92.56 337 THR A N 1
ATOM 2392 C CA . THR A 1 337 ? 16.525 7.926 -17.927 1.00 92.56 337 THR A CA 1
ATOM 2393 C C . THR A 1 337 ? 15.183 7.724 -17.223 1.00 92.56 337 THR A C 1
ATOM 2395 O O . THR A 1 337 ? 15.090 6.898 -16.311 1.00 92.56 337 THR A O 1
ATOM 2398 N N . PRO A 1 338 ? 14.127 8.465 -17.593 1.00 93.75 338 PRO A N 1
ATOM 2399 C CA . PRO A 1 338 ? 12.823 8.308 -16.969 1.00 93.75 338 PRO A CA 1
ATOM 2400 C C . PRO A 1 338 ? 12.086 7.069 -17.480 1.00 93.75 338 PRO A C 1
ATOM 2402 O O . PRO A 1 338 ? 12.063 6.759 -18.672 1.00 93.75 338 PRO A O 1
ATOM 2405 N N . VAL A 1 339 ? 11.421 6.379 -16.559 1.00 95.88 339 VAL A N 1
ATOM 2406 C CA . VAL A 1 339 ? 10.597 5.199 -16.808 1.00 95.88 339 VAL A CA 1
ATOM 2407 C C . VAL A 1 339 ? 9.270 5.353 -16.085 1.00 95.88 339 VAL A C 1
ATOM 2409 O O . VAL A 1 339 ? 9.248 5.561 -14.878 1.00 95.88 339 VAL A O 1
ATOM 2412 N N . ALA A 1 340 ? 8.155 5.189 -16.793 1.00 97.38 340 ALA A N 1
ATOM 2413 C CA . ALA A 1 340 ? 6.844 5.118 -16.153 1.00 97.38 340 ALA A CA 1
ATOM 2414 C C . ALA A 1 340 ? 6.488 3.678 -15.754 1.00 97.38 340 ALA A C 1
ATOM 2416 O O . ALA A 1 340 ? 6.616 2.753 -16.555 1.00 97.38 340 ALA A O 1
ATOM 2417 N N . VAL A 1 341 ? 5.955 3.494 -14.551 1.00 98.00 341 VAL A N 1
ATOM 2418 C CA . VAL A 1 341 ? 5.126 2.337 -14.192 1.00 98.00 341 VAL A CA 1
ATOM 2419 C C . VAL A 1 341 ? 3.688 2.835 -14.150 1.00 98.00 341 VAL A C 1
ATOM 2421 O O . VAL A 1 341 ? 3.354 3.707 -13.347 1.00 98.00 341 VAL A O 1
ATOM 2424 N N . GLN A 1 342 ? 2.860 2.343 -15.071 1.00 97.06 342 GLN A N 1
ATOM 2425 C CA . GLN A 1 342 ? 1.551 2.937 -15.343 1.00 97.06 342 GLN A CA 1
ATOM 2426 C C . GLN A 1 342 ? 0.501 1.900 -15.738 1.00 97.06 342 GLN A C 1
ATOM 2428 O O . GLN A 1 342 ? 0.818 0.844 -16.283 1.00 97.06 342 GLN A O 1
ATOM 2433 N N . GLN A 1 343 ? -0.771 2.225 -15.542 1.00 96.06 343 GLN A N 1
ATOM 2434 C CA . GLN A 1 343 ? -1.864 1.517 -16.198 1.00 96.06 343 GLN A CA 1
ATOM 2435 C C . GLN A 1 343 ? -2.054 2.051 -17.624 1.00 96.06 343 GLN A C 1
ATOM 2437 O O . GLN A 1 343 ? -1.895 3.249 -17.848 1.00 96.06 343 GLN A O 1
ATOM 2442 N N . ASP A 1 344 ? -2.427 1.198 -18.584 1.00 95.50 344 ASP A N 1
ATOM 2443 C CA . ASP A 1 344 ? -2.734 1.631 -19.959 1.00 95.50 344 ASP A CA 1
ATOM 2444 C C . ASP A 1 344 ? -4.136 2.266 -20.062 1.00 95.50 344 ASP A C 1
ATOM 2446 O O . ASP A 1 344 ? -5.033 1.794 -20.761 1.00 95.50 344 ASP A O 1
ATOM 2450 N N . VAL A 1 345 ? -4.353 3.320 -19.274 1.00 93.75 345 VAL A N 1
ATOM 2451 C CA . VAL A 1 345 ? -5.580 4.117 -19.238 1.00 93.75 345 VAL A CA 1
ATOM 2452 C C . VAL A 1 345 ? -5.176 5.581 -19.287 1.00 93.75 345 VAL A C 1
ATOM 2454 O O . VAL A 1 345 ? -4.592 6.104 -18.337 1.00 93.75 345 VAL A O 1
ATOM 2457 N N . ALA A 1 346 ? -5.505 6.244 -20.398 1.00 92.19 346 ALA A N 1
ATOM 2458 C CA . ALA A 1 346 ? -5.147 7.638 -20.636 1.00 92.19 346 ALA A CA 1
ATOM 2459 C C . ALA A 1 346 ? -5.514 8.548 -19.441 1.00 92.19 346 ALA A C 1
ATOM 2461 O O . ALA A 1 346 ? -6.541 8.314 -18.802 1.00 92.19 346 ALA A O 1
ATOM 2462 N N . PRO A 1 347 ? -4.715 9.585 -19.136 1.00 94.38 347 PRO A N 1
ATOM 2463 C CA . PRO A 1 347 ? -3.437 9.939 -19.765 1.00 94.38 347 PRO A CA 1
ATOM 2464 C C . PRO A 1 347 ? -2.307 8.946 -19.446 1.00 94.38 347 PRO A C 1
ATOM 2466 O O . PRO A 1 347 ? -2.154 8.527 -18.305 1.00 94.38 347 PRO A O 1
ATOM 2469 N N . VAL A 1 348 ? -1.500 8.604 -20.457 1.00 95.25 348 VAL A N 1
ATOM 2470 C CA . VAL A 1 348 ? -0.350 7.689 -20.342 1.00 95.25 348 VAL A CA 1
ATOM 2471 C C . VAL A 1 348 ? 0.931 8.360 -20.826 1.00 95.25 348 VAL A C 1
ATOM 2473 O O . VAL A 1 348 ? 0.906 9.184 -21.750 1.00 95.25 348 VAL A O 1
ATOM 2476 N N . TYR A 1 349 ? 2.064 8.007 -20.222 1.00 96.44 349 TYR A N 1
ATOM 2477 C CA . TYR A 1 349 ? 3.372 8.427 -20.700 1.00 96.44 349 TYR A CA 1
ATOM 2478 C C . TYR A 1 349 ? 3.749 7.620 -21.955 1.00 96.44 349 TYR A C 1
ATOM 2480 O O . TYR A 1 349 ? 3.733 6.388 -21.901 1.00 96.44 349 TYR A O 1
ATOM 2488 N N . PRO A 1 350 ? 4.076 8.277 -23.086 1.00 94.25 350 PRO A N 1
ATOM 2489 C CA . PRO A 1 350 ? 4.386 7.585 -24.339 1.00 94.25 350 PRO A CA 1
ATOM 2490 C C . PRO A 1 350 ? 5.852 7.137 -24.459 1.00 94.25 350 PRO A C 1
ATOM 2492 O O . PRO A 1 350 ? 6.194 6.486 -25.443 1.00 94.25 350 PRO A O 1
ATOM 2495 N N . GLY A 1 351 ? 6.723 7.541 -23.525 1.00 94.31 351 GLY A N 1
ATOM 2496 C CA . GLY A 1 351 ? 8.142 7.181 -23.531 1.00 94.31 351 GLY A CA 1
ATOM 2497 C C . GLY A 1 351 ? 8.396 5.786 -22.958 1.00 94.31 351 GLY A C 1
ATOM 2498 O O . GLY A 1 351 ? 7.560 4.885 -23.049 1.00 94.31 351 GLY A O 1
ATOM 2499 N N . ARG A 1 352 ? 9.573 5.588 -22.356 1.00 95.31 352 ARG A N 1
ATOM 2500 C CA . ARG A 1 352 ? 9.945 4.304 -21.751 1.00 95.31 352 ARG A CA 1
ATOM 2501 C C . ARG A 1 352 ? 9.018 3.985 -20.571 1.00 95.31 352 ARG A C 1
ATOM 2503 O O . ARG A 1 352 ? 8.904 4.772 -19.635 1.00 95.31 352 ARG A O 1
ATOM 2510 N N . ALA A 1 353 ? 8.337 2.841 -20.620 1.00 96.69 353 ALA A N 1
ATOM 2511 C CA . ALA A 1 353 ? 7.343 2.483 -19.613 1.00 96.69 353 ALA A CA 1
ATOM 2512 C C . ALA A 1 353 ? 7.150 0.968 -19.462 1.00 96.69 353 ALA A C 1
ATOM 2514 O O . ALA A 1 353 ? 7.250 0.212 -20.431 1.00 96.69 353 ALA A O 1
ATOM 2515 N N . PHE A 1 354 ? 6.770 0.544 -18.259 1.00 97.62 354 PHE A N 1
ATOM 2516 C CA . PHE A 1 354 ? 6.051 -0.700 -18.021 1.00 97.62 354 PHE A CA 1
ATOM 2517 C C . PHE A 1 354 ? 4.563 -0.374 -17.861 1.00 97.62 354 PHE A C 1
ATOM 2519 O O . PHE A 1 354 ? 4.156 0.233 -16.870 1.00 97.62 354 PHE A O 1
ATOM 2526 N N . SER A 1 355 ? 3.762 -0.736 -18.866 1.00 97.31 355 SER A N 1
ATOM 2527 C CA . SER A 1 355 ? 2.321 -0.459 -18.882 1.00 97.31 355 SER A CA 1
ATOM 2528 C C . SER A 1 355 ? 1.514 -1.727 -18.618 1.00 97.31 355 SER A C 1
ATOM 2530 O O . SER A 1 355 ? 1.712 -2.734 -19.301 1.00 97.31 355 SER A O 1
ATOM 2532 N N . PHE A 1 356 ? 0.593 -1.661 -17.657 1.00 97.75 356 PHE A N 1
ATOM 2533 C CA . PHE A 1 356 ? -0.399 -2.703 -17.400 1.00 97.75 356 PHE A CA 1
ATOM 2534 C C . PHE A 1 356 ? -1.567 -2.558 -18.384 1.00 97.75 356 PHE A C 1
ATOM 2536 O O . PHE A 1 356 ? -2.523 -1.821 -18.125 1.00 97.75 356 PHE A O 1
ATOM 2543 N N . ASP A 1 357 ? -1.470 -3.244 -19.520 1.00 94.75 357 ASP A N 1
ATOM 2544 C CA . ASP A 1 357 ? -2.445 -3.232 -20.610 1.00 94.75 357 ASP A CA 1
ATOM 2545 C C . ASP A 1 357 ? -3.558 -4.278 -20.442 1.00 94.75 357 ASP A C 1
ATOM 2547 O O . ASP A 1 357 ? -3.408 -5.291 -19.764 1.00 94.75 357 ASP A O 1
ATOM 2551 N N . GLY A 1 358 ? -4.717 -4.023 -21.055 1.00 95.19 358 GLY A N 1
ATOM 2552 C CA . GLY A 1 358 ? -5.849 -4.960 -21.040 1.00 95.19 358 GLY A CA 1
ATOM 2553 C C . GLY A 1 358 ? -6.647 -5.008 -19.729 1.00 95.19 358 GLY A C 1
ATOM 2554 O O . GLY A 1 358 ? -7.479 -5.902 -19.556 1.00 95.19 358 GLY A O 1
ATOM 2555 N N . PHE A 1 359 ? -6.440 -4.049 -18.823 1.00 96.12 359 PHE A N 1
ATOM 2556 C CA . PHE A 1 359 ? -7.164 -3.947 -17.554 1.00 96.12 359 PHE A CA 1
ATOM 2557 C C . PHE A 1 359 ? -8.044 -2.700 -17.486 1.00 96.12 359 PHE A C 1
ATOM 2559 O O . PHE A 1 359 ? -7.681 -1.636 -17.977 1.00 96.12 359 PHE A O 1
ATOM 2566 N N . ALA A 1 360 ? -9.195 -2.824 -16.824 1.00 94.69 360 ALA A N 1
ATOM 2567 C CA . ALA A 1 360 ? -10.022 -1.673 -16.476 1.00 94.69 360 ALA A CA 1
ATOM 2568 C C . ALA A 1 360 ? -9.349 -0.827 -15.385 1.00 94.69 360 ALA A C 1
ATOM 2570 O O . ALA A 1 360 ? -8.625 -1.372 -14.549 1.00 94.69 360 ALA A O 1
ATOM 2571 N N . ALA A 1 361 ? -9.631 0.478 -15.373 1.00 94.69 361 ALA A N 1
ATOM 2572 C CA . ALA A 1 361 ? -9.112 1.401 -14.368 1.00 94.69 361 ALA A CA 1
ATOM 2573 C C . ALA A 1 361 ? -9.453 0.949 -12.940 1.00 94.69 361 ALA A C 1
ATOM 2575 O O . ALA A 1 361 ? -10.595 0.565 -12.672 1.00 94.69 361 ALA A O 1
ATOM 2576 N N . ILE A 1 362 ? -8.468 0.998 -12.038 1.00 96.06 362 ILE A N 1
ATOM 2577 C CA . ILE A 1 362 ? -8.658 0.719 -10.606 1.00 96.06 362 ILE A CA 1
ATOM 2578 C C . ILE A 1 362 ? -8.071 1.855 -9.758 1.00 96.06 362 ILE A C 1
ATOM 2580 O O . ILE A 1 362 ? -7.178 2.558 -10.237 1.00 96.06 362 ILE A O 1
ATOM 2584 N N . PRO A 1 363 ? -8.539 2.050 -8.512 1.00 95.00 363 PRO A N 1
ATOM 2585 C CA . PRO A 1 363 ? -8.024 3.112 -7.653 1.00 95.00 363 PRO A CA 1
ATOM 2586 C C . PRO A 1 363 ? -6.527 2.951 -7.353 1.00 95.00 363 PRO A C 1
ATOM 2588 O O . PRO A 1 363 ? -6.020 1.830 -7.254 1.00 95.00 363 PRO A O 1
ATOM 2591 N N . ALA A 1 364 ? -5.835 4.073 -7.125 1.00 93.56 364 ALA A N 1
ATOM 2592 C CA . ALA A 1 364 ? -4.401 4.101 -6.809 1.00 93.56 364 ALA A CA 1
ATOM 2593 C C . ALA A 1 364 ? -4.032 3.196 -5.617 1.00 93.56 364 ALA A C 1
ATOM 2595 O O . ALA A 1 364 ? -3.008 2.515 -5.655 1.00 93.56 364 ALA A O 1
ATOM 2596 N N . ALA A 1 365 ? -4.920 3.100 -4.622 1.00 93.56 365 ALA A N 1
ATOM 2597 C CA . ALA A 1 365 ? -4.792 2.201 -3.476 1.00 93.56 365 ALA A CA 1
ATOM 2598 C C . ALA A 1 365 ? -4.548 0.730 -3.867 1.00 93.56 365 ALA A C 1
ATOM 2600 O O . ALA A 1 365 ? -3.761 0.038 -3.228 1.00 93.56 365 ALA A O 1
ATOM 2601 N N . TYR A 1 366 ? -5.189 0.260 -4.942 1.00 97.62 366 TYR A N 1
ATOM 2602 C CA . TYR A 1 366 ? -5.044 -1.107 -5.449 1.00 97.62 366 TYR A CA 1
ATOM 2603 C C . TYR A 1 366 ? -3.910 -1.231 -6.475 1.00 97.62 366 TYR A C 1
ATOM 2605 O O . TYR A 1 366 ? -3.345 -2.313 -6.612 1.00 97.62 366 TYR A O 1
ATOM 2613 N N . LEU A 1 367 ? -3.545 -0.141 -7.167 1.00 97.12 367 LEU A N 1
ATOM 2614 C CA . LEU A 1 367 ? -2.366 -0.090 -8.049 1.00 97.12 367 LEU A CA 1
ATOM 2615 C C . LEU A 1 367 ? -1.047 -0.167 -7.270 1.00 97.12 367 LEU A C 1
ATOM 2617 O O . LEU A 1 367 ? -0.066 -0.686 -7.799 1.00 97.12 367 LEU A O 1
ATOM 2621 N N . ALA A 1 368 ? -1.026 0.293 -6.015 1.00 96.94 368 ALA A N 1
ATOM 2622 C CA . ALA A 1 368 ? 0.156 0.248 -5.155 1.00 96.94 368 ALA A CA 1
ATOM 2623 C C . ALA A 1 368 ? 0.772 -1.163 -5.060 1.00 96.94 368 ALA A C 1
ATOM 2625 O O . ALA A 1 368 ? 1.994 -1.311 -5.053 1.00 96.94 368 ALA A O 1
ATOM 2626 N N . LEU A 1 369 ? -0.074 -2.199 -5.061 1.00 98.31 369 LEU A N 1
ATOM 2627 C CA . LEU A 1 369 ? 0.316 -3.606 -4.965 1.00 98.31 369 LEU A CA 1
ATOM 2628 C C . LEU A 1 369 ? 1.163 -4.059 -6.178 1.00 98.31 369 LEU A C 1
ATOM 2630 O O . LEU A 1 369 ? 2.341 -4.380 -5.996 1.00 98.31 369 LEU A O 1
ATOM 2634 N N . PRO A 1 370 ? 0.634 -4.075 -7.423 1.00 98.31 370 PRO A N 1
ATOM 2635 C CA . PRO A 1 370 ? 1.420 -4.467 -8.590 1.00 98.31 370 PRO A CA 1
ATOM 2636 C C . PRO A 1 370 ? 2.545 -3.475 -8.917 1.00 98.31 370 PRO A C 1
ATOM 2638 O O . PRO A 1 370 ? 3.535 -3.878 -9.529 1.00 98.31 370 PRO A O 1
ATOM 2641 N N . TYR A 1 371 ? 2.445 -2.207 -8.505 1.00 98.25 371 TYR A N 1
ATOM 2642 C CA . TYR A 1 371 ? 3.519 -1.228 -8.708 1.00 98.25 371 TYR A CA 1
ATOM 2643 C C . TYR A 1 371 ? 4.735 -1.529 -7.833 1.00 98.25 371 TYR A C 1
ATOM 2645 O O . TYR A 1 371 ? 5.856 -1.522 -8.347 1.00 98.25 371 TYR A O 1
ATOM 2653 N N . LEU A 1 372 ? 4.533 -1.872 -6.553 1.00 97.75 372 LEU A N 1
ATOM 2654 C CA . LEU A 1 372 ? 5.641 -2.324 -5.713 1.00 97.75 372 LEU A CA 1
ATOM 2655 C C . LEU A 1 372 ? 6.239 -3.629 -6.247 1.00 97.75 372 LEU A C 1
ATOM 2657 O O . LEU A 1 372 ? 7.459 -3.747 -6.309 1.00 97.75 372 LEU A O 1
ATOM 2661 N N . MET A 1 373 ? 5.417 -4.579 -6.707 1.00 97.44 373 MET A N 1
ATOM 2662 C CA . MET A 1 373 ? 5.938 -5.798 -7.341 1.00 97.44 373 MET A CA 1
ATOM 2663 C C . MET A 1 373 ? 6.816 -5.496 -8.564 1.00 97.44 373 MET A C 1
ATOM 2665 O O . MET A 1 373 ? 7.870 -6.109 -8.729 1.00 97.44 373 MET A O 1
ATOM 2669 N N . ALA A 1 374 ? 6.424 -4.546 -9.418 1.00 97.88 374 ALA A N 1
ATOM 2670 C CA . ALA A 1 374 ? 7.256 -4.121 -10.543 1.00 97.88 374 ALA A CA 1
ATOM 2671 C C . ALA A 1 374 ? 8.582 -3.503 -10.061 1.00 97.88 374 ALA A C 1
ATOM 2673 O O . ALA A 1 374 ? 9.640 -3.839 -10.595 1.00 97.88 374 ALA A O 1
ATOM 2674 N N . ALA A 1 375 ? 8.548 -2.670 -9.015 1.00 96.25 375 ALA A N 1
ATOM 2675 C CA . ALA A 1 375 ? 9.746 -2.108 -8.393 1.00 96.25 375 ALA A CA 1
ATOM 2676 C C . ALA A 1 375 ? 10.669 -3.191 -7.805 1.00 96.25 375 ALA A C 1
ATOM 2678 O O . ALA A 1 375 ? 11.876 -3.143 -8.026 1.00 96.25 375 ALA A O 1
ATOM 2679 N N . GLN A 1 376 ? 10.121 -4.211 -7.141 1.00 94.00 376 GLN A N 1
ATOM 2680 C CA . GLN A 1 376 ? 10.875 -5.359 -6.623 1.00 94.00 376 GLN A CA 1
ATOM 2681 C C . GLN A 1 376 ? 11.580 -6.144 -7.732 1.00 94.00 376 GLN A C 1
ATOM 2683 O O . GLN A 1 376 ? 12.723 -6.563 -7.561 1.00 94.00 376 GLN A O 1
ATOM 2688 N N . VAL A 1 377 ? 10.933 -6.327 -8.888 1.00 93.62 377 VAL A N 1
ATOM 2689 C CA . VAL A 1 377 ? 11.582 -6.951 -10.050 1.00 93.62 377 VAL A CA 1
ATOM 2690 C C . VAL A 1 377 ? 12.692 -6.056 -10.596 1.00 93.62 377 VAL A C 1
ATOM 2692 O O . VAL A 1 377 ? 13.767 -6.561 -10.901 1.00 93.62 377 VAL A O 1
ATOM 2695 N N . LEU A 1 378 ? 12.488 -4.737 -10.685 1.00 92.94 378 LEU A N 1
ATOM 2696 C CA . LEU A 1 378 ? 13.545 -3.810 -11.108 1.00 92.94 378 LEU A CA 1
ATOM 2697 C C . LEU A 1 378 ? 14.744 -3.841 -10.150 1.00 92.94 378 LEU A C 1
ATOM 2699 O O . LEU A 1 378 ? 15.878 -3.890 -10.618 1.00 92.94 378 LEU A O 1
ATOM 2703 N N . LEU A 1 379 ? 14.501 -3.893 -8.836 1.00 90.81 379 LEU A N 1
ATOM 2704 C CA . LEU A 1 379 ? 15.538 -4.062 -7.814 1.00 90.81 379 LEU A CA 1
ATOM 2705 C C . LEU A 1 379 ? 16.290 -5.381 -7.994 1.00 90.81 379 LEU A C 1
ATOM 2707 O O . LEU A 1 379 ? 17.516 -5.372 -8.045 1.00 90.81 379 LEU A O 1
ATOM 2711 N N . LEU A 1 380 ? 15.576 -6.497 -8.172 1.00 88.19 380 LEU A N 1
ATOM 2712 C CA . LEU A 1 380 ? 16.192 -7.800 -8.431 1.00 88.19 380 LEU A CA 1
ATOM 2713 C C . LEU A 1 380 ? 17.067 -7.774 -9.684 1.00 88.19 380 LEU A C 1
ATOM 2715 O O . LEU A 1 380 ? 18.184 -8.277 -9.673 1.00 88.19 380 LEU A O 1
ATOM 2719 N N . MET A 1 381 ? 16.569 -7.180 -10.768 1.00 87.50 381 MET A N 1
ATOM 2720 C CA . MET A 1 381 ? 17.301 -7.104 -12.030 1.00 87.50 381 MET A CA 1
ATOM 2721 C C . MET A 1 381 ? 18.511 -6.165 -11.938 1.00 87.50 381 MET A C 1
ATOM 2723 O O . MET A 1 381 ? 19.544 -6.446 -12.540 1.00 87.50 381 MET A O 1
ATOM 2727 N N . ALA A 1 382 ? 18.411 -5.074 -11.176 1.00 85.50 382 ALA A N 1
ATOM 2728 C CA . ALA A 1 382 ? 19.524 -4.166 -10.917 1.00 85.50 382 ALA A CA 1
ATOM 2729 C C . ALA A 1 382 ? 20.599 -4.801 -10.021 1.00 85.50 382 ALA A C 1
ATOM 2731 O O . ALA A 1 382 ? 21.770 -4.472 -10.159 1.00 85.50 382 ALA A O 1
ATOM 2732 N N . SER A 1 383 ? 20.216 -5.718 -9.128 1.00 81.00 383 SER A N 1
ATOM 2733 C CA . SER A 1 383 ? 21.127 -6.357 -8.175 1.00 81.00 383 SER A CA 1
ATOM 2734 C C . SER A 1 383 ? 21.944 -7.511 -8.772 1.00 81.00 383 SER A C 1
ATOM 2736 O O . SER A 1 383 ? 22.955 -7.908 -8.199 1.00 81.00 383 SER A O 1
ATOM 2738 N N . VAL A 1 384 ? 21.480 -8.094 -9.884 1.00 75.75 384 VAL A N 1
ATOM 2739 C CA . VAL A 1 384 ? 22.137 -9.217 -10.585 1.00 75.75 384 VAL A CA 1
ATOM 2740 C C . VAL A 1 384 ? 22.947 -8.792 -11.812 1.00 75.75 384 VAL A C 1
ATOM 2742 O O . VAL A 1 384 ? 23.602 -9.641 -12.421 1.00 75.75 384 VAL A O 1
ATOM 2745 N N . LYS A 1 385 ? 22.859 -7.515 -12.195 1.00 67.19 385 LYS A N 1
ATOM 2746 C CA . LYS A 1 385 ? 23.741 -6.888 -13.185 1.00 67.19 385 LYS A CA 1
ATOM 2747 C C . LYS A 1 385 ? 25.144 -6.744 -12.612 1.00 67.19 385 LYS A C 1
ATOM 2749 O O . LYS A 1 385 ? 26.088 -7.007 -13.391 1.00 67.19 385 LYS A O 1
#